Protein AF-A0A817F7B9-F1 (afdb_monomer)

Sequence (452 aa):
MPKGGDLHHHYSGSIYAETYLNWVGTHNYCVYREDNAALNIQKYRIESKVSELSSAAKALCITADAIRSDNGFYHELLKRWSDIDYFNHYHEQPPPDQQFFDTFGYFDPVADSNYNEGFLWLKNTAISENVQYIETILKNGPNLVVADELNVMLDALTSKSADYEIDRALTAYFNAVVNDTHANLTINNYVKMIETSADGINDANFTLRFQTYVFRGDSPSRVFSSLFSSFSATMRSDLIVGVNIVGAENGIVSMRDYTLHMKMFRFLKQRFPLVKLAMHAGELVLGLVPPEGLQFHIREAIEIAGASRIGHGIDIFYEHNSYELLQKMKQLNIVVEAVVSSNEFILGIKNGAHPMLVYKAHGVPLIIATDDAGVSRSTLSNEYLMFSDRYKPSYAELKELVYNSIRFAFLSDSEKQQQLNKLDARFLDFEEMIANVVSTLSEPGVTYWGSS

Radius of gyration: 23.11 Å; Cα contacts (8 Å, |Δi|>4): 759; chains: 1; bounding box: 81×49×62 Å

pLDDT: mean 95.63, std 7.97, range [40.59, 98.88]

Foldseek 3Di:
DAQAEFEQAALQLQAAPVNLLVVQQVQVKFFFCPDDVVQRHDHLAIDNPLVPDDPVRNVRTHHSVVCVVPPVNVVVSNVQLAVPPVPDDDDVDDALQCSLVRNCRRRVVPSPPQLLVSLLVVLVQCVVVNYAEYAYAYEFADFDDDDVVLLVLQLPDWLPDDLVSLLVSLVVVCVRQVPDPRNVVSLVVVLVSVVVSCPPSDDPRHDAAYEYEHEQQDGRSRRLRRVSSRLVSCVVDLRHQAYEYDDDCLDPSNLTHVSVSLQSLLSVCVVRVRHAYEYAFQLDDPPSDPLVSLAPGLPSCCPRNNHQEYEQNLSLVSHHVSLVVLLVLQVSLYEYEHAALCSCRNPVAHAPSGCPVVSVVSNRHYAYHHNSCNRSVHGSVRSLVRCCVRVVDDPVVSVSNSLCSLVSDSHDPVVSVSSVVVSVVVVVVVVVVVVVVVVVVPPPPDDDPDDD

Solvent-accessible surface area (backbone atoms only — not comparable to full-atom values): 23921 Å² total; per-residue (Å²): 113,65,43,37,19,34,69,42,31,33,53,68,35,44,47,36,48,68,58,55,44,46,48,27,47,78,70,66,21,26,29,24,77,50,68,34,78,94,76,74,40,52,50,62,22,50,40,71,60,58,91,76,50,51,77,72,57,48,74,41,41,42,42,39,68,60,37,72,72,33,65,68,60,37,54,55,44,45,45,50,41,23,55,61,90,54,90,77,71,52,94,92,50,71,54,54,46,56,49,61,65,54,18,50,74,27,47,50,67,50,55,80,72,49,52,38,64,52,49,51,50,51,51,53,52,34,52,77,59,39,29,37,35,40,34,27,40,65,49,66,25,59,71,62,92,70,65,65,68,54,39,54,54,35,56,69,58,51,50,80,54,53,68,70,57,51,52,49,46,54,47,54,49,46,67,61,43,76,78,30,68,65,48,49,49,53,36,49,51,54,46,49,50,53,54,64,36,49,60,86,60,58,57,99,70,36,43,71,37,29,22,29,24,26,52,48,74,52,55,54,33,52,34,51,34,8,44,52,32,26,60,54,33,36,76,73,37,94,51,32,40,29,39,34,44,42,70,69,58,79,34,74,51,21,62,59,32,42,64,36,52,24,50,53,41,26,59,48,36,74,76,42,72,82,67,39,30,40,31,66,22,24,71,48,52,89,83,78,46,62,75,82,75,36,34,45,49,52,55,39,38,42,76,50,29,54,39,51,30,31,32,54,42,51,21,52,87,53,23,66,64,32,71,59,49,43,50,47,32,32,74,71,63,30,34,34,37,36,29,59,63,53,39,31,56,51,70,66,37,52,65,93,72,40,47,64,67,56,39,51,75,58,59,24,51,51,29,63,22,44,40,31,21,16,27,67,70,52,42,62,69,50,40,54,48,52,47,45,69,67,67,61,62,54,71,69,56,53,50,49,28,26,51,35,31,45,74,70,43,67,61,53,72,70,56,34,52,53,53,49,56,53,47,53,54,45,43,52,56,44,51,52,53,49,50,56,54,52,55,66,73,66,50,95,78,77,81,75,93,82,84,133

Structure (mmCIF, N/CA/C/O backbone):
data_AF-A0A817F7B9-F1
#
_entry.id   AF-A0A817F7B9-F1
#
loop_
_atom_site.group_PDB
_atom_site.id
_atom_site.type_symbol
_atom_site.label_atom_id
_atom_site.label_alt_id
_atom_site.label_comp_id
_atom_site.label_asym_id
_atom_site.label_entity_id
_atom_site.label_seq_id
_atom_site.pdbx_PDB_ins_code
_atom_site.Cartn_x
_atom_site.Cartn_y
_atom_site.Cartn_z
_atom_site.occupancy
_atom_site.B_iso_or_equiv
_atom_site.auth_seq_id
_atom_site.auth_comp_id
_atom_site.auth_asym_id
_atom_site.auth_atom_id
_atom_site.pdbx_PDB_model_num
ATOM 1 N N . MET A 1 1 ? -25.229 0.009 1.654 1.00 94.50 1 MET A N 1
ATOM 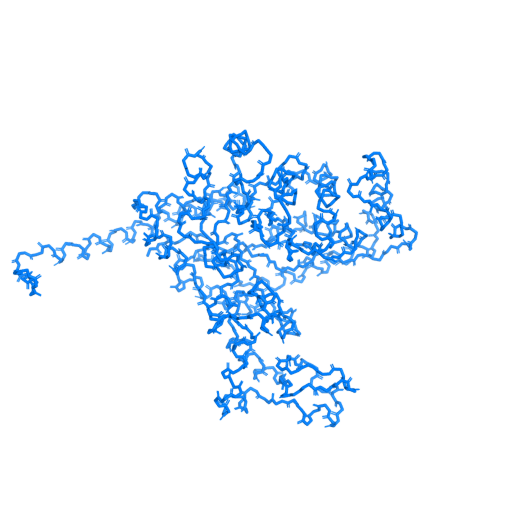2 C CA . MET A 1 1 ? -24.635 0.297 2.977 1.00 94.50 1 MET A CA 1
ATOM 3 C C . MET A 1 1 ? -23.447 1.232 2.796 1.00 94.50 1 MET A C 1
ATOM 5 O O . MET A 1 1 ? -22.682 0.996 1.863 1.00 94.50 1 MET A O 1
ATOM 9 N N . PRO A 1 2 ? -23.307 2.304 3.590 1.00 98.00 2 PRO A N 1
ATOM 10 C CA . PRO A 1 2 ? -22.080 3.102 3.654 1.00 98.00 2 PRO A CA 1
ATOM 11 C C . PRO A 1 2 ? -20.927 2.246 4.164 1.00 98.00 2 PRO A C 1
ATOM 13 O O . PRO A 1 2 ? -21.119 1.456 5.084 1.00 98.00 2 PRO A O 1
ATOM 16 N N . LYS A 1 3 ? -19.747 2.388 3.563 1.00 98.12 3 LYS A N 1
ATOM 17 C CA . LYS A 1 3 ? -18.554 1.619 3.954 1.00 98.12 3 LYS A CA 1
ATOM 18 C C . LYS A 1 3 ? -17.451 2.469 4.580 1.00 98.12 3 LYS A C 1
ATOM 20 O O . LYS A 1 3 ? -16.398 1.950 4.908 1.00 98.12 3 LYS A O 1
ATOM 25 N N . GLY A 1 4 ? -17.704 3.761 4.804 1.00 98.44 4 GLY A N 1
ATOM 26 C CA . GLY A 1 4 ? -16.737 4.641 5.453 1.00 98.44 4 GLY A CA 1
ATOM 27 C C . GLY A 1 4 ? -15.524 4.839 4.554 1.00 98.44 4 GLY A C 1
ATOM 28 O O . GLY A 1 4 ? -15.612 5.562 3.559 1.00 98.44 4 GLY A O 1
ATOM 29 N N . GLY A 1 5 ? -14.417 4.193 4.891 1.00 98.25 5 GLY A N 1
ATOM 30 C CA . GLY A 1 5 ? -13.169 4.328 4.162 1.00 98.25 5 GLY A CA 1
ATOM 31 C C . GLY A 1 5 ? -12.365 3.046 4.044 1.00 98.25 5 GLY A C 1
ATOM 32 O O . GLY A 1 5 ? -12.613 2.092 4.771 1.00 98.25 5 GLY A O 1
ATOM 33 N N . ASP A 1 6 ? -11.401 3.074 3.136 1.00 98.69 6 ASP A N 1
ATOM 34 C CA . ASP A 1 6 ? -10.474 1.985 2.853 1.00 98.69 6 ASP A CA 1
ATOM 35 C C . ASP A 1 6 ? -9.051 2.423 3.218 1.00 98.69 6 ASP A C 1
ATOM 37 O O . ASP A 1 6 ? -8.543 3.397 2.655 1.00 98.69 6 ASP A O 1
ATOM 41 N N . LEU A 1 7 ? -8.452 1.790 4.235 1.00 98.69 7 LEU A N 1
ATOM 42 C CA . LEU A 1 7 ? -7.183 2.245 4.833 1.00 98.69 7 LEU A CA 1
ATOM 43 C C . LEU A 1 7 ? -5.965 1.388 4.472 1.00 98.69 7 LEU A C 1
ATOM 45 O O . LEU A 1 7 ? -4.835 1.792 4.758 1.00 98.69 7 LEU A O 1
ATOM 49 N N . HIS A 1 8 ? -6.202 0.225 3.867 1.00 98.75 8 HIS A N 1
ATOM 50 C CA . HIS A 1 8 ? -5.172 -0.700 3.416 1.00 98.75 8 HIS A CA 1
ATOM 51 C C . HIS A 1 8 ? -5.458 -1.008 1.952 1.00 98.75 8 HIS A C 1
ATOM 53 O O . HIS A 1 8 ? -6.201 -1.926 1.620 1.00 98.75 8 HIS A O 1
ATOM 59 N N . HIS A 1 9 ? -4.956 -0.124 1.099 1.00 98.44 9 HIS A N 1
ATOM 60 C CA . HIS A 1 9 ? -5.307 -0.051 -0.309 1.00 98.44 9 HIS A CA 1
ATOM 61 C C . HIS A 1 9 ? -4.062 0.343 -1.099 1.00 98.44 9 HIS A C 1
ATOM 63 O O . HIS A 1 9 ? -3.574 1.470 -0.958 1.00 98.44 9 HIS A O 1
ATOM 69 N N . HIS A 1 10 ? -3.539 -0.535 -1.946 1.00 98.38 10 HIS A N 1
ATOM 70 C CA . HIS A 1 10 ? -2.381 -0.227 -2.790 1.00 98.38 10 HIS A CA 1
ATOM 71 C C . HIS A 1 10 ? -2.842 0.311 -4.133 1.00 98.38 10 HIS A C 1
ATOM 73 O O . HIS A 1 10 ? -3.720 -0.255 -4.783 1.00 98.38 10 HIS A O 1
ATOM 79 N N . TYR A 1 11 ? -2.267 1.436 -4.558 1.00 98.12 11 TYR A N 1
ATOM 80 C CA . TYR A 1 11 ? -2.720 2.114 -5.771 1.00 98.12 11 TYR A CA 1
ATOM 81 C C . TYR A 1 11 ? -2.619 1.210 -7.008 1.00 98.12 11 TYR A C 1
ATOM 83 O O . TYR A 1 11 ? -3.589 1.077 -7.752 1.00 98.12 11 TYR A O 1
ATOM 91 N N . SER A 1 12 ? -1.455 0.593 -7.226 1.00 96.19 12 SER A N 1
ATOM 92 C CA . SER A 1 12 ? -1.162 -0.124 -8.467 1.00 96.19 12 SER A CA 1
ATOM 93 C C . SER A 1 12 ? -1.975 -1.410 -8.604 1.00 96.19 12 SER A C 1
ATOM 95 O O . SER A 1 12 ? -2.490 -1.662 -9.693 1.00 96.19 12 SER A O 1
ATOM 97 N N . GLY A 1 13 ? -2.156 -2.189 -7.537 1.00 97.19 13 GLY A N 1
ATOM 98 C CA . GLY A 1 13 ? -2.940 -3.421 -7.617 1.00 97.19 13 GLY A CA 1
ATOM 99 C C . GLY A 1 13 ? -4.427 -3.241 -7.329 1.00 97.19 13 GLY A C 1
ATOM 100 O O . GLY A 1 13 ? -5.196 -4.173 -7.533 1.00 97.19 13 GLY A O 1
ATOM 101 N N . SER A 1 14 ? -4.894 -2.041 -6.970 1.00 97.44 14 SER A N 1
ATOM 102 C CA . SER A 1 14 ? -6.337 -1.746 -6.912 1.00 97.44 14 SER A CA 1
ATOM 103 C C . SER A 1 14 ? -6.959 -1.428 -8.276 1.00 97.44 14 SER A C 1
ATOM 105 O O . SER A 1 14 ? -8.181 -1.418 -8.408 1.00 97.44 14 SER A O 1
ATOM 107 N N . ILE A 1 15 ? -6.148 -1.201 -9.312 1.00 97.12 15 ILE A N 1
ATOM 108 C CA . ILE A 1 15 ? -6.612 -0.961 -10.683 1.00 97.12 15 ILE A CA 1
ATOM 109 C C . ILE A 1 15 ? -6.742 -2.297 -11.420 1.00 97.12 15 ILE A C 1
ATOM 111 O O . ILE A 1 15 ? -5.784 -3.057 -11.517 1.00 97.12 15 ILE A O 1
ATOM 115 N N . TYR A 1 16 ? -7.922 -2.588 -11.976 1.00 96.88 16 TYR A N 1
ATOM 116 C CA . TYR A 1 16 ? -8.128 -3.839 -12.714 1.00 96.88 16 TYR A CA 1
ATOM 117 C C . TYR A 1 16 ? -7.290 -3.908 -13.998 1.00 96.88 16 TYR A C 1
ATOM 119 O O . TYR A 1 16 ? -7.098 -2.908 -14.698 1.00 96.88 16 TYR A O 1
ATOM 127 N N . ALA A 1 17 ? -6.895 -5.128 -14.367 1.00 97.00 17 ALA A N 1
ATOM 128 C CA . ALA A 1 17 ? -6.173 -5.438 -15.600 1.00 97.00 17 ALA A CA 1
ATOM 129 C C . ALA A 1 17 ? -6.824 -4.828 -16.859 1.00 97.00 17 ALA A C 1
ATOM 131 O O . ALA A 1 17 ? -6.141 -4.321 -17.749 1.00 97.00 17 ALA A O 1
ATOM 132 N N . GLU A 1 18 ? -8.155 -4.819 -16.926 1.00 96.88 18 GLU A N 1
ATOM 133 C CA . GLU A 1 18 ? -8.914 -4.237 -18.032 1.00 96.88 18 GLU A CA 1
ATOM 134 C C . GLU A 1 18 ? -8.747 -2.716 -18.121 1.00 96.88 18 GLU A C 1
ATOM 136 O O . GLU A 1 18 ? -8.685 -2.167 -19.223 1.00 96.88 18 GLU A O 1
ATOM 141 N N . THR A 1 19 ? -8.628 -2.029 -16.982 1.00 96.81 19 THR A N 1
ATOM 142 C CA . THR A 1 19 ? -8.350 -0.588 -16.938 1.00 96.81 19 THR A CA 1
ATOM 143 C C . THR A 1 19 ? -6.944 -0.303 -17.459 1.00 96.81 19 THR A C 1
ATOM 145 O O . THR A 1 19 ? -6.787 0.566 -18.317 1.00 96.81 19 THR A O 1
ATOM 148 N N . TYR A 1 20 ? -5.944 -1.097 -17.064 1.00 97.44 20 TYR A N 1
ATOM 149 C CA . TYR A 1 20 ? -4.605 -1.005 -17.653 1.00 97.44 20 TYR A CA 1
ATOM 150 C C . TYR A 1 20 ? -4.620 -1.246 -19.168 1.00 97.44 20 TYR A C 1
ATOM 152 O O . TYR A 1 20 ? -4.017 -0.484 -19.923 1.00 97.44 20 TYR A O 1
ATOM 160 N N . LEU A 1 21 ? -5.365 -2.245 -19.650 1.00 97.19 21 LEU A N 1
ATOM 161 C CA . LEU A 1 21 ? -5.496 -2.506 -21.087 1.00 97.19 21 LEU A CA 1
ATOM 162 C C . LEU A 1 21 ? -6.209 -1.360 -21.832 1.00 97.19 21 LEU A C 1
ATOM 164 O O . LEU A 1 21 ? -5.901 -1.079 -22.995 1.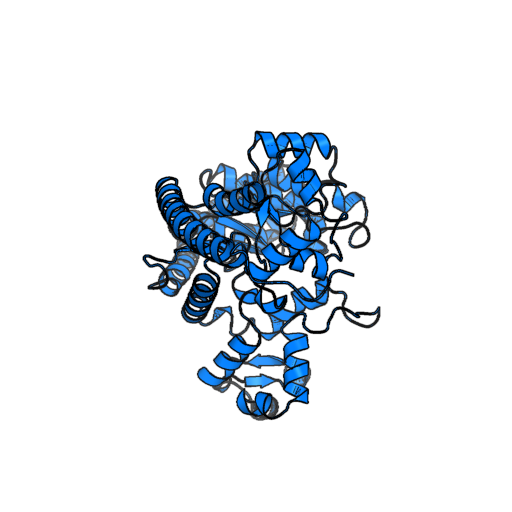00 97.19 21 LEU A O 1
ATOM 168 N N . ASN A 1 22 ? -7.147 -0.666 -21.183 1.00 96.31 22 ASN A N 1
ATOM 169 C CA . ASN A 1 22 ? -7.741 0.556 -21.728 1.00 96.31 22 ASN A CA 1
ATOM 170 C C . ASN A 1 22 ? -6.686 1.656 -21.878 1.00 96.31 22 ASN A C 1
ATOM 172 O O . ASN A 1 22 ? -6.580 2.236 -22.959 1.00 96.31 22 ASN A O 1
ATOM 176 N N . TRP A 1 23 ? -5.855 1.881 -20.859 1.00 96.31 23 TRP A N 1
ATOM 177 C CA . TRP A 1 23 ? -4.767 2.860 -20.919 1.00 96.31 23 TRP A CA 1
ATOM 178 C C . TRP A 1 23 ? -3.739 2.538 -21.992 1.00 96.31 23 TRP A C 1
ATOM 180 O O . TRP A 1 23 ? -3.276 3.459 -22.666 1.00 96.31 23 TRP A O 1
ATOM 190 N N . VAL A 1 24 ? -3.436 1.253 -22.203 1.00 96.56 24 VAL A N 1
ATOM 191 C CA . VAL A 1 24 ? -2.575 0.813 -23.306 1.00 96.56 24 VAL A CA 1
ATOM 192 C C . VAL A 1 24 ? -3.115 1.311 -24.647 1.00 96.56 24 VAL A C 1
ATOM 194 O O . VAL A 1 24 ? -2.361 1.854 -25.451 1.00 96.56 24 VAL A O 1
ATOM 197 N N . GLY A 1 25 ? -4.426 1.183 -24.872 1.00 96.25 25 GLY A N 1
ATOM 198 C CA . GLY A 1 25 ? -5.084 1.701 -26.072 1.00 96.25 25 GLY A CA 1
ATOM 199 C C . GLY A 1 25 ? -5.050 3.229 -26.158 1.00 96.25 25 GLY A C 1
ATOM 200 O O . GLY A 1 25 ? -4.604 3.774 -27.164 1.00 96.25 25 GLY A O 1
ATOM 201 N N . THR A 1 26 ? -5.474 3.919 -25.096 1.00 95.38 26 THR A N 1
ATOM 202 C CA . THR A 1 26 ? -5.579 5.389 -25.058 1.00 95.38 26 THR A CA 1
ATOM 203 C C . THR A 1 26 ? -4.239 6.087 -25.297 1.00 95.38 26 THR A C 1
ATOM 205 O O . THR A 1 26 ? -4.181 7.085 -26.015 1.00 95.38 26 THR A O 1
ATOM 208 N N . HIS A 1 27 ? -3.151 5.556 -24.735 1.00 94.56 27 HIS A N 1
ATOM 209 C CA . HIS A 1 27 ? -1.824 6.175 -24.798 1.00 94.56 27 HIS A CA 1
ATOM 210 C C . HIS A 1 27 ? -0.944 5.639 -25.935 1.00 94.56 27 HIS A C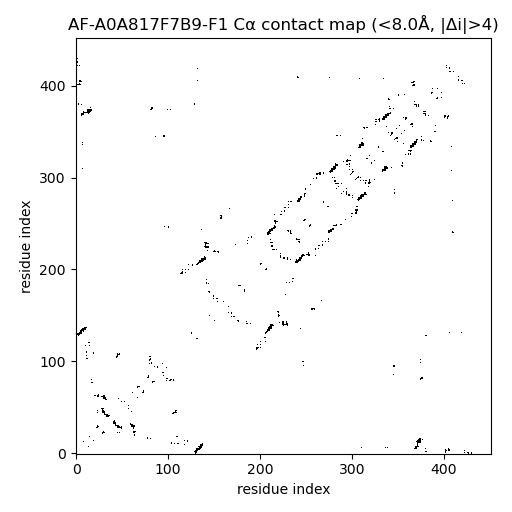 1
ATOM 212 O O . HIS A 1 27 ? 0.223 6.016 -26.038 1.00 94.56 27 HIS A O 1
ATOM 218 N N . ASN A 1 28 ? -1.492 4.797 -26.821 1.00 94.88 28 ASN A N 1
ATOM 219 C CA . ASN A 1 28 ? -0.751 4.126 -27.897 1.00 94.88 28 ASN A CA 1
ATOM 220 C C . ASN A 1 28 ? 0.458 3.318 -27.391 1.00 94.88 28 ASN A C 1
ATOM 222 O O . ASN A 1 28 ? 1.495 3.248 -28.057 1.00 94.88 28 ASN A O 1
ATOM 226 N N . TYR A 1 29 ? 0.319 2.709 -26.216 1.00 96.88 29 TYR A N 1
ATOM 227 C CA . TYR A 1 29 ? 1.259 1.715 -25.718 1.00 96.88 29 TYR A CA 1
ATOM 228 C C . TYR A 1 29 ? 0.985 0.360 -26.376 1.00 96.88 29 TYR A C 1
ATOM 230 O O . TYR A 1 29 ? 0.039 0.188 -27.154 1.00 96.88 29 TYR A O 1
ATOM 238 N N . CYS A 1 30 ? 1.814 -0.630 -26.071 1.00 97.81 30 CYS A N 1
ATOM 239 C CA . CYS A 1 30 ? 1.603 -1.990 -26.548 1.00 97.81 30 CYS A CA 1
ATOM 240 C C . CYS A 1 30 ? 2.011 -3.019 -25.492 1.00 97.81 30 CYS A C 1
ATOM 242 O O . CYS A 1 30 ? 2.625 -2.681 -24.483 1.00 97.81 30 CYS A O 1
ATOM 244 N N . VAL A 1 31 ? 1.624 -4.273 -25.711 1.00 98.56 31 VAL A N 1
ATOM 245 C CA . VAL A 1 31 ? 1.975 -5.404 -24.845 1.00 98.56 31 VAL A CA 1
ATOM 246 C C . VAL A 1 31 ? 2.794 -6.397 -25.648 1.00 98.56 31 VAL A C 1
ATOM 248 O O . VAL A 1 31 ? 2.464 -6.699 -26.797 1.00 98.56 31 VAL A O 1
ATOM 251 N N . TYR A 1 32 ? 3.854 -6.930 -25.053 1.00 98.56 32 TYR A N 1
ATOM 252 C CA . TYR A 1 32 ? 4.668 -7.942 -25.712 1.00 98.56 32 TYR A CA 1
ATOM 253 C C . TYR A 1 32 ? 3.946 -9.292 -25.792 1.00 98.56 32 TYR A C 1
ATOM 255 O O . TYR A 1 32 ? 3.475 -9.835 -24.791 1.00 98.56 32 TYR A O 1
ATOM 263 N N . ARG A 1 33 ? 3.866 -9.858 -26.999 1.00 97.81 33 ARG A N 1
ATOM 264 C CA . ARG A 1 33 ? 3.128 -11.104 -27.270 1.00 97.81 33 ARG A CA 1
ATOM 265 C C . ARG A 1 33 ? 3.909 -12.388 -26.990 1.00 97.81 33 ARG A C 1
ATOM 267 O O . ARG A 1 33 ? 3.309 -13.459 -26.979 1.00 97.81 33 ARG A O 1
ATOM 274 N N . GLU A 1 34 ? 5.219 -12.302 -26.800 1.00 97.12 34 GLU A N 1
ATOM 275 C CA . GLU A 1 34 ? 6.112 -13.434 -26.533 1.00 97.12 34 GLU A CA 1
ATOM 276 C C . GLU A 1 34 ? 7.392 -12.967 -25.837 1.00 97.12 34 GLU A C 1
ATOM 278 O O . GLU A 1 34 ? 7.746 -11.792 -25.927 1.00 97.12 34 GLU A O 1
ATOM 283 N N . ASP A 1 35 ? 8.073 -13.885 -25.152 1.00 97.75 35 ASP A N 1
ATOM 284 C CA . ASP A 1 35 ? 9.372 -13.625 -24.536 1.00 97.75 35 ASP A CA 1
ATOM 285 C C . ASP A 1 35 ? 10.470 -13.545 -25.598 1.00 97.75 35 ASP A C 1
ATOM 287 O O . ASP A 1 35 ? 10.493 -14.315 -26.561 1.00 97.75 35 ASP A O 1
ATOM 291 N N . ASN A 1 36 ? 11.435 -12.650 -25.399 1.00 97.69 36 ASN A N 1
ATOM 292 C CA . ASN A 1 36 ? 12.633 -12.600 -26.225 1.00 97.69 36 ASN A CA 1
ATOM 293 C C . ASN A 1 36 ? 13.838 -12.145 -25.399 1.00 97.69 36 ASN A C 1
ATOM 295 O O . ASN A 1 36 ? 14.037 -10.954 -25.156 1.00 97.69 36 ASN A O 1
ATOM 299 N N . ALA A 1 37 ? 14.680 -13.103 -25.011 1.00 96.56 37 ALA A N 1
ATOM 300 C CA . ALA A 1 37 ? 15.853 -12.844 -24.179 1.00 96.56 37 ALA A CA 1
ATOM 301 C C . ALA A 1 37 ? 16.877 -11.907 -24.846 1.00 96.56 37 ALA A C 1
ATOM 303 O O . ALA A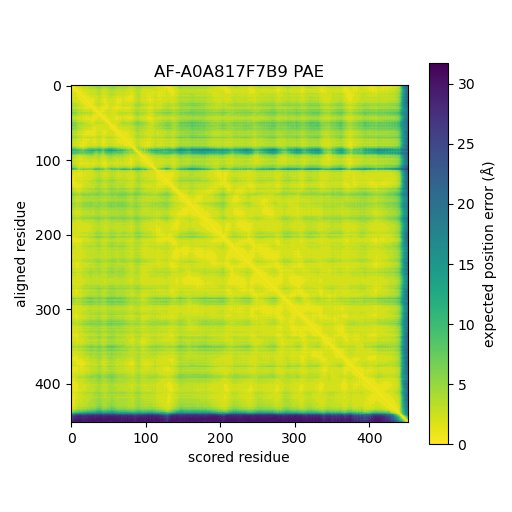 1 37 ? 17.491 -11.090 -24.166 1.00 96.56 37 ALA A O 1
ATOM 304 N N . ALA A 1 38 ? 17.042 -11.975 -26.174 1.00 96.38 38 ALA A N 1
ATOM 305 C CA . ALA A 1 38 ? 18.000 -11.130 -26.894 1.00 96.38 38 ALA A CA 1
ATOM 306 C C . ALA A 1 38 ? 17.589 -9.648 -26.908 1.00 96.38 38 ALA A C 1
ATOM 308 O O . ALA A 1 38 ? 18.442 -8.771 -27.026 1.00 96.38 38 ALA A O 1
ATOM 309 N N . LEU A 1 39 ? 16.288 -9.378 -26.787 1.00 94.94 39 LEU A N 1
ATOM 310 C CA . LEU A 1 39 ? 15.717 -8.033 -26.739 1.00 94.94 39 LEU A CA 1
ATOM 311 C C . LEU A 1 39 ? 15.315 -7.606 -25.321 1.00 94.94 39 LEU A C 1
ATOM 313 O O . LEU A 1 39 ? 14.784 -6.512 -25.160 1.00 94.94 39 LEU A O 1
ATOM 317 N N . ASN A 1 40 ? 15.566 -8.446 -24.309 1.00 95.19 40 ASN A N 1
ATOM 318 C CA . ASN A 1 40 ? 15.107 -8.247 -22.932 1.00 95.19 40 ASN A CA 1
ATOM 319 C C . ASN A 1 40 ? 13.583 -8.017 -22.830 1.00 95.19 40 ASN A C 1
ATOM 321 O O . ASN A 1 40 ? 13.110 -7.153 -22.093 1.00 95.19 40 ASN A O 1
ATOM 325 N N . ILE A 1 41 ? 12.819 -8.777 -23.616 1.00 96.88 41 ILE A N 1
ATOM 326 C CA . ILE A 1 41 ? 11.360 -8.709 -23.666 1.00 96.88 41 ILE A CA 1
ATOM 327 C C . ILE A 1 41 ? 10.769 -9.847 -22.839 1.00 96.88 41 ILE A C 1
ATOM 329 O O . ILE A 1 41 ? 11.142 -11.008 -23.018 1.00 96.88 41 ILE A O 1
ATOM 333 N N . GLN A 1 42 ? 9.800 -9.493 -22.001 1.00 97.31 42 GLN A N 1
ATOM 334 C CA . GLN A 1 42 ? 8.963 -10.417 -21.248 1.00 97.31 42 GLN A CA 1
ATOM 335 C C . GLN A 1 42 ? 7.538 -10.363 -21.800 1.00 97.31 42 GLN A C 1
ATOM 337 O O . GLN A 1 42 ? 6.965 -9.279 -21.951 1.00 97.31 42 GLN A O 1
ATOM 342 N N . LYS A 1 43 ? 6.955 -11.526 -22.084 1.00 97.81 43 LYS A N 1
ATOM 343 C CA . LYS A 1 43 ? 5.570 -11.662 -22.536 1.00 97.81 43 LYS A CA 1
ATOM 344 C C . LYS A 1 43 ? 4.608 -11.034 -21.523 1.00 97.81 43 LYS A C 1
ATOM 346 O O . LYS A 1 43 ? 4.830 -11.108 -20.322 1.00 97.81 43 LYS A O 1
ATOM 351 N N . TYR A 1 44 ? 3.526 -10.438 -22.020 1.00 98.19 44 TYR A N 1
ATOM 352 C CA . TYR A 1 44 ? 2.486 -9.739 -21.252 1.00 98.19 44 TYR A CA 1
ATOM 353 C C . TYR A 1 44 ? 2.920 -8.441 -20.571 1.00 98.19 44 TYR A C 1
ATOM 355 O O . TYR A 1 44 ? 2.069 -7.752 -20.018 1.00 98.19 44 TYR A O 1
ATOM 363 N N . ARG A 1 45 ? 4.196 -8.057 -20.634 1.00 97.94 45 ARG A N 1
ATOM 364 C CA . ARG A 1 45 ? 4.644 -6.776 -20.089 1.00 97.94 45 ARG A CA 1
ATOM 365 C C . ARG A 1 45 ? 4.236 -5.623 -21.004 1.00 97.94 45 ARG A C 1
ATOM 367 O O . ARG A 1 45 ? 4.337 -5.733 -22.230 1.00 97.94 45 ARG A O 1
ATOM 374 N N . ILE A 1 46 ? 3.786 -4.525 -20.403 1.00 97.81 46 ILE A N 1
ATOM 375 C CA . ILE A 1 46 ? 3.467 -3.285 -21.115 1.00 97.81 46 ILE A CA 1
ATOM 376 C C . ILE A 1 46 ? 4.755 -2.563 -21.527 1.00 97.81 46 ILE A C 1
ATOM 378 O O . ILE A 1 46 ? 5.708 -2.462 -20.757 1.00 97.81 46 ILE A O 1
ATOM 382 N N . GLU A 1 47 ? 4.755 -2.006 -22.734 1.00 96.56 47 GLU A N 1
ATOM 383 C CA . GLU A 1 47 ? 5.773 -1.094 -23.241 1.00 96.56 47 GLU A CA 1
ATOM 384 C C . GLU A 1 47 ? 5.182 0.303 -23.435 1.00 96.56 47 GLU A C 1
ATOM 386 O O . GLU A 1 47 ? 4.332 0.515 -24.306 1.00 96.56 47 GLU A O 1
ATOM 391 N N . SER A 1 48 ? 5.648 1.266 -22.637 1.00 95.31 48 SER A N 1
ATOM 392 C CA . SER A 1 48 ? 5.178 2.653 -22.685 1.00 95.31 48 SER A CA 1
ATOM 393 C C . SER A 1 48 ? 5.996 3.553 -23.620 1.00 95.31 48 SER A C 1
ATOM 395 O O . SER A 1 48 ? 5.549 4.643 -23.978 1.00 95.31 48 SER A O 1
ATOM 397 N N . LYS A 1 49 ? 7.165 3.100 -24.093 1.00 94.75 49 LYS A N 1
ATOM 398 C CA . LYS A 1 49 ? 8.073 3.848 -24.979 1.00 94.75 49 LYS A CA 1
ATOM 399 C C . LYS A 1 49 ? 8.108 3.268 -26.391 1.00 94.75 49 LYS A C 1
ATOM 401 O O . LYS A 1 49 ? 9.162 3.063 -26.989 1.00 94.75 49 LYS A O 1
ATOM 406 N N . VAL A 1 50 ? 6.930 3.052 -26.972 1.00 94.38 50 V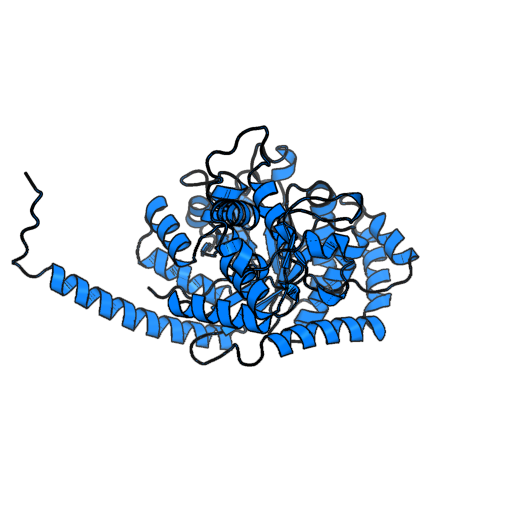AL A N 1
ATOM 407 C CA . VAL A 1 50 ? 6.757 2.409 -28.291 1.00 94.38 50 VAL A CA 1
ATOM 408 C C . VAL A 1 50 ? 7.543 3.101 -29.416 1.00 94.38 50 VAL A C 1
ATOM 410 O O . VAL A 1 50 ? 7.993 2.448 -30.360 1.00 94.38 50 VAL A O 1
ATOM 413 N N . SER A 1 51 ? 7.743 4.421 -29.331 1.00 94.06 51 SER A N 1
ATOM 414 C CA . SER A 1 51 ? 8.523 5.195 -30.307 1.00 94.06 51 SER A CA 1
ATOM 415 C C . SER A 1 51 ? 10.023 4.893 -30.298 1.00 94.06 51 SER A C 1
ATOM 417 O O . SER A 1 51 ? 10.695 5.179 -31.286 1.00 94.06 51 SER A O 1
ATOM 419 N N . GLU A 1 52 ? 10.548 4.332 -29.208 1.00 95.19 52 GLU A N 1
ATOM 420 C CA . GLU A 1 52 ? 11.971 4.016 -29.026 1.00 95.19 52 GLU A CA 1
ATOM 421 C C . GLU A 1 52 ? 12.306 2.568 -29.439 1.00 95.19 52 GLU A C 1
ATOM 423 O O . GLU A 1 52 ? 13.472 2.169 -29.437 1.00 95.19 52 GLU A O 1
ATOM 428 N N . LEU A 1 53 ? 11.303 1.772 -29.830 1.00 95.69 53 LEU A N 1
ATOM 429 C CA . LEU A 1 53 ? 11.485 0.363 -30.169 1.00 95.69 53 LEU A CA 1
ATOM 430 C C . LEU A 1 53 ? 12.202 0.149 -31.504 1.00 95.69 53 LEU A C 1
ATOM 432 O O . LEU A 1 53 ? 11.895 0.768 -32.524 1.00 95.69 53 LEU A O 1
ATOM 436 N N . SER A 1 54 ? 13.087 -0.850 -31.522 1.00 96.25 54 SER A N 1
ATOM 437 C CA . SER A 1 54 ? 13.615 -1.411 -32.767 1.00 96.25 54 SER A CA 1
ATOM 438 C C . SER A 1 54 ? 12.502 -2.060 -33.596 1.00 96.25 54 SER A C 1
ATOM 440 O O . SER A 1 54 ? 11.486 -2.504 -33.059 1.00 96.25 54 SER A O 1
ATOM 442 N N . SER A 1 55 ? 12.709 -2.204 -34.909 1.00 96.06 55 SER A N 1
ATOM 443 C CA . SER A 1 55 ? 11.746 -2.892 -35.783 1.00 96.06 55 SER A CA 1
ATOM 444 C C . SER A 1 55 ? 11.431 -4.319 -35.316 1.00 96.06 55 SER A C 1
ATOM 446 O O . SER A 1 55 ? 10.294 -4.762 -35.448 1.00 96.06 55 SER A O 1
ATOM 448 N N . ALA A 1 56 ? 12.419 -5.021 -34.746 1.00 95.75 56 ALA A N 1
ATOM 449 C CA . ALA A 1 56 ? 12.243 -6.368 -34.210 1.00 95.75 56 ALA A CA 1
ATOM 450 C C . ALA A 1 56 ? 11.365 -6.373 -32.948 1.00 95.75 56 ALA A C 1
ATOM 452 O O . ALA A 1 56 ? 10.412 -7.140 -32.880 1.00 95.75 56 ALA A O 1
ATOM 453 N N . ALA A 1 57 ? 11.625 -5.479 -31.988 1.00 96.50 57 ALA A N 1
ATOM 454 C CA . ALA A 1 57 ? 10.811 -5.362 -30.775 1.00 96.50 57 ALA A CA 1
ATOM 455 C C . ALA A 1 57 ? 9.380 -4.902 -31.093 1.00 96.50 57 ALA A C 1
ATOM 457 O O . ALA A 1 57 ? 8.410 -5.447 -30.571 1.00 96.50 57 ALA A O 1
ATOM 458 N N . LYS A 1 58 ? 9.236 -3.954 -32.026 1.00 96.44 58 LYS A N 1
ATOM 459 C CA . LYS A 1 58 ? 7.936 -3.448 -32.474 1.00 96.44 58 LYS A CA 1
ATOM 460 C C . LYS A 1 58 ? 7.071 -4.532 -33.121 1.00 96.44 58 LYS A C 1
ATOM 462 O O . LYS A 1 58 ? 5.857 -4.495 -32.969 1.00 96.44 58 LYS A O 1
ATOM 467 N N . ALA A 1 59 ? 7.671 -5.517 -33.795 1.00 96.31 59 ALA A N 1
ATOM 468 C CA . ALA A 1 59 ? 6.941 -6.656 -34.357 1.00 96.31 59 ALA A CA 1
ATOM 469 C C . ALA A 1 59 ? 6.339 -7.587 -33.283 1.00 96.31 59 ALA A C 1
ATOM 471 O O . ALA A 1 59 ? 5.364 -8.287 -33.556 1.00 96.31 59 ALA A O 1
ATOM 472 N N . LEU A 1 60 ? 6.896 -7.579 -32.067 1.00 97.38 60 LEU A N 1
ATOM 473 C CA . LEU A 1 60 ? 6.419 -8.368 -30.927 1.00 97.38 60 LEU A CA 1
ATOM 474 C C . LEU A 1 60 ? 5.428 -7.604 -30.041 1.00 97.38 60 LEU A C 1
ATOM 476 O O . LEU A 1 60 ? 4.829 -8.199 -29.148 1.00 97.38 60 LEU A O 1
ATOM 480 N N . CYS A 1 61 ? 5.249 -6.305 -30.272 1.00 97.56 61 CYS A N 1
ATOM 481 C CA . CYS A 1 61 ? 4.449 -5.438 -29.421 1.00 97.56 61 CYS A CA 1
ATOM 482 C C . CYS A 1 61 ? 3.076 -5.185 -30.056 1.00 97.56 61 CYS A C 1
ATOM 484 O O . CYS A 1 61 ? 2.961 -4.505 -31.076 1.00 97.56 61 CYS A O 1
ATOM 486 N N . ILE A 1 62 ? 2.030 -5.773 -29.475 1.00 98.19 62 ILE A N 1
ATOM 487 C CA . ILE A 1 62 ? 0.667 -5.759 -30.022 1.00 98.19 62 ILE A CA 1
ATOM 488 C C . ILE A 1 62 ? -0.216 -4.725 -29.321 1.00 98.19 62 ILE A C 1
ATOM 490 O O . ILE A 1 62 ? -0.034 -4.416 -28.143 1.00 98.19 62 ILE A O 1
ATOM 494 N N . THR A 1 63 ? -1.168 -4.163 -30.065 1.00 98.25 63 THR A N 1
ATOM 495 C CA . THR A 1 63 ? -2.078 -3.122 -29.569 1.00 98.25 63 THR A CA 1
ATOM 496 C C . THR A 1 63 ? -3.171 -3.705 -28.673 1.00 98.25 63 THR A C 1
ATOM 498 O O . THR A 1 63 ? -3.492 -4.892 -28.756 1.00 98.25 63 THR A O 1
ATOM 501 N N . ALA A 1 64 ? -3.812 -2.851 -27.870 1.00 97.88 64 ALA A N 1
ATOM 502 C CA . ALA A 1 64 ? -4.951 -3.255 -27.046 1.00 97.88 64 ALA A CA 1
ATOM 503 C C . ALA A 1 64 ? -6.104 -3.865 -27.871 1.00 97.88 64 ALA A C 1
ATOM 505 O O . ALA A 1 64 ? -6.713 -4.844 -27.447 1.00 97.88 64 ALA A O 1
ATOM 506 N N . ASP A 1 65 ? -6.376 -3.352 -29.073 1.00 98.12 65 ASP A N 1
ATOM 507 C CA . ASP A 1 65 ? -7.439 -3.885 -29.938 1.00 98.12 65 ASP A CA 1
ATOM 508 C C . ASP A 1 65 ? -7.094 -5.258 -30.526 1.00 98.12 65 ASP A C 1
ATOM 510 O O . ASP A 1 65 ? -7.970 -6.120 -30.637 1.00 98.12 65 ASP A O 1
ATOM 514 N N . ALA A 1 66 ? -5.818 -5.493 -30.855 1.00 98.19 66 ALA A N 1
ATOM 515 C CA . ALA A 1 66 ? -5.354 -6.809 -31.284 1.00 98.19 66 ALA A CA 1
ATOM 516 C C . ALA A 1 66 ? -5.517 -7.843 -30.160 1.00 98.19 66 ALA A C 1
ATOM 518 O O . ALA A 1 66 ? -5.979 -8.951 -30.415 1.00 98.19 66 ALA A O 1
ATOM 519 N N . ILE A 1 67 ? -5.216 -7.451 -28.917 1.00 98.38 67 ILE A N 1
ATOM 520 C CA . ILE A 1 67 ? -5.414 -8.281 -27.722 1.00 98.38 67 ILE A CA 1
ATOM 521 C C . ILE A 1 67 ? -6.896 -8.605 -27.530 1.00 98.38 67 ILE A C 1
ATOM 523 O O . ILE A 1 67 ? -7.246 -9.773 -27.424 1.00 98.38 67 ILE A O 1
ATOM 527 N N . ARG A 1 68 ? -7.787 -7.603 -27.551 1.00 97.56 68 ARG A N 1
ATOM 528 C CA . ARG A 1 68 ? -9.240 -7.820 -27.382 1.00 97.56 68 ARG A CA 1
ATOM 529 C C . ARG A 1 68 ? -9.859 -8.680 -28.488 1.00 97.56 68 ARG A C 1
ATOM 531 O O . ARG A 1 68 ? -10.891 -9.306 -28.265 1.00 97.56 68 ARG A O 1
ATOM 538 N N . SER A 1 69 ? -9.247 -8.702 -29.672 1.00 97.88 69 SER A N 1
ATOM 539 C CA . SER A 1 69 ? -9.697 -9.522 -30.804 1.00 97.88 69 SER A CA 1
ATOM 540 C C . SER A 1 69 ? -9.222 -10.979 -30.723 1.00 97.88 69 SER A C 1
ATOM 542 O O . SER A 1 69 ? -9.795 -11.843 -31.387 1.00 97.88 69 SER A O 1
ATOM 544 N N . ASP A 1 70 ? -8.200 -11.268 -29.913 1.00 97.94 70 ASP A N 1
ATOM 545 C CA . ASP A 1 70 ? -7.698 -12.614 -29.632 1.00 97.94 70 ASP A CA 1
ATOM 546 C C . ASP A 1 70 ? -8.151 -13.050 -28.233 1.00 97.94 70 ASP A C 1
ATOM 548 O O . ASP A 1 70 ? -7.482 -12.813 -27.227 1.00 97.94 70 ASP A O 1
ATOM 552 N N . ASN A 1 71 ? -9.307 -13.713 -28.169 1.00 96.69 71 ASN A N 1
ATOM 553 C CA . ASN A 1 71 ? -9.899 -14.143 -26.900 1.00 96.69 71 ASN A CA 1
ATOM 554 C C . ASN A 1 71 ? -8.966 -15.057 -26.078 1.00 96.69 71 ASN A C 1
ATOM 556 O O . ASN A 1 71 ? -8.996 -15.021 -24.850 1.00 96.69 71 ASN A O 1
ATOM 560 N N . GLY A 1 72 ? -8.126 -15.861 -26.741 1.00 98.00 72 GLY A N 1
ATOM 561 C CA . GLY A 1 72 ? -7.173 -16.738 -26.061 1.00 98.00 72 GLY A CA 1
ATOM 562 C C . GLY A 1 72 ? -6.058 -15.939 -25.392 1.00 98.00 72 GLY A C 1
ATOM 563 O O . GLY A 1 72 ? -5.791 -16.124 -24.206 1.00 98.00 72 GLY A O 1
ATOM 564 N N . PHE A 1 73 ? -5.445 -15.010 -26.129 1.00 98.12 73 PHE A N 1
ATOM 565 C CA . PHE A 1 73 ? -4.406 -14.141 -25.576 1.00 98.12 73 PHE A CA 1
ATOM 566 C C . PHE A 1 73 ? -4.952 -13.212 -24.486 1.00 98.12 73 PHE A C 1
ATOM 568 O O . PHE A 1 73 ? -4.303 -13.039 -23.458 1.00 98.12 73 PHE A O 1
ATOM 575 N N . TYR A 1 74 ? -6.143 -12.639 -24.686 1.00 98.25 74 TYR A N 1
ATOM 576 C CA . TYR A 1 74 ? -6.786 -11.769 -23.702 1.00 98.25 74 TYR A CA 1
ATOM 577 C C . TYR A 1 74 ? -7.023 -12.487 -22.371 1.00 98.25 74 TYR A C 1
ATOM 579 O O . TYR A 1 74 ? -6.654 -11.971 -21.320 1.00 98.25 74 TYR A O 1
ATOM 587 N N . HIS A 1 75 ? -7.578 -13.699 -22.410 1.00 97.00 75 HIS A N 1
ATOM 588 C CA . HIS A 1 75 ? -7.819 -14.483 -21.203 1.00 97.00 75 HIS A CA 1
ATOM 589 C C . HIS A 1 75 ? -6.518 -14.837 -20.467 1.00 97.00 75 HIS A C 1
ATOM 591 O O . HIS A 1 75 ? -6.441 -14.697 -19.248 1.00 97.00 75 HIS A O 1
ATOM 597 N N . GLU A 1 76 ? -5.471 -15.228 -21.197 1.00 96.56 76 GLU A N 1
ATOM 598 C CA . GLU A 1 76 ? -4.165 -15.497 -20.589 1.00 96.56 76 GLU A CA 1
ATOM 599 C C . GLU A 1 76 ? -3.504 -14.234 -20.027 1.00 96.56 76 GLU A C 1
ATOM 601 O O . GLU A 1 76 ? -2.853 -14.309 -18.991 1.00 96.56 76 GLU A O 1
ATOM 606 N N . LEU A 1 77 ? -3.700 -13.068 -20.649 1.00 97.69 77 LEU A N 1
ATOM 607 C CA . LEU A 1 77 ? -3.241 -11.793 -20.100 1.00 97.69 77 LEU A CA 1
ATOM 608 C C . LEU A 1 77 ? -3.921 -11.492 -18.761 1.00 97.69 77 LEU A C 1
ATOM 610 O O . LEU A 1 77 ? -3.232 -11.150 -17.802 1.00 97.69 77 LEU A O 1
ATOM 614 N N . LEU A 1 78 ? -5.242 -11.678 -18.658 1.00 97.25 78 LEU A N 1
ATOM 615 C CA . LEU A 1 78 ? -5.957 -11.459 -17.398 1.00 97.25 78 LEU A CA 1
ATOM 616 C C . LEU A 1 78 ? -5.434 -12.368 -16.275 1.00 97.25 78 LEU A C 1
ATOM 618 O O . LEU A 1 78 ? -5.250 -11.885 -15.164 1.00 97.25 78 LEU A O 1
ATOM 622 N N . LYS A 1 79 ? -5.105 -13.636 -16.562 1.00 94.50 79 LYS A N 1
ATOM 623 C CA . LYS A 1 79 ? -4.474 -14.560 -15.592 1.00 94.50 79 LYS A CA 1
ATOM 624 C C . LYS A 1 79 ? -3.072 -14.153 -15.146 1.00 94.50 79 LYS A C 1
ATOM 626 O O . LYS A 1 79 ? -2.568 -14.677 -14.162 1.00 94.50 79 LYS A O 1
ATOM 631 N N . ARG A 1 80 ? -2.383 -13.301 -15.906 1.00 94.81 80 ARG A N 1
ATOM 632 C CA . ARG A 1 80 ? -1.038 -12.814 -15.554 1.00 94.81 80 ARG A CA 1
ATOM 633 C C . ARG A 1 80 ? -1.077 -11.471 -14.849 1.00 94.81 80 ARG A C 1
ATOM 635 O O . ARG A 1 80 ? -0.197 -11.193 -14.052 1.00 94.81 80 ARG A O 1
ATOM 642 N N . TRP A 1 81 ? -2.077 -10.650 -15.147 1.00 97.06 81 TRP A N 1
ATOM 643 C CA . TRP A 1 81 ? -2.259 -9.331 -14.539 1.00 97.06 81 TRP A CA 1
ATOM 644 C C . TRP A 1 81 ? -3.217 -9.353 -13.336 1.00 97.06 81 TRP A C 1
ATOM 646 O O . TRP A 1 81 ? -3.531 -8.298 -12.797 1.00 97.06 81 TRP A O 1
ATOM 656 N N . SER A 1 82 ? -3.740 -10.522 -12.957 1.00 96.38 82 SER A N 1
ATOM 657 C CA . SER A 1 82 ? -4.647 -10.707 -11.821 1.00 96.38 82 SER A CA 1
ATOM 658 C C . SER A 1 82 ? -4.634 -12.160 -11.338 1.00 96.38 82 SER A C 1
ATOM 660 O O . SER A 1 82 ? -4.023 -13.025 -11.970 1.00 96.38 82 SER A O 1
ATOM 662 N N . ASP A 1 83 ? -5.387 -12.435 -10.278 1.00 92.69 83 ASP A N 1
ATOM 663 C CA . ASP A 1 83 ? -5.519 -13.758 -9.657 1.00 92.69 83 ASP A CA 1
ATOM 664 C C . ASP A 1 83 ? -6.675 -14.591 -10.243 1.00 92.69 83 ASP A C 1
ATOM 666 O O . ASP A 1 83 ? -7.101 -15.605 -9.676 1.00 92.69 83 ASP A O 1
ATOM 670 N N . ILE A 1 84 ? -7.231 -14.163 -11.385 1.00 92.31 84 ILE A N 1
ATOM 671 C CA . ILE A 1 84 ? -8.355 -14.854 -12.021 1.00 92.31 84 ILE A CA 1
ATOM 672 C C . ILE A 1 84 ? -7.995 -16.313 -12.341 1.00 92.31 84 ILE A C 1
ATOM 674 O O . ILE A 1 84 ? -6.935 -16.614 -12.886 1.00 92.31 84 ILE A O 1
ATOM 678 N N . ASP A 1 85 ? -8.911 -17.224 -12.002 1.00 87.00 85 ASP A N 1
ATOM 679 C CA . ASP A 1 85 ? -8.796 -18.671 -12.220 1.00 87.00 85 ASP A CA 1
ATOM 680 C C . ASP A 1 85 ? -7.587 -19.356 -11.547 1.00 87.00 85 ASP A C 1
ATOM 682 O O . ASP A 1 85 ? -7.206 -20.453 -11.949 1.00 87.00 85 ASP A O 1
ATOM 686 N N . TYR A 1 86 ? -7.007 -18.761 -10.495 1.00 86.00 86 TYR A N 1
ATOM 687 C CA . TYR A 1 86 ? -5.808 -19.291 -9.821 1.00 86.00 86 TYR A CA 1
ATOM 688 C C . TYR A 1 86 ? -6.091 -20.218 -8.611 1.00 86.00 86 TYR A C 1
ATOM 690 O O . TYR A 1 86 ? -5.190 -20.696 -7.921 1.00 86.00 86 TYR A O 1
ATOM 698 N N . PHE A 1 87 ? -7.358 -20.533 -8.331 1.00 78.38 87 PHE A N 1
ATOM 699 C CA . PHE A 1 87 ? -7.773 -21.307 -7.145 1.00 78.38 87 PHE A CA 1
ATOM 700 C C . PHE A 1 87 ? -7.356 -22.794 -7.157 1.00 78.38 87 PHE A C 1
ATOM 702 O O . PHE A 1 87 ? -7.506 -23.481 -6.147 1.00 78.38 87 PHE A O 1
ATOM 709 N N . ASN A 1 88 ? -6.875 -23.314 -8.288 1.00 78.56 88 ASN A N 1
ATOM 710 C CA . ASN A 1 88 ? -6.527 -24.722 -8.503 1.00 78.56 88 ASN A CA 1
ATOM 711 C C . ASN A 1 88 ? -5.020 -24.946 -8.728 1.00 78.56 88 ASN A C 1
ATOM 713 O O . ASN A 1 88 ? -4.645 -25.869 -9.457 1.00 78.56 88 ASN A O 1
ATOM 717 N N . HIS A 1 89 ? -4.173 -24.106 -8.123 1.00 83.44 89 HIS A N 1
ATOM 718 C CA . HIS A 1 89 ? -2.729 -24.188 -8.316 1.00 83.44 89 HIS A CA 1
ATOM 719 C C . HIS A 1 89 ? -2.133 -25.546 -7.901 1.00 83.44 89 HIS A C 1
ATOM 721 O O . HIS A 1 89 ? -2.662 -26.256 -7.041 1.00 83.44 89 HIS A O 1
ATOM 727 N N . TYR A 1 90 ? -1.005 -25.908 -8.510 1.00 85.19 90 TYR A N 1
ATOM 728 C CA . TYR A 1 90 ? -0.260 -27.135 -8.214 1.00 85.19 90 TYR A CA 1
ATOM 729 C C . TYR A 1 90 ? 1.254 -26.889 -8.245 1.00 85.19 90 TYR A C 1
ATOM 731 O O . TYR A 1 90 ? 1.707 -25.843 -8.688 1.00 85.19 90 TYR A O 1
ATOM 739 N N . HIS A 1 91 ? 2.052 -27.860 -7.791 1.00 86.12 91 HIS A N 1
ATOM 740 C CA . HIS A 1 91 ? 3.485 -27.681 -7.503 1.00 86.12 91 HIS A CA 1
ATOM 741 C C . HIS A 1 91 ? 4.381 -27.162 -8.644 1.00 86.12 91 HIS A C 1
ATOM 743 O O . HIS A 1 91 ? 5.468 -26.673 -8.351 1.00 86.12 91 HIS A O 1
ATOM 749 N N . GLU A 1 92 ? 3.990 -27.291 -9.916 1.00 88.94 92 GLU A N 1
ATOM 750 C CA . GLU A 1 92 ? 4.794 -26.780 -11.043 1.00 88.94 92 GLU A CA 1
ATOM 751 C C . GLU A 1 92 ? 4.402 -25.351 -11.456 1.00 88.94 92 GLU A C 1
ATOM 753 O O . GLU A 1 92 ? 5.078 -24.740 -12.283 1.00 88.94 92 GLU A O 1
ATOM 758 N N . GLN A 1 93 ? 3.309 -24.820 -10.904 1.00 88.00 93 GLN A N 1
ATOM 759 C CA . GLN A 1 93 ? 2.918 -23.422 -11.050 1.00 88.00 93 GLN A CA 1
ATOM 760 C C . GLN A 1 93 ? 3.553 -22.582 -9.937 1.00 88.00 93 GLN A C 1
ATOM 762 O O . GLN A 1 93 ? 3.920 -23.129 -8.892 1.00 88.00 93 GLN A O 1
ATOM 767 N N . PRO A 1 94 ? 3.677 -21.256 -10.129 1.00 89.38 94 PRO A N 1
ATOM 768 C CA . PRO A 1 94 ? 4.044 -20.369 -9.034 1.00 89.38 94 PRO A CA 1
ATOM 769 C C . PRO A 1 94 ? 3.140 -20.607 -7.806 1.00 89.38 94 PRO A C 1
ATOM 771 O O . PRO A 1 94 ? 1.957 -20.928 -7.948 1.00 89.38 94 PRO A O 1
ATOM 774 N N . PRO A 1 95 ? 3.646 -20.492 -6.576 1.00 90.88 95 PRO A N 1
ATOM 775 C CA . PRO A 1 95 ? 2.754 -20.440 -5.424 1.00 90.88 95 PRO A CA 1
ATOM 776 C C . PRO A 1 95 ? 1.884 -19.161 -5.477 1.00 90.88 95 PRO A C 1
ATOM 778 O O . PRO A 1 95 ? 2.238 -18.219 -6.194 1.00 90.88 95 PRO A O 1
ATOM 781 N N . PRO A 1 96 ? 0.734 -19.117 -4.775 1.00 91.69 96 PRO A N 1
ATOM 782 C CA . PRO A 1 96 ? -0.182 -17.973 -4.824 1.00 91.69 96 PRO A CA 1
ATOM 783 C C . PRO A 1 96 ? 0.456 -16.622 -4.480 1.00 91.69 96 PRO A C 1
ATOM 785 O O . PRO A 1 96 ? 0.207 -15.645 -5.179 1.00 91.69 96 PRO A O 1
ATOM 788 N N . ASP A 1 97 ? 1.325 -16.571 -3.467 1.00 92.12 97 ASP A N 1
ATOM 789 C CA . ASP A 1 97 ? 2.068 -15.363 -3.095 1.00 92.12 97 ASP A CA 1
ATOM 790 C C . ASP A 1 97 ? 2.971 -14.877 -4.237 1.00 92.12 97 ASP A C 1
ATOM 792 O O . ASP A 1 97 ? 2.950 -13.701 -4.596 1.00 92.12 97 ASP A O 1
ATOM 796 N N . GLN A 1 98 ? 3.714 -15.784 -4.877 1.00 92.06 98 GLN A N 1
ATOM 797 C CA . GLN A 1 98 ? 4.548 -15.433 -6.026 1.00 92.06 98 GLN A CA 1
ATOM 798 C C . GLN A 1 98 ? 3.706 -14.954 -7.215 1.00 92.06 98 GLN A C 1
ATOM 800 O O . GLN A 1 98 ? 4.066 -13.960 -7.837 1.00 92.06 98 GLN A O 1
ATOM 805 N N . GLN A 1 99 ? 2.588 -15.623 -7.522 1.00 93.69 99 GLN A N 1
ATOM 806 C CA . GLN A 1 99 ? 1.674 -15.180 -8.580 1.00 93.69 99 GLN A CA 1
ATOM 807 C C . GLN A 1 99 ? 1.175 -13.756 -8.316 1.00 93.69 99 GLN A C 1
ATOM 809 O O . GLN A 1 99 ? 1.223 -12.938 -9.231 1.00 93.69 99 GLN A O 1
ATOM 814 N N . PHE A 1 100 ? 0.742 -13.467 -7.085 1.00 95.19 100 PHE A N 1
ATOM 815 C CA . PHE A 1 100 ? 0.275 -12.144 -6.676 1.00 95.19 100 PHE A CA 1
ATOM 816 C C . PHE A 1 100 ? 1.341 -11.070 -6.936 1.00 95.19 100 PHE A C 1
ATOM 818 O O . PHE A 1 100 ? 1.100 -10.106 -7.667 1.00 95.19 100 PHE A O 1
ATOM 825 N N . PHE A 1 101 ? 2.552 -11.263 -6.398 1.00 94.94 101 PHE A N 1
ATOM 826 C CA . PHE A 1 101 ? 3.635 -10.282 -6.517 1.00 94.94 101 PHE A CA 1
ATOM 827 C C . PHE A 1 101 ? 4.216 -10.173 -7.936 1.00 94.94 101 PHE A C 1
ATOM 829 O O . PHE A 1 101 ? 4.681 -9.099 -8.322 1.00 94.94 101 PHE A O 1
ATOM 836 N N . ASP A 1 102 ? 4.165 -11.236 -8.742 1.00 94.44 102 ASP A N 1
ATOM 837 C CA . ASP A 1 102 ? 4.622 -11.202 -10.136 1.00 94.44 102 ASP A CA 1
ATOM 838 C C . ASP A 1 102 ? 3.716 -10.348 -11.034 1.00 94.44 102 ASP A C 1
ATOM 840 O O . ASP A 1 102 ? 4.180 -9.855 -12.068 1.00 94.44 102 ASP A O 1
ATOM 844 N N . THR A 1 103 ? 2.443 -10.147 -10.661 1.00 95.81 103 THR A N 1
ATOM 845 C CA . THR A 1 103 ? 1.486 -9.395 -11.491 1.00 95.81 103 THR A CA 1
ATOM 846 C C . THR A 1 103 ? 1.952 -7.961 -11.767 1.00 95.81 103 THR A C 1
ATOM 848 O O . THR A 1 103 ? 1.882 -7.493 -12.909 1.00 95.81 103 THR A O 1
ATOM 851 N N . PHE A 1 104 ? 2.508 -7.293 -10.751 1.00 95.94 104 PHE A N 1
ATOM 852 C CA . PHE A 1 104 ? 2.915 -5.887 -10.800 1.00 95.94 104 PHE A CA 1
ATOM 853 C C . PHE A 1 104 ? 3.936 -5.605 -11.903 1.00 95.94 104 PHE A C 1
ATOM 855 O O . PHE A 1 104 ? 3.779 -4.660 -12.679 1.00 95.94 104 PHE A O 1
ATOM 862 N N . GLY A 1 105 ? 4.913 -6.500 -12.087 1.00 95.44 105 GLY A N 1
ATOM 863 C CA . GLY A 1 105 ? 5.965 -6.331 -13.092 1.00 95.44 105 GLY A CA 1
ATOM 864 C C . GLY A 1 105 ? 5.445 -6.210 -14.531 1.00 95.44 105 GLY A C 1
ATOM 865 O O . GLY A 1 105 ? 6.121 -5.623 -15.388 1.00 95.44 105 GLY A O 1
ATOM 866 N N . TYR A 1 106 ? 4.237 -6.712 -14.812 1.00 97.25 106 TYR A N 1
ATOM 867 C CA . TYR A 1 106 ? 3.631 -6.596 -16.133 1.00 97.25 106 TYR A CA 1
ATOM 868 C C . TYR A 1 106 ? 3.058 -5.202 -16.424 1.00 97.25 106 TYR A C 1
ATOM 870 O O . TYR A 1 106 ? 3.143 -4.760 -17.575 1.00 97.25 106 TYR A O 1
ATOM 878 N N . PHE A 1 107 ? 2.511 -4.502 -15.422 1.00 95.88 107 PHE A N 1
ATOM 879 C CA . PHE A 1 107 ? 1.824 -3.213 -15.596 1.00 95.88 107 PHE A CA 1
ATOM 880 C C . PHE A 1 107 ? 2.516 -2.005 -14.938 1.00 95.88 107 PHE A C 1
ATOM 882 O O . PHE A 1 107 ? 2.185 -0.862 -15.266 1.00 95.88 107 PHE A O 1
ATOM 889 N N . ASP A 1 108 ? 3.549 -2.219 -14.120 1.00 93.50 108 ASP A N 1
ATOM 890 C CA . ASP A 1 108 ? 4.415 -1.173 -13.553 1.00 93.50 108 ASP A CA 1
ATOM 891 C C . ASP A 1 108 ? 4.877 -0.098 -14.559 1.00 93.50 108 ASP A C 1
ATOM 893 O O . ASP A 1 108 ? 4.878 1.084 -14.199 1.00 93.50 108 ASP A O 1
ATOM 897 N N . PRO A 1 109 ? 5.222 -0.425 -15.831 1.00 92.88 109 PRO A N 1
ATOM 898 C CA . PRO A 1 109 ? 5.649 0.580 -16.809 1.00 92.88 109 PRO A CA 1
ATOM 899 C C . PRO A 1 109 ? 4.636 1.699 -17.083 1.00 92.88 109 PRO A C 1
ATOM 901 O O . PRO A 1 109 ? 5.015 2.720 -17.665 1.00 92.88 109 PRO A O 1
ATOM 904 N N . VAL A 1 110 ? 3.367 1.506 -16.704 1.00 92.81 110 VAL A N 1
ATOM 905 C CA . VAL A 1 110 ? 2.302 2.507 -16.853 1.00 92.81 110 VAL A CA 1
ATOM 906 C C . VAL A 1 110 ? 1.618 2.877 -15.546 1.00 92.81 110 VAL A C 1
ATOM 908 O O . VAL A 1 110 ? 1.138 4.007 -15.460 1.00 92.81 110 VAL A O 1
ATOM 911 N N . ALA A 1 111 ? 1.602 2.001 -14.534 1.00 91.69 111 ALA A N 1
ATOM 912 C CA . ALA A 1 111 ? 0.978 2.288 -13.239 1.00 91.69 111 ALA A CA 1
ATOM 913 C C . ALA A 1 111 ? 1.455 3.628 -12.659 1.00 91.69 111 ALA A C 1
ATOM 915 O O . ALA A 1 111 ? 0.652 4.465 -12.253 1.00 91.69 111 ALA A O 1
ATOM 916 N N . ASP A 1 112 ? 2.754 3.888 -12.766 1.00 85.62 112 ASP A N 1
ATOM 917 C CA . ASP A 1 112 ? 3.406 5.080 -12.229 1.00 85.62 112 ASP A CA 1
ATOM 918 C C . ASP A 1 112 ? 3.431 6.292 -13.178 1.00 85.62 112 ASP A C 1
ATOM 920 O O . ASP A 1 112 ? 4.021 7.323 -12.846 1.00 85.62 112 ASP A O 1
ATOM 924 N N . SER A 1 113 ? 2.851 6.175 -14.378 1.00 81.25 113 SER A N 1
ATOM 925 C CA . SER A 1 113 ? 2.991 7.189 -15.436 1.00 81.25 113 SER A CA 1
ATOM 926 C C . SER A 1 113 ? 1.905 8.269 -15.418 1.00 81.25 113 SER A C 1
ATOM 928 O O . SER A 1 113 ? 2.177 9.402 -15.818 1.00 81.25 113 SER A O 1
ATOM 930 N N . ASN A 1 114 ? 0.700 7.949 -14.929 1.00 83.31 114 ASN A N 1
ATOM 931 C CA . ASN A 1 114 ? -0.428 8.879 -14.862 1.00 83.31 114 ASN A CA 1
ATOM 932 C C . ASN A 1 114 ? -1.324 8.609 -13.641 1.00 83.31 114 ASN A C 1
ATOM 934 O O . ASN A 1 114 ? -2.416 8.051 -13.747 1.00 83.31 114 ASN A O 1
ATOM 938 N N . TYR A 1 115 ? -0.865 9.036 -12.465 1.00 95.75 115 TYR A N 1
ATOM 939 C CA . TYR A 1 115 ? -1.607 8.844 -11.218 1.00 95.75 115 TYR A CA 1
ATOM 940 C C . TYR A 1 115 ? -2.985 9.515 -11.203 1.00 95.75 115 TYR A C 1
ATOM 942 O O . TYR A 1 115 ? -3.909 8.965 -10.612 1.00 95.75 115 TYR A O 1
ATOM 950 N N . ASN A 1 116 ? -3.159 10.674 -11.850 1.00 96.31 116 ASN A N 1
ATOM 951 C CA . ASN A 1 116 ? -4.437 11.393 -11.807 1.00 96.31 116 ASN A CA 1
ATOM 952 C C . ASN A 1 116 ? -5.575 10.578 -12.439 1.00 96.31 116 ASN A C 1
ATOM 954 O O . ASN A 1 116 ? -6.655 10.477 -11.859 1.00 96.31 116 ASN A O 1
ATOM 958 N N . GLU A 1 117 ? -5.322 9.939 -13.584 1.00 95.06 117 GLU A N 1
ATOM 959 C CA . GLU A 1 117 ? -6.308 9.073 -14.236 1.00 95.06 117 GLU A CA 1
ATOM 960 C C . GLU A 1 117 ? -6.669 7.864 -13.362 1.00 95.06 117 GLU A C 1
ATOM 962 O O . GLU A 1 117 ? -7.850 7.542 -13.208 1.00 95.06 117 GLU A O 1
ATOM 967 N N . GLY A 1 118 ? -5.675 7.246 -12.715 1.00 96.81 118 GLY A N 1
ATOM 968 C CA . GLY A 1 118 ? -5.905 6.174 -11.747 1.00 96.81 118 GLY A CA 1
ATOM 969 C C . GLY A 1 118 ? -6.701 6.635 -10.526 1.00 96.81 118 GLY A C 1
ATOM 970 O O . GLY A 1 118 ? -7.649 5.968 -10.123 1.00 96.81 118 GLY A O 1
ATOM 971 N N . PHE A 1 119 ? -6.398 7.806 -9.964 1.00 98.38 119 PHE A N 1
ATOM 972 C CA . PHE A 1 119 ? -7.138 8.364 -8.828 1.00 98.38 119 PHE A CA 1
ATOM 973 C C . PHE A 1 119 ? -8.583 8.720 -9.182 1.00 98.38 119 PHE A C 1
ATOM 975 O O . PHE A 1 119 ? -9.480 8.509 -8.364 1.00 98.38 119 PHE A O 1
ATOM 982 N N . LEU A 1 120 ? -8.837 9.225 -10.394 1.00 97.56 120 LEU A N 1
ATOM 983 C CA . LEU A 1 120 ? -10.195 9.451 -10.892 1.00 97.56 120 LEU A CA 1
ATOM 984 C C . LEU A 1 120 ? -10.963 8.134 -11.011 1.00 97.56 120 LEU A C 1
ATOM 986 O O . LEU A 1 120 ? -12.127 8.061 -10.611 1.00 97.56 120 LEU A O 1
ATOM 990 N N . TRP A 1 121 ? -10.312 7.091 -11.527 1.00 96.38 121 TRP A N 1
ATOM 991 C CA . TRP A 1 121 ? -10.899 5.760 -11.592 1.00 96.38 121 TRP A CA 1
ATOM 992 C C . TRP A 1 121 ? -11.224 5.221 -10.187 1.00 96.38 121 TRP A C 1
ATOM 994 O O . TRP A 1 121 ? -12.374 4.864 -9.931 1.00 96.38 121 TRP A O 1
ATOM 1004 N N . LEU A 1 122 ? -10.271 5.279 -9.249 1.00 97.69 122 LEU A N 1
ATOM 1005 C CA . LEU A 1 122 ? -10.454 4.856 -7.854 1.00 97.69 122 LEU A CA 1
ATOM 1006 C C . LEU A 1 122 ? -11.592 5.603 -7.158 1.00 97.69 122 LEU A C 1
ATOM 1008 O O . LEU A 1 122 ? -12.446 4.983 -6.529 1.00 97.69 122 LEU A O 1
ATOM 1012 N N . LYS A 1 123 ? -11.653 6.930 -7.314 1.00 98.38 123 LYS A N 1
ATOM 1013 C CA . LYS A 1 123 ? -12.744 7.763 -6.795 1.00 98.38 123 LYS A CA 1
ATOM 1014 C C . LYS A 1 123 ? -14.103 7.301 -7.313 1.00 98.38 123 LYS A C 1
ATOM 1016 O O . LYS A 1 123 ? -15.043 7.164 -6.532 1.00 98.38 123 LYS A O 1
ATOM 1021 N N . ASN A 1 124 ? -14.225 7.084 -8.621 1.00 97.88 124 ASN A N 1
ATOM 1022 C CA . ASN A 1 124 ? -15.493 6.689 -9.228 1.00 97.88 124 ASN A CA 1
ATOM 1023 C C . ASN A 1 124 ? -15.934 5.300 -8.746 1.00 97.88 124 ASN A C 1
ATOM 1025 O O . ASN A 1 124 ? -17.104 5.124 -8.395 1.00 97.88 124 ASN A O 1
ATOM 1029 N N . THR A 1 125 ? -14.999 4.351 -8.646 1.00 96.75 125 THR A N 1
ATOM 1030 C CA . THR A 1 125 ? -15.245 3.024 -8.066 1.00 96.75 125 THR A CA 1
ATOM 1031 C C . THR A 1 125 ? -15.695 3.146 -6.609 1.00 96.75 125 THR A C 1
ATOM 1033 O O . THR A 1 125 ? -16.776 2.671 -6.262 1.00 96.75 125 THR A O 1
ATOM 1036 N N . ALA A 1 126 ? -14.962 3.894 -5.782 1.00 98.12 126 ALA A N 1
ATOM 1037 C CA . ALA A 1 126 ? -15.282 4.131 -4.376 1.00 98.12 126 ALA A CA 1
ATOM 1038 C C . ALA A 1 126 ? -16.683 4.734 -4.176 1.00 98.12 126 ALA A C 1
ATOM 1040 O O . ALA A 1 126 ? -17.463 4.243 -3.358 1.00 98.12 126 ALA A O 1
ATOM 1041 N N . ILE A 1 127 ? -17.041 5.762 -4.955 1.00 97.88 127 ILE A N 1
ATOM 1042 C CA . ILE A 1 127 ? -18.371 6.387 -4.903 1.00 97.88 127 ILE A CA 1
ATOM 1043 C C . ILE A 1 127 ? -19.456 5.380 -5.296 1.00 97.88 127 ILE A C 1
ATOM 1045 O O . ILE A 1 127 ? -20.469 5.288 -4.599 1.00 97.88 127 ILE A O 1
ATOM 1049 N N . SER A 1 128 ? -19.242 4.596 -6.360 1.00 96.75 128 SER A N 1
ATOM 1050 C CA . SER A 1 128 ? -20.190 3.554 -6.789 1.00 96.75 128 SER A CA 1
ATOM 1051 C C . SER A 1 128 ? -20.389 2.474 -5.720 1.00 96.75 128 SER A C 1
ATOM 1053 O O . SER A 1 128 ? -21.484 1.939 -5.551 1.00 96.75 128 SER A O 1
ATOM 1055 N N . GLU A 1 129 ? -19.352 2.231 -4.920 1.00 96.38 129 GLU A N 1
ATOM 1056 C CA . GLU A 1 129 ? -19.380 1.339 -3.775 1.00 96.38 129 GLU A CA 1
ATOM 1057 C C . GLU A 1 129 ? -19.812 2.027 -2.476 1.00 96.38 129 GLU A C 1
ATOM 1059 O O . GLU A 1 129 ? -19.824 1.397 -1.426 1.00 96.38 129 GLU A O 1
ATOM 1064 N N . ASN A 1 130 ? -20.228 3.289 -2.480 1.00 97.81 130 ASN A N 1
ATOM 1065 C CA . ASN A 1 130 ? -20.638 3.996 -1.266 1.00 97.81 130 ASN A CA 1
ATOM 1066 C C . ASN A 1 130 ? -19.517 4.070 -0.191 1.00 97.81 130 ASN A C 1
ATOM 1068 O O . ASN A 1 130 ? -19.769 3.971 1.017 1.00 97.81 130 ASN A O 1
ATOM 1072 N N . VAL A 1 131 ? -18.283 4.292 -0.645 1.00 98.62 131 VAL A N 1
ATOM 1073 C CA . VAL A 1 131 ? -17.076 4.623 0.133 1.00 98.62 131 VAL A CA 1
ATOM 1074 C C . VAL A 1 131 ? -16.818 6.131 0.005 1.00 98.62 131 VAL A C 1
ATOM 1076 O O . VAL A 1 131 ? -17.039 6.698 -1.059 1.00 98.62 131 VAL A O 1
ATOM 1079 N N . GLN A 1 132 ? -16.439 6.820 1.087 1.00 98.44 132 GLN A N 1
ATOM 1080 C CA . GLN A 1 132 ? -16.133 8.273 1.063 1.00 98.44 132 GLN A CA 1
ATOM 1081 C C . GLN A 1 132 ? -14.652 8.599 1.231 1.00 98.44 132 GLN A C 1
ATOM 1083 O O . GLN A 1 132 ? -14.251 9.724 0.940 1.00 98.44 132 GLN A O 1
ATOM 1088 N N . TYR A 1 133 ? -13.852 7.667 1.742 1.00 98.88 133 TYR A N 1
ATOM 1089 C CA . TYR A 1 133 ? -12.460 7.930 2.074 1.00 98.88 133 TYR A CA 1
ATOM 1090 C C . TYR A 1 133 ? -11.560 6.790 1.605 1.00 98.88 133 TYR A C 1
ATOM 1092 O O . TYR A 1 133 ? -11.871 5.633 1.854 1.00 98.88 133 TYR A O 1
ATOM 1100 N N . ILE A 1 134 ? -10.451 7.112 0.949 1.00 98.88 134 ILE A N 1
ATOM 1101 C CA . ILE A 1 134 ? -9.373 6.157 0.679 1.00 98.88 134 ILE A CA 1
ATOM 1102 C C . ILE A 1 134 ? -8.074 6.732 1.235 1.00 98.88 134 ILE A C 1
ATOM 1104 O O . ILE A 1 134 ? -7.748 7.902 1.017 1.00 98.88 134 ILE A O 1
ATOM 1108 N N . GLU A 1 135 ? -7.319 5.888 1.927 1.00 98.56 135 GLU A N 1
ATOM 1109 C CA . GLU A 1 135 ? -5.940 6.141 2.319 1.00 98.56 135 GLU A CA 1
ATOM 1110 C C . GLU A 1 135 ? -5.030 5.165 1.566 1.00 98.56 135 GLU A C 1
ATOM 1112 O O . GLU A 1 135 ? -4.780 4.054 2.026 1.00 98.56 135 GLU A O 1
ATOM 1117 N N . THR A 1 136 ? -4.560 5.563 0.380 1.00 98.25 136 THR A N 1
ATOM 1118 C CA . THR A 1 136 ? -3.859 4.645 -0.524 1.00 98.25 136 THR A CA 1
ATOM 1119 C C . THR A 1 136 ? -2.355 4.624 -0.270 1.00 98.25 136 THR A C 1
ATOM 1121 O O . THR A 1 136 ? -1.701 5.664 -0.167 1.00 98.25 136 THR A O 1
ATOM 1124 N N . ILE A 1 137 ? -1.786 3.428 -0.227 1.00 98.75 137 ILE A N 1
ATOM 1125 C CA . ILE A 1 137 ? -0.351 3.171 -0.271 1.00 98.75 137 ILE A CA 1
ATOM 1126 C C . ILE A 1 137 ? 0.089 3.382 -1.722 1.00 98.75 137 ILE A C 1
ATOM 1128 O O . ILE A 1 137 ? -0.357 2.671 -2.622 1.00 98.75 137 ILE A O 1
ATOM 1132 N N . LEU A 1 138 ? 0.856 4.449 -1.966 1.00 97.38 138 LEU A N 1
ATOM 1133 C CA . LEU A 1 138 ? 1.019 4.985 -3.322 1.00 97.38 138 LEU A CA 1
ATOM 1134 C C . LEU A 1 138 ? 2.343 4.606 -3.980 1.00 97.38 138 LEU A C 1
ATOM 1136 O O . LEU A 1 138 ? 2.354 3.973 -5.028 1.00 97.38 138 LEU A O 1
ATOM 1140 N N . LYS A 1 139 ? 3.461 5.078 -3.422 1.00 95.38 139 LYS A N 1
ATOM 1141 C CA . LYS A 1 139 ? 4.773 4.955 -4.064 1.00 95.38 139 LYS A CA 1
ATOM 1142 C C . LYS A 1 139 ? 5.883 4.885 -3.030 1.00 95.38 139 LYS A C 1
ATOM 1144 O O . LYS A 1 139 ? 5.829 5.581 -2.013 1.00 95.38 139 LYS A O 1
ATOM 1149 N N . ASN A 1 140 ? 6.921 4.119 -3.354 1.00 95.62 140 ASN A N 1
ATOM 1150 C CA . ASN A 1 140 ? 8.163 4.076 -2.594 1.00 95.62 140 ASN A CA 1
ATOM 1151 C C . ASN A 1 140 ? 8.753 5.489 -2.424 1.00 95.62 140 ASN A C 1
ATOM 1153 O O . ASN A 1 140 ? 8.751 6.276 -3.381 1.00 95.62 140 ASN A O 1
ATOM 1157 N N . GLY A 1 141 ? 9.294 5.798 -1.246 1.00 97.62 141 GLY A N 1
ATOM 1158 C CA . GLY A 1 141 ? 10.117 6.989 -1.054 1.00 97.62 141 GLY A CA 1
ATOM 1159 C C . GLY A 1 141 ? 11.304 7.005 -2.032 1.00 97.62 141 GLY A C 1
ATOM 1160 O O . GLY A 1 141 ? 11.890 5.958 -2.336 1.00 97.62 141 GLY A O 1
ATOM 1161 N N . PRO A 1 142 ? 11.682 8.170 -2.589 1.00 98.00 142 PRO A N 1
ATOM 1162 C CA . PRO A 1 142 ? 12.815 8.229 -3.498 1.00 98.00 142 PRO A CA 1
ATOM 1163 C C . PRO A 1 142 ? 14.112 7.905 -2.750 1.00 98.00 142 PRO A C 1
ATOM 1165 O O . PRO A 1 142 ? 14.362 8.423 -1.659 1.00 98.00 142 PRO A O 1
ATOM 1168 N N . ASN A 1 143 ? 14.960 7.087 -3.369 1.00 97.56 143 ASN A N 1
ATOM 1169 C CA . ASN A 1 143 ? 16.332 6.904 -2.910 1.00 97.56 143 ASN A CA 1
ATOM 1170 C C . ASN A 1 143 ? 17.142 8.177 -3.187 1.00 97.56 143 ASN A C 1
ATOM 1172 O O . ASN A 1 143 ? 17.032 8.785 -4.253 1.00 97.56 143 ASN A O 1
ATOM 1176 N N . LEU A 1 144 ? 17.958 8.569 -2.219 1.00 98.00 144 LEU A N 1
ATOM 1177 C CA . LEU A 1 144 ? 18.781 9.769 -2.242 1.00 98.00 144 LEU A CA 1
ATOM 1178 C C . LEU A 1 144 ? 20.219 9.433 -2.627 1.00 98.00 144 LEU A C 1
ATOM 1180 O O . LEU A 1 144 ? 20.758 8.393 -2.249 1.00 98.00 144 LEU A O 1
ATOM 1184 N N . VAL A 1 145 ? 20.854 10.353 -3.347 1.00 96.25 145 VAL A N 1
ATOM 1185 C CA . VAL A 1 145 ? 22.273 10.252 -3.688 1.00 96.25 145 VAL A CA 1
ATOM 1186 C C . VAL A 1 145 ? 23.099 10.710 -2.489 1.00 96.25 145 VAL A C 1
ATOM 1188 O O . VAL A 1 145 ? 22.938 11.833 -2.015 1.00 96.25 145 VAL A O 1
ATOM 1191 N N . VAL A 1 146 ? 23.986 9.840 -2.012 1.00 95.94 146 VAL A N 1
ATOM 1192 C CA . VAL A 1 146 ? 24.924 10.101 -0.912 1.00 95.94 146 VAL A CA 1
ATOM 1193 C C . VAL A 1 146 ? 26.311 9.568 -1.269 1.00 95.94 146 VAL A C 1
ATOM 1195 O O . VAL A 1 146 ? 26.465 8.869 -2.266 1.00 95.94 146 VAL A O 1
ATOM 1198 N N . ALA A 1 147 ? 27.314 9.886 -0.450 1.00 96.06 147 ALA A N 1
ATOM 1199 C CA . ALA A 1 147 ? 28.645 9.301 -0.576 1.00 96.06 147 ALA A CA 1
ATOM 1200 C C . ALA A 1 147 ? 28.602 7.771 -0.385 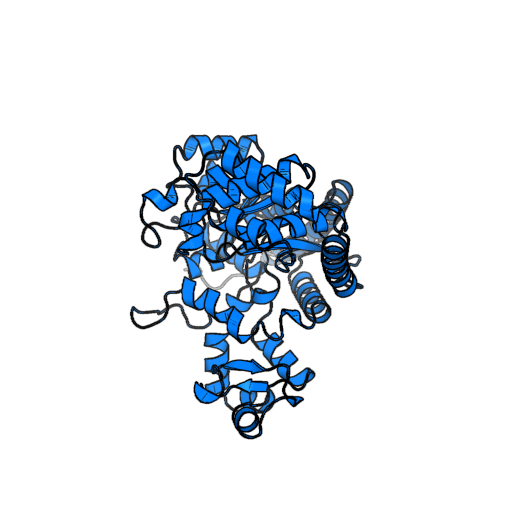1.00 96.06 147 ALA A C 1
ATOM 1202 O O . ALA A 1 147 ? 27.924 7.278 0.523 1.00 96.06 147 ALA A O 1
ATOM 1203 N N . ASP A 1 148 ? 29.334 7.030 -1.220 1.00 97.19 148 ASP A N 1
ATOM 1204 C CA . ASP A 1 148 ? 29.300 5.562 -1.258 1.00 97.19 148 ASP A CA 1
ATOM 1205 C C . ASP A 1 148 ? 29.662 4.927 0.091 1.00 97.19 148 ASP A C 1
ATOM 1207 O O . ASP A 1 148 ? 29.102 3.896 0.465 1.00 97.19 148 ASP A O 1
ATOM 1211 N N . GLU A 1 149 ? 30.536 5.564 0.874 1.00 97.88 149 GLU A N 1
ATOM 1212 C CA . GLU A 1 149 ? 30.945 5.068 2.188 1.00 97.88 149 GLU A CA 1
ATOM 1213 C C . GLU A 1 149 ? 29.774 4.989 3.175 1.00 97.88 149 GLU A C 1
ATOM 1215 O O . GLU A 1 149 ? 29.765 4.121 4.050 1.00 97.88 149 GLU A O 1
ATOM 1220 N N . LEU A 1 150 ? 28.771 5.865 3.037 1.00 98.06 150 LEU A N 1
ATOM 1221 C CA . LEU A 1 150 ? 27.563 5.823 3.862 1.00 98.06 150 LEU A CA 1
ATOM 1222 C C . LEU A 1 150 ? 26.670 4.643 3.473 1.00 98.06 150 LEU A C 1
ATOM 1224 O O . LEU A 1 150 ? 26.132 3.981 4.360 1.00 98.06 150 LEU A O 1
ATOM 1228 N N . ASN A 1 151 ? 26.554 4.344 2.176 1.00 98.12 151 ASN A N 1
ATOM 1229 C CA . ASN A 1 151 ? 25.810 3.174 1.709 1.00 98.12 151 ASN A CA 1
ATOM 1230 C C . ASN A 1 151 ? 26.476 1.887 2.203 1.00 98.12 151 ASN A C 1
ATOM 1232 O O . ASN A 1 151 ? 25.823 1.071 2.844 1.00 98.12 151 ASN A O 1
ATOM 1236 N N . VAL A 1 152 ? 27.797 1.767 2.024 1.00 98.38 152 VAL A N 1
ATOM 1237 C CA . VAL A 1 152 ? 28.582 0.623 2.516 1.00 98.38 152 VAL A CA 1
ATOM 1238 C C . VAL A 1 152 ? 28.449 0.459 4.033 1.00 98.38 152 VAL A C 1
ATOM 1240 O O . VAL A 1 152 ? 28.325 -0.662 4.523 1.00 98.38 152 VAL A O 1
ATOM 1243 N N . MET A 1 153 ? 28.448 1.561 4.789 1.00 98.19 153 MET A N 1
ATOM 1244 C CA . MET A 1 153 ? 28.280 1.520 6.243 1.00 98.19 153 MET A CA 1
ATOM 1245 C C . MET A 1 153 ? 26.911 0.969 6.655 1.00 98.19 153 MET A C 1
ATOM 1247 O O . MET A 1 153 ? 26.845 0.183 7.600 1.00 98.19 153 MET A O 1
ATOM 1251 N N . LEU A 1 154 ? 25.834 1.372 5.974 1.00 98.50 154 LEU A N 1
ATOM 1252 C CA . LEU A 1 154 ? 24.489 0.868 6.255 1.00 98.50 154 LEU A CA 1
ATOM 1253 C C . LEU A 1 154 ? 24.303 -0.575 5.788 1.00 98.50 154 LEU A C 1
ATOM 1255 O O . LEU A 1 154 ? 23.741 -1.372 6.532 1.00 98.50 154 LEU A O 1
ATOM 1259 N N . ASP A 1 155 ? 24.820 -0.932 4.613 1.00 98.44 155 ASP A N 1
ATOM 1260 C CA . ASP A 1 155 ? 24.704 -2.283 4.050 1.00 98.44 155 ASP A CA 1
ATOM 1261 C C . ASP A 1 155 ? 25.515 -3.335 4.828 1.00 98.44 155 ASP A C 1
ATOM 1263 O O . ASP A 1 155 ? 25.277 -4.533 4.685 1.00 98.44 155 ASP A O 1
ATOM 1267 N N . ALA A 1 156 ? 26.442 -2.904 5.688 1.00 98.19 156 ALA A N 1
ATOM 1268 C CA . ALA A 1 156 ? 27.144 -3.771 6.632 1.00 98.19 156 ALA A CA 1
ATOM 1269 C C . ALA A 1 156 ? 26.344 -4.071 7.918 1.00 98.19 156 ALA A C 1
ATOM 1271 O O . ALA A 1 156 ? 26.749 -4.939 8.698 1.00 98.19 156 ALA A O 1
ATOM 1272 N N . LEU A 1 157 ? 25.244 -3.354 8.179 1.00 98.50 157 LEU A N 1
ATOM 1273 C CA . LEU A 1 157 ? 24.397 -3.591 9.349 1.00 98.50 157 LEU A CA 1
ATOM 1274 C C . LEU A 1 157 ? 23.553 -4.855 9.173 1.00 98.50 157 LEU A C 1
ATOM 1276 O O . LEU A 1 157 ? 23.161 -5.230 8.073 1.00 98.50 157 LEU A O 1
ATOM 1280 N N . THR A 1 158 ? 23.225 -5.490 10.295 1.00 98.06 158 THR A N 1
ATOM 1281 C CA . THR A 1 158 ? 22.324 -6.648 10.346 1.00 98.06 158 THR A CA 1
ATOM 1282 C C . THR A 1 158 ? 21.342 -6.496 11.504 1.00 98.06 158 THR A C 1
ATOM 1284 O O . THR A 1 158 ? 21.543 -5.671 12.398 1.00 98.06 158 THR A O 1
ATOM 1287 N N . SER A 1 159 ? 20.325 -7.356 11.562 1.00 95.88 159 SER A N 1
ATOM 1288 C CA . SER A 1 159 ? 19.421 -7.469 12.721 1.00 95.88 159 SER A CA 1
ATOM 1289 C C . SER A 1 159 ? 20.148 -7.730 14.053 1.00 95.88 159 SER A C 1
ATOM 1291 O O . SER A 1 159 ? 19.627 -7.392 15.115 1.00 95.88 159 SER A O 1
ATOM 1293 N N . LYS A 1 160 ? 21.380 -8.261 14.011 1.00 97.25 160 LYS A N 1
ATOM 1294 C CA . LYS A 1 160 ? 22.224 -8.553 15.184 1.00 97.25 160 LYS A CA 1
ATOM 1295 C C . LYS A 1 160 ? 23.193 -7.430 15.564 1.00 97.25 160 LYS A C 1
ATOM 1297 O O . LYS A 1 160 ? 23.863 -7.549 16.588 1.00 97.25 160 LYS A O 1
ATOM 1302 N N . SER A 1 161 ? 23.307 -6.375 14.756 1.00 98.19 161 SER A N 1
ATOM 1303 C CA . SER A 1 161 ? 24.178 -5.238 15.066 1.00 98.19 161 SER A CA 1
ATOM 1304 C C . SER A 1 161 ? 23.746 -4.562 16.369 1.00 98.19 161 SER A C 1
ATOM 1306 O O . SER A 1 161 ? 22.549 -4.467 16.669 1.00 98.19 161 SER A O 1
ATOM 1308 N N . ALA A 1 162 ? 24.719 -4.092 17.153 1.00 98.12 162 ALA A N 1
ATOM 1309 C CA . ALA A 1 162 ? 24.425 -3.428 18.416 1.00 98.12 162 ALA A CA 1
ATOM 1310 C C . ALA A 1 162 ? 23.743 -2.074 18.165 1.00 98.12 162 ALA A C 1
ATOM 1312 O O . ALA A 1 162 ? 24.055 -1.381 17.196 1.00 98.12 162 ALA A O 1
ATOM 1313 N N . ASP A 1 163 ? 22.846 -1.659 19.063 1.00 97.81 163 ASP A N 1
ATOM 1314 C CA . ASP A 1 163 ? 22.054 -0.436 18.866 1.00 97.81 163 ASP A CA 1
ATOM 1315 C C . ASP A 1 163 ? 22.924 0.813 18.682 1.00 97.81 163 ASP A C 1
ATOM 1317 O O . ASP A 1 163 ? 22.612 1.648 17.840 1.00 97.81 163 ASP A O 1
ATOM 1321 N N . TYR A 1 164 ? 24.066 0.913 19.374 1.00 97.88 164 TYR A N 1
ATOM 1322 C CA . TYR A 1 164 ? 24.985 2.042 19.196 1.00 97.88 164 TYR A CA 1
ATOM 1323 C C . TYR A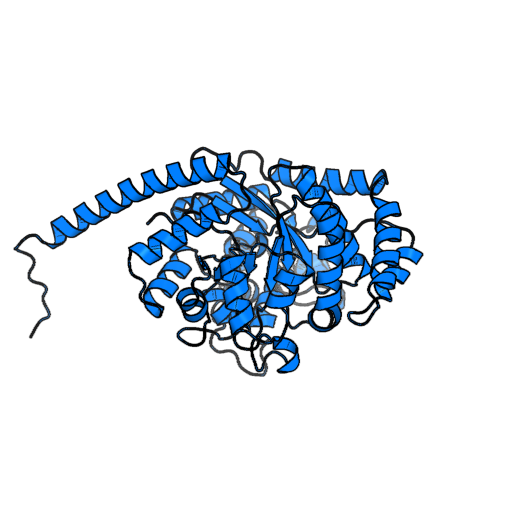 1 164 ? 25.636 2.072 17.799 1.00 97.88 164 TYR A C 1
ATOM 1325 O O . TYR A 1 164 ? 25.976 3.148 17.309 1.00 97.88 164 TYR A O 1
ATOM 1333 N N . GLU A 1 165 ? 25.837 0.917 17.153 1.00 98.38 165 GLU A N 1
ATOM 1334 C CA . GLU A 1 165 ? 26.420 0.827 15.806 1.00 98.38 165 GLU A CA 1
ATOM 1335 C C . GLU A 1 165 ? 25.409 1.267 14.759 1.00 98.38 165 GLU A C 1
ATOM 1337 O O . GLU A 1 165 ? 25.745 2.069 13.884 1.00 98.38 165 GLU A O 1
ATOM 1342 N N . ILE A 1 166 ? 24.171 0.785 14.909 1.00 98.62 166 ILE A N 1
ATOM 1343 C CA . ILE A 1 166 ? 23.027 1.186 14.095 1.00 98.62 166 ILE A CA 1
ATOM 1344 C C . ILE A 1 166 ? 22.823 2.696 14.246 1.00 98.62 166 ILE A C 1
ATOM 1346 O O . ILE A 1 166 ? 22.923 3.426 13.264 1.00 98.62 166 ILE A O 1
ATOM 1350 N N . ASP A 1 167 ? 22.646 3.198 15.470 1.00 98.44 167 ASP A N 1
ATOM 1351 C CA . ASP A 1 167 ? 22.382 4.617 15.727 1.00 98.44 167 ASP A CA 1
ATOM 1352 C C . ASP A 1 167 ? 23.505 5.522 15.195 1.00 98.44 167 ASP A C 1
ATOM 1354 O O . ASP A 1 167 ? 23.224 6.590 14.641 1.00 98.44 167 ASP A O 1
ATOM 1358 N N . ARG A 1 168 ? 24.775 5.101 15.302 1.00 98.62 168 ARG A N 1
ATOM 1359 C CA . ARG A 1 168 ? 25.918 5.831 14.728 1.00 98.62 168 ARG A CA 1
ATOM 1360 C C . ARG A 1 168 ? 25.816 5.926 13.207 1.00 98.62 168 ARG A C 1
ATOM 1362 O O . ARG A 1 168 ? 25.985 7.018 12.663 1.00 98.62 168 ARG A O 1
ATOM 1369 N N . ALA A 1 169 ? 25.560 4.810 12.530 1.00 98.69 169 ALA A N 1
ATOM 1370 C CA . ALA A 1 169 ? 25.502 4.762 11.073 1.00 98.69 169 ALA A CA 1
ATOM 1371 C C . ALA A 1 169 ? 24.287 5.528 10.520 1.00 98.69 169 ALA A C 1
ATOM 1373 O O . ALA A 1 169 ? 24.435 6.364 9.627 1.00 98.69 169 ALA A O 1
ATOM 1374 N N . LEU A 1 170 ? 23.109 5.339 11.125 1.00 98.81 170 LEU A N 1
ATOM 1375 C CA . LEU A 1 170 ? 21.895 6.077 10.769 1.00 98.81 170 LEU A CA 1
ATOM 1376 C C . LEU A 1 170 ? 22.050 7.583 11.029 1.00 98.81 170 LEU A C 1
ATOM 1378 O O . LEU A 1 170 ? 21.594 8.394 10.226 1.00 98.81 170 LEU A O 1
ATOM 1382 N N . THR A 1 171 ? 22.743 7.986 12.102 1.00 98.81 171 THR A N 1
ATOM 1383 C CA . THR A 1 171 ? 23.045 9.404 12.380 1.00 98.81 171 THR A CA 1
ATOM 1384 C C . THR A 1 171 ? 23.992 10.005 11.349 1.00 98.81 171 THR A C 1
ATOM 1386 O O . THR A 1 171 ? 23.766 11.135 10.915 1.00 98.81 171 THR A O 1
ATOM 1389 N N . ALA A 1 172 ? 25.027 9.271 10.932 1.00 98.62 172 ALA A N 1
ATOM 1390 C CA . ALA A 1 172 ? 25.940 9.731 9.890 1.00 98.62 172 ALA A CA 1
ATOM 1391 C C . ALA A 1 172 ? 25.195 9.978 8.570 1.00 98.62 172 ALA A C 1
ATOM 1393 O O . ALA A 1 172 ? 25.323 11.058 7.993 1.00 98.62 172 ALA A O 1
ATOM 1394 N N . TYR A 1 173 ? 24.355 9.025 8.151 1.00 98.69 173 TYR A N 1
ATOM 1395 C CA . TYR A 1 173 ? 23.519 9.176 6.961 1.00 98.69 173 TYR A CA 1
ATOM 1396 C C . TYR A 1 173 ? 22.530 10.342 7.112 1.00 98.69 173 TYR A C 1
ATOM 1398 O O . TYR A 1 173 ? 22.484 11.221 6.257 1.00 98.69 173 TYR A O 1
ATOM 1406 N N . PHE A 1 174 ? 21.784 10.405 8.222 1.00 98.69 174 PHE A N 1
ATOM 1407 C CA . PHE A 1 174 ? 20.802 11.463 8.489 1.00 98.69 174 PHE A CA 1
ATOM 1408 C C . PHE A 1 174 ? 21.418 12.864 8.398 1.00 98.69 174 PHE A C 1
ATOM 1410 O O . PHE A 1 174 ? 20.868 13.739 7.733 1.00 98.69 174 PHE A O 1
ATOM 1417 N N . ASN A 1 175 ? 22.577 13.076 9.026 1.00 98.44 175 ASN A N 1
ATOM 1418 C CA . ASN A 1 175 ? 23.262 14.369 9.006 1.00 98.44 175 ASN A CA 1
ATOM 1419 C C . ASN A 1 175 ? 23.728 14.764 7.599 1.00 98.44 175 ASN A C 1
ATOM 1421 O O . ASN A 1 175 ? 23.768 15.955 7.295 1.00 98.44 175 ASN A O 1
ATOM 1425 N N . ALA A 1 176 ? 24.059 13.785 6.753 1.00 98.25 176 ALA A N 1
ATOM 1426 C CA . ALA A 1 176 ? 24.451 14.034 5.373 1.00 98.25 176 ALA A CA 1
ATOM 1427 C C . ALA A 1 176 ? 23.275 14.498 4.502 1.00 98.25 176 ALA A C 1
ATOM 1429 O O . ALA A 1 176 ? 23.491 15.290 3.594 1.00 98.25 176 ALA A O 1
ATOM 1430 N N . VAL A 1 177 ? 22.044 14.046 4.780 1.00 98.19 177 VAL A N 1
ATOM 1431 C CA . VAL A 1 177 ? 20.883 14.315 3.909 1.00 98.19 177 VAL A CA 1
ATOM 1432 C C . VAL A 1 177 ? 19.912 15.371 4.436 1.00 98.19 177 VAL A C 1
ATOM 1434 O O . VAL A 1 177 ? 19.237 16.016 3.637 1.00 98.19 177 VAL A O 1
ATOM 1437 N N . VAL A 1 178 ? 19.831 15.597 5.755 1.00 97.69 178 VAL A N 1
ATOM 1438 C CA . VAL A 1 178 ? 18.778 16.441 6.359 1.00 97.69 178 VAL A CA 1
ATOM 1439 C C . VAL A 1 178 ? 18.766 17.880 5.836 1.00 97.69 178 VAL A C 1
ATOM 1441 O O . VAL A 1 178 ? 17.702 18.442 5.585 1.00 97.69 178 VAL A O 1
ATOM 1444 N N . ASN A 1 179 ? 19.948 18.449 5.604 1.00 96.00 179 ASN A N 1
ATOM 1445 C CA . ASN A 1 179 ? 20.117 19.804 5.080 1.00 96.00 179 ASN A CA 1
ATOM 1446 C C . ASN A 1 179 ? 20.721 19.819 3.667 1.00 96.00 179 ASN A C 1
ATOM 1448 O O . ASN A 1 179 ? 21.076 20.888 3.170 1.00 96.00 179 ASN A O 1
ATOM 1452 N N . ASP A 1 180 ? 20.849 18.660 3.014 1.00 98.19 180 ASP A N 1
ATOM 1453 C CA . ASP A 1 180 ? 21.390 18.605 1.661 1.00 98.19 180 ASP A CA 1
ATOM 1454 C C . ASP A 1 180 ? 20.391 19.185 0.652 1.00 98.19 180 ASP A C 1
ATOM 1456 O O . ASP A 1 180 ? 19.189 18.909 0.682 1.00 98.19 180 ASP A O 1
ATOM 1460 N N . THR A 1 181 ? 20.886 20.032 -0.249 1.00 98.00 181 THR A N 1
ATOM 1461 C CA . THR A 1 181 ? 20.027 20.749 -1.201 1.00 98.00 181 THR A CA 1
ATOM 1462 C C . THR A 1 181 ? 19.463 19.804 -2.260 1.00 98.00 181 THR A C 1
ATOM 1464 O O . THR A 1 181 ? 18.304 19.949 -2.652 1.00 98.00 181 THR A O 1
ATOM 1467 N N . HIS A 1 182 ? 20.249 18.821 -2.707 1.00 98.06 182 HIS A N 1
ATOM 1468 C CA . HIS A 1 182 ? 19.817 17.882 -3.736 1.00 98.06 182 HIS A CA 1
ATOM 1469 C C . HIS A 1 182 ? 18.788 16.888 -3.185 1.00 98.06 182 HIS A C 1
ATOM 1471 O O . HIS A 1 182 ? 17.732 16.706 -3.790 1.00 98.06 182 HIS A O 1
ATOM 1477 N N . ALA A 1 183 ? 19.027 16.332 -1.997 1.00 98.31 183 ALA A N 1
ATOM 1478 C CA . ALA A 1 183 ? 18.076 15.497 -1.276 1.00 98.31 183 ALA A CA 1
ATOM 1479 C C . ALA A 1 183 ? 16.745 16.227 -1.053 1.00 98.31 183 ALA A C 1
ATOM 1481 O O . ALA A 1 183 ? 15.677 15.694 -1.363 1.00 98.31 183 ALA A O 1
ATOM 1482 N N . ASN A 1 184 ? 16.800 17.479 -0.587 1.00 98.38 184 ASN A N 1
ATOM 1483 C CA . ASN A 1 184 ? 15.604 18.291 -0.386 1.00 98.38 184 ASN A CA 1
ATOM 1484 C C . ASN A 1 184 ? 14.840 18.556 -1.688 1.00 98.38 184 ASN A C 1
ATOM 1486 O O . ASN A 1 184 ? 13.610 18.490 -1.676 1.00 98.38 184 ASN A O 1
ATOM 1490 N N . LEU A 1 185 ? 15.540 18.814 -2.797 1.00 98.56 185 LEU A N 1
ATOM 1491 C CA . LEU A 1 185 ? 14.924 18.974 -4.115 1.00 98.56 185 LEU A CA 1
ATOM 1492 C C . LEU A 1 185 ? 14.243 17.681 -4.582 1.00 98.56 185 LEU A C 1
ATOM 1494 O O . LEU A 1 185 ? 13.104 17.731 -5.039 1.00 98.56 185 LEU A O 1
ATOM 1498 N N . THR A 1 186 ? 14.900 16.531 -4.426 1.00 98.69 186 THR A N 1
ATOM 1499 C CA . THR A 1 186 ? 14.340 15.217 -4.776 1.00 98.69 186 THR A CA 1
ATOM 1500 C C . THR A 1 186 ? 13.056 14.929 -3.999 1.00 98.69 186 THR A C 1
ATOM 1502 O O . THR A 1 186 ? 12.046 14.563 -4.599 1.00 98.69 186 THR A O 1
ATOM 1505 N N . ILE A 1 187 ? 13.051 15.173 -2.685 1.00 98.75 187 ILE A N 1
ATOM 1506 C CA . ILE A 1 187 ? 11.861 14.983 -1.840 1.00 98.75 187 ILE A CA 1
ATOM 1507 C C . ILE A 1 187 ? 10.755 15.977 -2.219 1.00 98.75 187 ILE A C 1
ATOM 1509 O O . ILE A 1 187 ? 9.596 15.589 -2.326 1.00 98.75 187 ILE A O 1
ATOM 1513 N N . ASN A 1 188 ? 11.089 17.244 -2.482 1.00 98.69 188 ASN A N 1
ATOM 1514 C CA . ASN A 1 188 ? 10.100 18.239 -2.910 1.00 98.69 188 ASN A CA 1
ATOM 1515 C C . ASN A 1 188 ? 9.474 17.893 -4.265 1.00 98.69 188 ASN A C 1
ATOM 1517 O O . ASN A 1 188 ? 8.276 18.080 -4.443 1.00 98.69 188 ASN A O 1
ATOM 1521 N N . ASN A 1 189 ? 10.255 17.366 -5.210 1.00 98.62 189 ASN A N 1
ATOM 1522 C CA . ASN A 1 189 ? 9.729 16.908 -6.494 1.00 98.62 189 ASN A CA 1
ATOM 1523 C C . ASN A 1 189 ? 8.789 15.710 -6.320 1.00 98.62 189 ASN A C 1
ATOM 1525 O O . ASN A 1 189 ? 7.752 15.654 -6.977 1.00 98.62 189 ASN A O 1
ATOM 1529 N N . TYR A 1 190 ? 9.126 14.788 -5.417 1.00 98.44 190 TYR A N 1
ATOM 1530 C CA . TYR A 1 190 ? 8.265 13.663 -5.064 1.00 98.44 190 TYR A CA 1
ATOM 1531 C C . TYR A 1 190 ? 6.937 14.128 -4.443 1.00 98.44 190 TYR A C 1
ATOM 1533 O O . TYR A 1 190 ? 5.875 13.730 -4.914 1.00 98.44 190 TYR A O 1
ATOM 1541 N N . VAL A 1 191 ? 6.981 15.038 -3.464 1.00 98.75 191 VAL A N 1
ATOM 1542 C CA . VAL A 1 191 ? 5.778 15.637 -2.856 1.00 98.75 191 VAL A CA 1
ATOM 1543 C C . VAL A 1 191 ? 4.934 16.360 -3.906 1.00 98.75 191 VAL A C 1
ATOM 1545 O O . VAL A 1 191 ? 3.743 16.090 -4.038 1.00 98.75 191 VAL A O 1
ATOM 1548 N N . LYS A 1 192 ? 5.563 17.213 -4.721 1.00 98.50 192 LYS A N 1
ATOM 1549 C CA . LYS A 1 192 ? 4.880 17.963 -5.779 1.00 98.50 192 LYS A CA 1
ATOM 1550 C C . LYS A 1 192 ? 4.221 17.045 -6.805 1.00 98.50 192 LYS A C 1
ATOM 1552 O O . LYS A 1 192 ? 3.146 17.371 -7.303 1.00 98.50 192 LYS A O 1
ATOM 1557 N N . MET A 1 193 ? 4.854 15.921 -7.139 1.00 97.62 193 MET A N 1
ATOM 1558 C CA . MET A 1 193 ? 4.279 14.918 -8.033 1.00 97.62 193 MET A CA 1
ATOM 1559 C C . MET A 1 193 ? 2.976 14.356 -7.452 1.00 97.62 193 MET A C 1
ATOM 1561 O O . MET A 1 193 ? 1.978 14.313 -8.172 1.00 97.62 193 MET A O 1
ATOM 1565 N N . ILE A 1 194 ? 2.954 14.007 -6.161 1.00 97.88 194 ILE A N 1
ATOM 1566 C CA . ILE A 1 194 ? 1.749 13.507 -5.480 1.00 97.88 194 ILE A CA 1
ATOM 1567 C C . ILE A 1 194 ? 0.657 14.582 -5.463 1.00 97.88 194 ILE A C 1
ATOM 1569 O O . ILE A 1 194 ? -0.470 14.316 -5.874 1.00 97.88 194 ILE A O 1
ATOM 1573 N N . GLU A 1 195 ? 0.992 15.807 -5.054 1.00 98.12 195 GLU A N 1
ATOM 1574 C CA . GLU A 1 195 ? 0.037 16.922 -4.972 1.00 98.12 195 GLU A CA 1
ATOM 1575 C C . GLU A 1 195 ? -0.568 17.271 -6.331 1.00 98.12 195 GLU A C 1
ATOM 1577 O O . GLU A 1 195 ? -1.782 17.409 -6.451 1.00 98.12 195 GLU A O 1
ATOM 1582 N N . THR A 1 196 ? 0.268 17.351 -7.369 1.00 97.62 196 THR A N 1
ATOM 1583 C CA . THR A 1 196 ? -0.190 17.625 -8.740 1.00 97.62 196 THR A CA 1
ATOM 1584 C C . THR A 1 196 ? -1.083 16.497 -9.248 1.00 97.62 196 THR A C 1
ATOM 1586 O O . THR A 1 196 ? -2.096 16.751 -9.891 1.00 97.62 196 THR A O 1
ATOM 1589 N N . SER A 1 197 ? -0.736 15.246 -8.941 1.00 97.38 197 SER A N 1
ATOM 1590 C CA . SER A 1 197 ? -1.528 14.085 -9.354 1.00 97.38 197 SER A CA 1
ATOM 1591 C C . SER A 1 197 ? -2.881 14.016 -8.647 1.00 97.38 197 SER A C 1
ATOM 1593 O O . SER A 1 197 ? -3.848 13.536 -9.231 1.00 97.38 197 SER A O 1
ATOM 1595 N N . ALA A 1 198 ? -2.966 14.498 -7.407 1.00 97.75 198 ALA A N 1
ATOM 1596 C CA . ALA A 1 198 ? -4.182 14.499 -6.597 1.00 97.75 198 ALA A CA 1
ATOM 1597 C C . ALA A 1 198 ? -5.103 15.709 -6.846 1.00 97.75 198 ALA A C 1
ATOM 1599 O O . ALA A 1 198 ? -6.189 15.779 -6.258 1.00 97.75 198 ALA A O 1
ATOM 1600 N N . ASP A 1 199 ? -4.692 16.659 -7.690 1.00 96.88 199 ASP A N 1
ATOM 1601 C CA . ASP A 1 199 ? -5.486 17.848 -7.987 1.00 96.88 199 ASP A CA 1
ATOM 1602 C C . ASP A 1 199 ? -6.850 17.475 -8.593 1.00 96.88 199 ASP A C 1
ATOM 1604 O O . ASP A 1 199 ? -6.971 16.583 -9.436 1.00 96.88 199 ASP A O 1
ATOM 1608 N N . GLY A 1 200 ? -7.909 18.123 -8.104 1.00 97.31 200 GLY A N 1
ATOM 1609 C CA . GLY A 1 200 ? -9.293 17.852 -8.511 1.00 97.31 200 GLY A CA 1
ATOM 1610 C C . GLY A 1 200 ? -9.885 16.501 -8.073 1.00 97.31 200 GLY A C 1
ATOM 1611 O O . GLY A 1 200 ? -11.054 16.233 -8.365 1.00 97.31 200 GLY A O 1
ATOM 1612 N N . ILE A 1 201 ? -9.138 15.649 -7.358 1.00 98.50 201 ILE A N 1
ATOM 1613 C CA . ILE A 1 201 ? -9.657 14.349 -6.903 1.00 98.50 201 ILE A CA 1
ATOM 1614 C C . ILE A 1 201 ? -10.617 14.516 -5.721 1.00 98.50 201 ILE A C 1
ATOM 1616 O O . ILE A 1 201 ? -11.724 13.977 -5.739 1.00 98.50 201 ILE A O 1
ATOM 1620 N N . ASN A 1 202 ? -10.233 15.286 -4.704 1.00 98.38 202 ASN A N 1
ATOM 1621 C CA . ASN A 1 202 ? -11.064 15.501 -3.516 1.00 98.38 202 ASN A CA 1
ATOM 1622 C C . ASN A 1 202 ? -12.274 16.389 -3.825 1.00 98.38 202 ASN A C 1
ATOM 1624 O O . ASN A 1 202 ? -12.142 17.421 -4.479 1.00 98.38 202 ASN A O 1
ATOM 1628 N N . ASP A 1 203 ? -13.444 16.025 -3.301 1.00 97.50 203 ASP A N 1
ATOM 1629 C CA . ASP A 1 203 ? -14.657 16.841 -3.386 1.00 97.50 203 ASP A CA 1
ATOM 1630 C C . ASP A 1 203 ? -15.584 16.635 -2.171 1.00 97.50 203 ASP A C 1
ATOM 1632 O O . ASP A 1 203 ? -15.183 16.130 -1.119 1.00 97.50 203 ASP A O 1
ATOM 1636 N N . ALA A 1 204 ? -16.842 17.070 -2.282 1.00 95.81 204 ALA A N 1
ATOM 1637 C CA . ALA A 1 204 ? -17.821 16.934 -1.209 1.00 95.81 204 ALA A CA 1
ATOM 1638 C C . ALA A 1 204 ? -18.108 15.467 -0.825 1.00 95.81 204 ALA A C 1
ATOM 1640 O O . ALA A 1 204 ? -18.378 15.194 0.349 1.00 95.81 204 ALA A O 1
ATOM 1641 N N . ASN A 1 205 ? -18.008 14.535 -1.775 1.00 95.75 205 ASN A N 1
ATOM 1642 C CA . ASN A 1 205 ? -18.410 13.136 -1.630 1.00 95.75 205 ASN A CA 1
ATOM 1643 C C . ASN A 1 205 ? -17.228 12.187 -1.404 1.00 95.75 205 ASN A C 1
ATOM 1645 O O . ASN A 1 205 ? -17.435 11.088 -0.891 1.00 95.75 205 ASN A O 1
ATOM 1649 N N . PHE A 1 206 ? -16.011 12.599 -1.767 1.00 98.56 206 PHE A N 1
ATOM 1650 C CA . PHE A 1 206 ? -14.833 11.743 -1.711 1.00 98.56 206 PHE A CA 1
ATOM 1651 C C . PHE A 1 206 ? -13.579 12.462 -1.205 1.00 98.56 206 PHE A C 1
ATOM 1653 O O . PHE A 1 206 ? -13.337 13.638 -1.485 1.00 98.56 206 PHE A O 1
ATOM 1660 N N . THR A 1 207 ? -12.756 11.740 -0.448 1.00 98.69 207 THR A N 1
ATOM 1661 C CA . THR A 1 207 ? -11.474 12.212 0.076 1.00 98.69 207 THR A CA 1
ATOM 1662 C C . THR A 1 207 ? -10.402 11.138 -0.102 1.00 98.69 207 THR A C 1
ATOM 1664 O O . THR A 1 207 ? -10.600 9.990 0.278 1.00 98.69 207 THR A O 1
ATOM 1667 N N . LEU A 1 208 ? -9.253 11.534 -0.639 1.00 98.81 208 LEU A N 1
ATOM 1668 C CA . LEU A 1 208 ? -8.074 10.712 -0.872 1.00 98.81 208 LEU A CA 1
ATOM 1669 C C . LEU A 1 208 ? -6.894 11.257 -0.066 1.00 98.81 208 LEU A C 1
ATOM 1671 O O . LEU A 1 208 ? -6.610 12.462 -0.086 1.00 98.81 208 LEU A O 1
ATOM 1675 N N . ARG A 1 209 ? -6.204 10.364 0.634 1.00 98.81 209 ARG A N 1
ATOM 1676 C CA . ARG A 1 209 ? -4.908 10.610 1.275 1.00 98.81 209 ARG A CA 1
ATOM 1677 C C . ARG A 1 209 ? -3.943 9.489 0.920 1.00 98.81 209 ARG A C 1
ATOM 1679 O O . ARG A 1 209 ? -4.354 8.444 0.418 1.00 98.81 209 ARG A O 1
ATOM 1686 N N . PHE A 1 210 ? -2.665 9.721 1.187 1.00 98.81 210 PHE A N 1
ATOM 1687 C CA . PHE A 1 210 ? -1.589 8.839 0.767 1.00 98.81 210 PHE A CA 1
ATOM 1688 C C . PHE A 1 210 ? -0.755 8.355 1.943 1.00 98.81 210 PHE A C 1
ATOM 1690 O O . PHE A 1 210 ? -0.386 9.126 2.830 1.00 98.81 210 PHE A O 1
ATOM 1697 N N . GLN A 1 211 ? -0.384 7.085 1.891 1.00 98.75 211 GLN A N 1
ATOM 1698 C CA . GLN A 1 211 ? 0.759 6.556 2.609 1.00 98.75 211 GLN A CA 1
ATOM 1699 C C . GLN A 1 211 ? 1.913 6.421 1.615 1.00 98.75 211 GLN A C 1
ATOM 1701 O O . GLN A 1 211 ? 1.766 5.854 0.529 1.00 98.75 211 GLN A O 1
ATOM 1706 N N . THR A 1 212 ? 3.072 6.954 1.987 1.00 98.25 212 THR A N 1
ATOM 1707 C CA . THR A 1 212 ? 4.328 6.568 1.328 1.00 98.25 212 THR A CA 1
ATOM 1708 C C . THR A 1 212 ? 4.736 5.197 1.842 1.00 98.25 212 THR A C 1
ATOM 1710 O O . THR A 1 212 ? 4.301 4.793 2.922 1.00 98.25 212 THR A O 1
ATOM 1713 N N . TYR A 1 213 ? 5.564 4.470 1.104 1.00 97.88 213 TYR A N 1
ATOM 1714 C CA . TYR A 1 213 ? 6.075 3.198 1.597 1.00 97.88 213 TYR A CA 1
ATOM 1715 C C . TYR A 1 213 ? 7.566 3.036 1.367 1.00 97.88 213 TYR A C 1
ATOM 1717 O O . TYR A 1 213 ? 8.181 3.787 0.613 1.00 97.88 213 TYR A O 1
ATOM 1725 N N . VAL A 1 214 ? 8.127 2.010 1.999 1.00 98.31 214 VAL A N 1
ATOM 1726 C CA . VAL A 1 214 ? 9.441 1.467 1.659 1.00 98.31 214 VAL A CA 1
ATOM 1727 C C . VAL A 1 214 ? 9.337 0.001 1.272 1.00 98.31 214 VAL A C 1
ATOM 1729 O O . VAL A 1 214 ? 8.486 -0.721 1.789 1.00 98.31 214 VAL A O 1
ATOM 1732 N N . PHE A 1 215 ? 10.182 -0.439 0.345 1.00 98.12 215 PHE A N 1
ATOM 1733 C CA . PHE A 1 215 ? 10.202 -1.829 -0.099 1.00 98.12 215 PHE A CA 1
ATOM 1734 C C . PHE A 1 215 ? 11.172 -2.652 0.752 1.00 98.12 215 PHE A C 1
ATOM 1736 O O . PHE A 1 215 ? 12.371 -2.383 0.764 1.00 98.12 215 PHE A O 1
ATOM 1743 N N . ARG A 1 216 ? 10.669 -3.673 1.452 1.00 97.75 216 ARG A N 1
ATOM 1744 C CA . ARG A 1 216 ? 11.461 -4.486 2.398 1.00 97.75 216 ARG A CA 1
ATOM 1745 C C . ARG A 1 216 ? 12.422 -5.493 1.757 1.00 97.75 216 ARG A C 1
ATOM 1747 O O . ARG A 1 216 ? 13.096 -6.224 2.480 1.00 97.75 216 ARG A O 1
ATOM 1754 N N . GLY A 1 217 ? 12.427 -5.595 0.429 1.00 97.25 217 GLY A N 1
ATOM 1755 C CA . GLY A 1 217 ? 13.360 -6.437 -0.325 1.00 97.25 217 GLY A CA 1
ATOM 1756 C C . GLY A 1 217 ? 14.648 -5.720 -0.748 1.00 97.25 217 GLY A C 1
ATOM 1757 O O . GLY A 1 217 ? 15.546 -6.366 -1.285 1.00 97.25 217 GLY A O 1
ATOM 1758 N N . ASP A 1 218 ? 14.741 -4.405 -0.522 1.00 98.12 218 ASP A N 1
ATOM 1759 C CA . ASP A 1 218 ? 15.91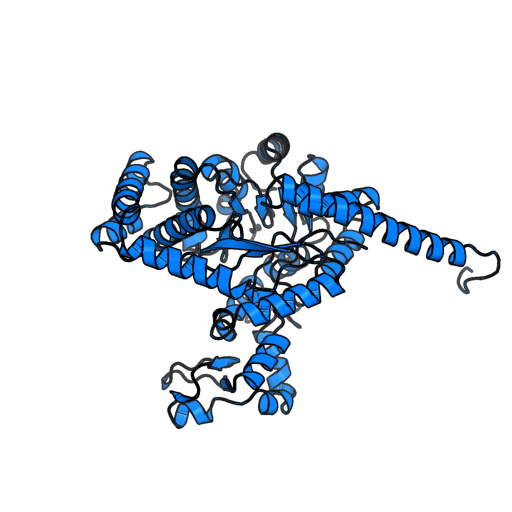1 -3.587 -0.860 1.00 98.12 218 ASP A CA 1
ATOM 1760 C C . ASP A 1 218 ? 17.054 -3.748 0.165 1.00 98.12 218 ASP A C 1
ATOM 1762 O O . ASP A 1 218 ? 16.865 -4.244 1.274 1.00 98.12 218 ASP A O 1
ATOM 1766 N N . SER A 1 219 ? 18.267 -3.307 -0.193 1.00 98.31 219 SER A N 1
ATOM 1767 C CA . SER A 1 219 ? 19.404 -3.290 0.738 1.00 98.31 219 SER A CA 1
ATOM 1768 C C . SER A 1 219 ? 19.179 -2.317 1.912 1.00 98.31 219 SER A C 1
ATOM 1770 O O . SER A 1 219 ? 18.456 -1.328 1.748 1.00 98.31 219 SER A O 1
ATOM 1772 N N . PRO A 1 220 ? 19.831 -2.519 3.076 1.00 98.69 220 PRO A N 1
ATOM 1773 C CA . PRO A 1 220 ? 19.695 -1.630 4.233 1.00 98.69 220 PRO A CA 1
ATOM 1774 C C . PRO A 1 220 ? 19.883 -0.136 3.919 1.00 98.69 220 PRO A C 1
ATOM 1776 O O . PRO A 1 220 ? 19.125 0.701 4.417 1.00 98.69 220 PRO A O 1
ATOM 1779 N N . SER A 1 221 ? 20.859 0.215 3.074 1.00 98.56 221 SER A N 1
ATOM 1780 C CA . SER A 1 221 ? 21.105 1.600 2.653 1.00 98.56 221 SER A CA 1
ATOM 1781 C C . SER A 1 221 ? 19.929 2.191 1.876 1.00 98.56 221 SER A C 1
ATOM 1783 O O . SER A 1 221 ? 19.503 3.314 2.157 1.00 98.56 221 SER A O 1
ATOM 1785 N N . ARG A 1 222 ? 19.354 1.422 0.947 1.00 98.50 222 ARG A N 1
ATOM 1786 C CA . ARG A 1 222 ? 18.197 1.829 0.145 1.00 98.50 222 ARG A CA 1
ATOM 1787 C C . ARG A 1 222 ? 16.922 1.928 0.973 1.00 98.50 222 ARG A C 1
ATOM 1789 O O . ARG A 1 222 ? 16.191 2.911 0.852 1.00 98.50 222 ARG A O 1
ATOM 1796 N N . VAL A 1 223 ? 16.686 0.964 1.866 1.00 98.69 223 VAL A N 1
ATOM 1797 C CA . VAL A 1 223 ? 15.554 1.004 2.802 1.00 98.69 223 VAL A CA 1
ATOM 1798 C C . VAL A 1 223 ? 15.637 2.260 3.664 1.00 98.69 223 VAL A C 1
ATOM 1800 O O . VAL A 1 223 ? 14.673 3.020 3.721 1.00 98.69 223 VAL A O 1
ATOM 1803 N N . PHE A 1 224 ? 16.790 2.549 4.277 1.00 98.81 224 PHE A N 1
ATOM 1804 C CA . PHE A 1 224 ? 16.924 3.746 5.109 1.00 98.81 224 PHE A CA 1
ATOM 1805 C C . PHE A 1 224 ? 16.825 5.051 4.311 1.00 98.81 224 PHE A C 1
ATOM 1807 O O . PHE A 1 224 ? 16.223 6.017 4.784 1.00 98.81 224 PHE A O 1
ATOM 1814 N N . SER A 1 225 ? 17.375 5.081 3.095 1.00 98.75 225 SER A N 1
ATOM 1815 C CA . SER A 1 225 ? 17.275 6.231 2.195 1.00 98.75 225 SER A CA 1
ATOM 1816 C C . SER A 1 225 ? 15.821 6.565 1.854 1.00 98.75 225 SER A C 1
ATOM 1818 O O . SER A 1 225 ? 15.380 7.703 2.039 1.00 98.75 225 SER A O 1
ATOM 1820 N N . SER A 1 226 ? 15.061 5.550 1.432 1.00 98.69 226 SER A N 1
ATOM 1821 C CA . SER A 1 226 ? 13.634 5.673 1.142 1.00 98.69 226 SER A CA 1
ATOM 1822 C C . SER A 1 226 ? 12.815 6.003 2.395 1.00 98.69 226 SER A C 1
ATOM 1824 O O . SER A 1 226 ? 11.887 6.811 2.346 1.00 98.69 226 SER A O 1
ATOM 1826 N N . LEU A 1 227 ? 13.180 5.449 3.555 1.00 98.81 227 LEU A N 1
ATOM 1827 C CA . LEU A 1 227 ? 12.517 5.780 4.815 1.00 98.81 227 LEU A CA 1
ATOM 1828 C C . LEU A 1 227 ? 12.710 7.255 5.162 1.00 98.81 227 LEU A C 1
ATOM 1830 O O . LEU A 1 227 ? 11.744 7.941 5.492 1.00 98.81 227 LEU A O 1
ATOM 1834 N N . PHE A 1 228 ? 13.936 7.770 5.064 1.00 98.88 228 PHE A N 1
ATOM 1835 C CA . PHE A 1 228 ? 14.201 9.179 5.335 1.00 98.88 228 PHE A CA 1
ATOM 1836 C C . PHE A 1 228 ? 13.370 10.087 4.417 1.00 98.88 228 PHE A C 1
ATOM 1838 O O . PHE A 1 228 ? 12.733 11.029 4.898 1.00 98.88 228 PHE A O 1
ATOM 1845 N N . SER A 1 229 ? 13.341 9.801 3.112 1.00 98.81 229 SER A N 1
ATOM 1846 C CA . SER A 1 229 ? 12.570 10.602 2.159 1.00 98.81 229 SER A CA 1
ATOM 1847 C C . SER A 1 229 ? 11.060 10.491 2.388 1.00 98.81 229 SER A C 1
ATOM 1849 O O . SER A 1 229 ? 10.383 11.517 2.345 1.00 98.81 229 SER A O 1
ATOM 1851 N N . SER A 1 230 ? 10.551 9.306 2.734 1.00 98.69 230 SER A N 1
ATOM 1852 C CA . SER A 1 230 ? 9.147 9.049 3.093 1.00 98.69 230 SER A CA 1
ATOM 1853 C C . SER A 1 230 ? 8.706 9.855 4.318 1.00 98.69 230 SER A C 1
ATOM 1855 O O . SER A 1 230 ? 7.769 10.648 4.240 1.00 98.69 230 SER A O 1
ATOM 1857 N N . PHE A 1 231 ? 9.442 9.749 5.431 1.00 98.81 231 PHE A N 1
ATOM 1858 C CA . PHE A 1 231 ? 9.170 10.526 6.646 1.00 98.81 231 PHE A CA 1
ATOM 1859 C C . PHE A 1 231 ? 9.246 12.035 6.392 1.00 98.81 231 PHE A C 1
ATOM 1861 O O . PHE A 1 231 ? 8.426 12.802 6.901 1.00 98.81 231 PHE A O 1
ATOM 1868 N N . SER A 1 232 ? 10.226 12.477 5.601 1.00 98.50 232 SER A N 1
ATOM 1869 C CA . SER A 1 232 ? 10.364 13.890 5.267 1.00 98.50 232 SER A CA 1
ATOM 1870 C C . SER A 1 232 ? 9.233 14.387 4.362 1.00 98.50 232 SER A C 1
ATOM 1872 O O . SER A 1 232 ? 8.788 15.517 4.540 1.00 98.50 232 SER A O 1
ATOM 1874 N N . ALA A 1 233 ? 8.742 13.561 3.433 1.00 98.62 233 ALA A N 1
ATOM 1875 C CA . ALA A 1 233 ? 7.612 13.882 2.565 1.00 98.62 233 ALA A CA 1
ATOM 1876 C C . ALA A 1 233 ? 6.302 14.031 3.357 1.00 98.62 233 ALA A C 1
ATOM 1878 O O . ALA A 1 233 ? 5.587 15.008 3.145 1.00 98.62 233 ALA A O 1
ATOM 1879 N N . THR A 1 234 ? 6.032 13.143 4.325 1.00 98.25 234 THR A N 1
ATOM 1880 C CA . THR A 1 234 ? 4.864 13.242 5.228 1.00 98.25 234 THR A CA 1
ATOM 1881 C C . THR A 1 234 ? 4.819 14.573 5.982 1.00 98.25 234 THR A C 1
ATOM 1883 O O . THR A 1 234 ? 3.753 15.122 6.218 1.00 98.25 234 THR A O 1
ATOM 1886 N N . MET A 1 235 ? 5.973 15.145 6.331 1.00 97.62 235 MET A N 1
ATOM 1887 C CA . MET A 1 235 ? 6.034 16.439 7.024 1.00 97.62 235 MET A CA 1
ATOM 1888 C C . MET A 1 235 ? 5.844 17.657 6.103 1.00 97.62 235 MET A C 1
ATOM 1890 O O . MET A 1 235 ? 5.816 18.784 6.597 1.00 97.62 235 MET A O 1
ATOM 1894 N N . ARG A 1 236 ? 5.778 17.461 4.780 1.00 98.00 236 ARG A N 1
ATOM 1895 C CA . ARG A 1 236 ? 5.740 18.536 3.772 1.00 98.00 236 ARG A CA 1
ATOM 1896 C C . ARG A 1 236 ? 4.394 18.669 3.061 1.00 98.00 236 ARG A C 1
ATOM 1898 O O . ARG A 1 236 ? 4.236 19.632 2.320 1.00 98.00 236 ARG A O 1
ATOM 1905 N N . SER A 1 237 ? 3.463 17.736 3.254 1.00 97.88 237 SER A N 1
ATOM 1906 C CA . SER A 1 237 ? 2.162 17.753 2.584 1.00 97.88 237 SER A CA 1
ATOM 1907 C C . SER A 1 237 ? 1.069 17.146 3.449 1.00 97.88 237 SER A C 1
ATOM 1909 O O . SER A 1 237 ? 1.205 16.017 3.912 1.00 97.88 237 SER A O 1
ATOM 1911 N N . ASP A 1 238 ? -0.057 17.848 3.571 1.00 96.62 238 ASP A N 1
ATOM 1912 C CA . ASP A 1 238 ? -1.245 17.364 4.289 1.00 96.62 238 ASP A CA 1
ATOM 1913 C C . ASP A 1 238 ? -1.945 16.197 3.563 1.00 96.62 238 ASP A C 1
ATOM 1915 O O . ASP A 1 238 ? -2.818 15.531 4.124 1.00 96.62 238 ASP A O 1
ATOM 1919 N N . LEU A 1 239 ? -1.579 15.930 2.301 1.00 98.44 239 LEU A N 1
ATOM 1920 C CA . LEU A 1 239 ? -2.085 14.778 1.554 1.00 98.44 239 LEU A CA 1
ATOM 1921 C C . LEU A 1 239 ? -1.383 13.473 1.937 1.00 98.44 239 LEU A C 1
ATOM 1923 O O . LEU A 1 239 ? -1.970 12.403 1.768 1.00 98.44 239 LEU A O 1
ATOM 1927 N N . ILE A 1 240 ? -0.150 13.547 2.441 1.00 98.69 240 ILE A N 1
ATOM 1928 C CA . ILE A 1 240 ? 0.649 12.387 2.829 1.00 98.69 240 ILE A CA 1
ATOM 1929 C C . ILE A 1 240 ? 0.514 12.206 4.337 1.00 98.69 240 ILE A C 1
ATOM 1931 O O . ILE A 1 240 ? 1.062 12.979 5.114 1.00 98.69 240 ILE A O 1
ATOM 1935 N N . VAL A 1 241 ? -0.195 11.166 4.761 1.00 98.69 241 VAL A N 1
ATOM 1936 C CA . VAL A 1 241 ? -0.636 11.008 6.156 1.00 98.69 241 VAL A CA 1
ATOM 1937 C C . VAL A 1 241 ? 0.100 9.906 6.914 1.00 98.69 241 VAL A C 1
ATOM 1939 O O . VAL A 1 241 ? 0.013 9.836 8.139 1.00 98.69 241 VAL A O 1
ATOM 1942 N N . GLY A 1 242 ? 0.866 9.064 6.218 1.00 98.38 242 GLY A N 1
ATOM 1943 C CA . GLY A 1 242 ? 1.615 7.990 6.860 1.00 98.38 242 GLY A CA 1
ATOM 1944 C C . GLY A 1 242 ? 2.760 7.418 6.035 1.00 98.38 242 GLY A C 1
ATOM 1945 O O . GLY A 1 242 ? 2.950 7.749 4.859 1.00 98.38 242 GLY A O 1
ATOM 1946 N N . VAL A 1 243 ? 3.518 6.546 6.694 1.00 98.88 243 VAL A N 1
ATOM 1947 C CA . VAL A 1 243 ? 4.580 5.729 6.101 1.00 98.88 243 VAL A CA 1
ATOM 1948 C C . VAL A 1 243 ? 4.271 4.258 6.369 1.00 98.88 243 VAL A C 1
ATOM 1950 O O . VAL A 1 243 ? 3.865 3.912 7.482 1.00 98.88 243 VAL A O 1
ATOM 1953 N N . ASN A 1 244 ? 4.484 3.418 5.359 1.00 98.75 244 ASN A N 1
ATOM 1954 C CA . ASN A 1 244 ? 4.281 1.974 5.394 1.00 98.75 244 ASN A CA 1
ATOM 1955 C C . ASN A 1 244 ? 5.537 1.209 4.935 1.00 98.75 244 ASN A C 1
ATOM 1957 O O . ASN A 1 244 ? 6.512 1.795 4.459 1.00 98.75 244 ASN A O 1
ATOM 1961 N N . ILE A 1 245 ? 5.525 -0.111 5.083 1.00 98.62 245 ILE A N 1
ATOM 1962 C CA . ILE A 1 245 ? 6.549 -1.029 4.582 1.00 98.62 245 ILE A CA 1
ATOM 1963 C C . ILE A 1 245 ? 5.854 -2.171 3.846 1.00 98.62 245 ILE A C 1
ATOM 1965 O O . ILE A 1 245 ? 5.021 -2.862 4.423 1.00 98.62 245 ILE A O 1
ATOM 1969 N N . VAL A 1 246 ? 6.213 -2.380 2.583 1.00 97.69 246 VAL A N 1
ATOM 1970 C CA . VAL A 1 246 ? 5.519 -3.305 1.670 1.00 97.69 246 VAL A CA 1
ATOM 1971 C C . VAL A 1 246 ? 6.496 -4.269 1.012 1.00 97.69 246 VAL A C 1
ATOM 1973 O O . VAL A 1 246 ? 7.714 -4.083 1.106 1.00 97.69 246 VAL A O 1
ATOM 1976 N N . GLY A 1 247 ? 5.949 -5.253 0.302 1.00 95.75 247 GLY A N 1
ATOM 1977 C CA . GLY A 1 247 ? 6.671 -6.349 -0.338 1.00 95.75 247 GLY A CA 1
ATOM 1978 C C . GLY A 1 247 ? 6.567 -7.635 0.476 1.00 95.75 247 GLY A C 1
ATOM 1979 O O . GLY A 1 247 ? 6.315 -7.578 1.678 1.00 95.75 247 GLY A O 1
ATOM 1980 N N . ALA A 1 248 ? 6.795 -8.768 -0.188 1.00 96.06 248 ALA A N 1
ATOM 1981 C CA . ALA A 1 248 ? 6.654 -10.107 0.376 1.00 96.06 248 ALA A CA 1
ATOM 1982 C C . ALA A 1 248 ? 7.368 -10.255 1.733 1.00 96.06 248 ALA A C 1
ATOM 1984 O O . ALA A 1 248 ? 8.595 -10.155 1.820 1.00 96.06 248 ALA A O 1
ATOM 1985 N N . GLU A 1 249 ? 6.607 -10.485 2.806 1.00 97.19 249 GLU A N 1
ATOM 1986 C CA . GLU A 1 249 ? 7.160 -10.550 4.163 1.00 97.19 249 GLU A CA 1
ATOM 1987 C C . GLU A 1 249 ? 8.042 -11.791 4.377 1.00 97.19 249 GLU A C 1
ATOM 1989 O O . GLU A 1 249 ? 9.043 -11.713 5.085 1.00 97.19 249 GLU A O 1
ATOM 1994 N N . ASN A 1 250 ? 7.762 -12.884 3.661 1.00 96.38 250 ASN A N 1
ATOM 1995 C CA . ASN A 1 250 ? 8.549 -14.122 3.634 1.00 96.38 250 ASN A CA 1
ATOM 1996 C C . ASN A 1 250 ? 9.853 -14.034 2.811 1.00 96.38 250 ASN A C 1
ATOM 1998 O O . ASN A 1 250 ? 10.612 -15.007 2.760 1.00 96.38 250 ASN A O 1
ATOM 2002 N N . GLY A 1 251 ? 10.139 -12.899 2.163 1.00 96.12 251 GLY A N 1
ATOM 2003 C CA . GLY A 1 251 ? 11.344 -12.712 1.355 1.00 96.12 251 GLY A CA 1
ATOM 2004 C C . GLY A 1 251 ? 12.643 -12.868 2.160 1.00 96.12 251 GLY A C 1
ATOM 2005 O O . GLY A 1 251 ? 12.714 -12.532 3.340 1.00 96.12 251 GLY A O 1
ATOM 2006 N N . ILE A 1 252 ? 13.724 -13.330 1.515 1.00 95.75 252 ILE A N 1
ATOM 2007 C CA . ILE A 1 252 ? 15.014 -13.594 2.191 1.00 95.75 252 ILE A CA 1
ATOM 2008 C C . ILE A 1 252 ? 15.542 -12.349 2.921 1.00 95.75 252 ILE A C 1
ATOM 2010 O O . ILE A 1 252 ? 15.964 -12.442 4.072 1.00 95.75 252 ILE A O 1
ATOM 2014 N N . VAL A 1 253 ? 15.535 -11.188 2.258 1.00 97.88 253 VAL A N 1
ATOM 2015 C CA . VAL A 1 253 ? 15.976 -9.916 2.858 1.00 97.88 253 VAL A CA 1
ATOM 2016 C C . VAL A 1 253 ? 15.004 -9.482 3.950 1.00 97.88 253 VAL A C 1
ATOM 2018 O O . VAL A 1 253 ? 15.425 -9.130 5.047 1.00 97.88 253 VAL A O 1
ATOM 2021 N N . SER A 1 254 ? 13.711 -9.591 3.667 1.00 97.56 254 SER A N 1
ATOM 2022 C CA . SER A 1 254 ? 12.611 -9.208 4.546 1.00 97.56 254 SER A CA 1
ATOM 2023 C C . SER A 1 254 ? 12.699 -9.902 5.900 1.00 97.56 254 SER A C 1
ATOM 2025 O O . SER A 1 254 ? 12.755 -9.222 6.919 1.00 97.56 254 SER A O 1
ATOM 2027 N N . MET A 1 255 ? 12.848 -11.228 5.900 1.00 98.00 255 MET A N 1
ATOM 2028 C CA . MET A 1 255 ? 13.000 -12.040 7.108 1.00 98.00 255 MET A CA 1
ATOM 2029 C C . MET A 1 255 ? 14.343 -11.806 7.812 1.00 98.00 255 MET A C 1
ATOM 2031 O O . MET A 1 255 ? 14.411 -11.790 9.040 1.00 98.00 255 MET A O 1
ATOM 2035 N N . ARG A 1 256 ? 15.437 -11.635 7.055 1.00 97.75 256 ARG A N 1
ATOM 2036 C CA . ARG A 1 256 ? 16.784 -11.425 7.619 1.00 97.75 256 ARG A CA 1
ATOM 2037 C C . ARG A 1 256 ? 16.894 -10.093 8.366 1.00 97.75 256 ARG A C 1
ATOM 2039 O O . ARG A 1 256 ? 17.514 -10.037 9.436 1.00 97.75 256 ARG A O 1
ATOM 2046 N N . ASP A 1 257 ? 16.318 -9.042 7.787 1.00 98.56 257 ASP A N 1
ATOM 2047 C CA . ASP A 1 257 ? 16.547 -7.653 8.184 1.00 98.56 257 ASP A CA 1
ATOM 2048 C C . ASP A 1 257 ? 15.357 -7.020 8.914 1.00 98.56 257 ASP A C 1
ATOM 2050 O O . ASP A 1 257 ? 15.478 -5.876 9.339 1.00 98.56 257 ASP A O 1
ATOM 2054 N N . TYR A 1 258 ? 14.241 -7.727 9.131 1.00 98.62 258 TYR A N 1
ATOM 2055 C CA . TYR A 1 258 ? 13.028 -7.147 9.725 1.00 98.62 258 TYR A CA 1
ATOM 2056 C C . TYR A 1 258 ? 13.291 -6.323 10.996 1.00 98.62 258 TYR A C 1
ATOM 2058 O O . TYR A 1 258 ? 12.943 -5.144 11.058 1.00 98.62 258 TYR A O 1
ATOM 2066 N N . THR A 1 259 ? 14.016 -6.878 11.971 1.00 98.75 259 THR A N 1
ATOM 2067 C CA . THR A 1 259 ? 14.379 -6.148 13.196 1.00 98.75 259 THR A CA 1
ATOM 2068 C C . THR A 1 259 ? 15.236 -4.911 12.914 1.00 98.75 259 THR A C 1
ATOM 2070 O O . THR A 1 259 ? 15.087 -3.879 13.572 1.00 98.75 259 THR A O 1
ATOM 2073 N N . LEU A 1 260 ? 16.132 -4.971 11.922 1.00 98.88 260 LEU A N 1
ATOM 2074 C CA . LEU A 1 260 ? 16.905 -3.807 11.486 1.00 98.88 260 LEU A CA 1
ATOM 2075 C C . LEU A 1 260 ? 15.986 -2.749 10.855 1.00 98.88 260 LEU A C 1
ATOM 2077 O O . LEU A 1 260 ? 16.108 -1.575 11.209 1.00 98.88 260 LEU A O 1
ATOM 2081 N N . HIS A 1 261 ? 15.028 -3.147 10.010 1.00 98.88 261 HIS A N 1
ATOM 2082 C CA . HIS A 1 261 ? 14.011 -2.245 9.463 1.00 98.88 261 HIS A CA 1
ATOM 2083 C C . HIS A 1 261 ? 13.231 -1.555 10.588 1.00 98.88 261 HIS A C 1
ATOM 2085 O O . HIS A 1 261 ? 13.131 -0.328 10.606 1.00 98.88 261 HIS A O 1
ATOM 2091 N N . MET A 1 262 ? 12.750 -2.301 11.589 1.00 98.88 262 MET A N 1
ATOM 2092 C CA . MET A 1 262 ? 12.005 -1.722 12.713 1.00 98.88 262 MET A CA 1
ATOM 2093 C C . MET A 1 262 ? 12.854 -0.727 13.517 1.00 98.88 262 MET A C 1
ATOM 2095 O O . MET A 1 262 ? 12.370 0.338 13.912 1.00 98.88 262 MET A O 1
ATOM 2099 N N . LYS A 1 263 ? 14.152 -1.004 13.698 1.00 98.88 263 LYS A N 1
ATOM 2100 C CA . LYS A 1 263 ? 15.096 -0.059 14.319 1.00 98.88 263 LYS A CA 1
ATOM 2101 C C . LYS A 1 263 ? 15.331 1.195 13.465 1.00 98.88 263 LYS A C 1
ATOM 2103 O O . LYS A 1 263 ? 15.460 2.281 14.029 1.00 98.88 263 LYS A O 1
ATOM 2108 N N . MET A 1 264 ? 15.342 1.083 12.136 1.00 98.88 264 MET A N 1
ATOM 2109 C CA . MET A 1 264 ? 15.400 2.240 11.232 1.00 98.88 264 MET A CA 1
ATOM 2110 C C . MET A 1 264 ? 14.144 3.114 11.348 1.00 98.88 264 MET A C 1
ATOM 2112 O O . MET A 1 264 ? 14.255 4.338 11.466 1.00 98.88 264 MET A O 1
ATOM 2116 N N . PHE A 1 265 ? 12.959 2.499 11.402 1.00 98.88 265 PHE A N 1
ATOM 2117 C CA . PHE A 1 265 ? 11.708 3.208 11.679 1.00 98.88 265 PHE A CA 1
ATOM 2118 C C . PHE A 1 265 ? 11.747 3.913 13.035 1.00 98.88 265 PHE A C 1
ATOM 2120 O O . PHE A 1 265 ? 11.467 5.110 13.096 1.00 98.88 265 PHE A O 1
ATOM 2127 N N . ARG A 1 266 ? 12.169 3.222 14.104 1.00 98.81 266 ARG A N 1
ATOM 2128 C CA . ARG A 1 266 ? 12.347 3.803 15.449 1.00 98.81 266 ARG A CA 1
ATOM 2129 C C . ARG A 1 266 ? 13.209 5.062 15.407 1.00 98.81 266 ARG A C 1
ATOM 2131 O O . ARG A 1 266 ? 12.835 6.095 15.963 1.00 98.81 266 ARG A O 1
ATOM 2138 N N . PHE A 1 267 ? 14.357 4.980 14.735 1.00 98.88 267 PHE A N 1
ATOM 2139 C CA . PHE A 1 267 ? 15.314 6.077 14.626 1.00 98.88 267 PHE A CA 1
ATOM 2140 C C . PHE A 1 267 ? 14.696 7.335 13.997 1.00 98.88 267 PHE A C 1
ATOM 2142 O O . PHE A 1 267 ? 14.916 8.450 14.487 1.00 98.88 267 PHE A O 1
ATOM 2149 N N . LEU A 1 268 ? 13.915 7.169 12.925 1.00 98.81 268 LEU A N 1
ATOM 2150 C CA . LEU A 1 268 ? 13.241 8.277 12.244 1.00 98.81 268 LEU A CA 1
ATOM 2151 C C . LEU A 1 268 ? 12.012 8.756 13.014 1.00 98.81 268 LEU A C 1
ATOM 2153 O O . LEU A 1 268 ? 11.827 9.960 13.158 1.00 98.81 268 LEU A O 1
ATOM 2157 N N . LYS A 1 269 ? 11.227 7.852 13.603 1.00 98.56 269 LYS A N 1
ATOM 2158 C CA . LYS A 1 269 ? 10.067 8.179 14.440 1.00 98.56 269 LYS A CA 1
ATOM 2159 C C . LYS A 1 269 ? 10.443 9.050 15.640 1.00 98.56 269 LYS A C 1
ATOM 2161 O O . LYS A 1 269 ? 9.703 9.969 15.975 1.00 98.56 269 LYS A O 1
ATOM 2166 N N . GLN A 1 270 ? 11.616 8.839 16.240 1.00 98.38 270 GLN A N 1
ATOM 2167 C CA . GLN A 1 270 ? 12.146 9.710 17.299 1.00 98.38 270 GLN A CA 1
ATOM 2168 C C . GLN A 1 270 ? 12.444 11.145 16.823 1.00 98.38 270 GLN A C 1
ATOM 2170 O O . GLN A 1 270 ? 12.389 12.077 17.621 1.00 98.38 270 GLN A O 1
ATOM 2175 N N . ARG A 1 271 ? 12.756 11.334 15.535 1.00 98.19 271 ARG A N 1
ATOM 2176 C CA . ARG A 1 271 ? 13.074 12.639 14.920 1.00 98.19 271 ARG A CA 1
ATOM 2177 C C . ARG A 1 271 ? 11.858 13.299 14.268 1.00 98.19 271 ARG A C 1
ATOM 2179 O O . ARG A 1 271 ? 11.789 14.520 14.192 1.00 98.19 271 ARG A O 1
ATOM 2186 N N . PHE A 1 272 ? 10.887 12.493 13.856 1.00 98.25 272 PHE A N 1
ATOM 2187 C CA . PHE A 1 272 ? 9.632 12.891 13.230 1.00 98.25 272 PHE A CA 1
ATOM 2188 C C . PHE A 1 272 ? 8.444 12.312 14.027 1.00 98.25 272 PHE A C 1
ATOM 2190 O O . PHE A 1 272 ? 7.708 11.456 13.528 1.00 98.25 272 PHE A O 1
ATOM 2197 N N . PRO A 1 273 ? 8.231 12.749 15.285 1.00 97.69 273 PRO A N 1
ATOM 2198 C CA . PRO A 1 273 ? 7.293 12.100 16.209 1.00 97.69 273 PRO A CA 1
ATOM 2199 C C . PRO A 1 273 ? 5.833 12.130 15.742 1.00 97.69 273 PRO A C 1
ATOM 2201 O O . PRO A 1 273 ? 5.045 11.268 16.139 1.00 97.69 273 PRO A O 1
ATOM 2204 N N . LEU A 1 274 ? 5.472 13.077 14.872 1.00 96.88 274 LEU A N 1
ATOM 2205 C CA . LEU A 1 274 ? 4.113 13.234 14.352 1.00 96.88 274 LEU A CA 1
ATOM 2206 C C . LEU A 1 274 ? 3.769 12.259 13.216 1.00 96.88 274 LEU A C 1
ATOM 2208 O O . LEU A 1 274 ? 2.592 11.954 13.041 1.00 96.88 274 LEU A O 1
ATOM 2212 N N . VAL A 1 275 ? 4.765 11.722 12.499 1.00 98.50 275 VAL A N 1
ATOM 2213 C CA . VAL A 1 275 ? 4.546 10.823 11.352 1.00 98.50 275 VAL A CA 1
ATOM 2214 C C . VAL A 1 275 ? 3.864 9.541 11.809 1.00 98.50 275 VAL A C 1
ATOM 2216 O O . VAL A 1 275 ? 4.374 8.845 12.688 1.00 98.50 275 VAL A O 1
ATOM 2219 N N . LYS A 1 276 ? 2.700 9.222 11.247 1.00 98.56 276 LYS A N 1
ATOM 2220 C CA . LYS A 1 276 ? 1.955 8.002 11.575 1.00 98.56 276 LYS A CA 1
ATOM 2221 C C . LYS A 1 276 ? 2.482 6.814 10.776 1.00 98.56 276 LYS A C 1
ATOM 2223 O O . LYS A 1 276 ? 2.947 6.975 9.651 1.00 98.56 276 LYS A O 1
ATOM 2228 N N . LEU A 1 277 ? 2.419 5.634 11.385 1.00 98.81 277 LEU A N 1
ATOM 2229 C CA . LEU A 1 277 ? 2.948 4.397 10.822 1.00 98.81 277 LEU A CA 1
ATOM 2230 C C . LEU A 1 277 ? 1.835 3.355 10.762 1.00 98.81 277 LEU A C 1
ATOM 2232 O O . LEU A 1 277 ? 1.244 3.029 11.796 1.00 98.81 277 LEU A O 1
ATOM 2236 N N . ALA A 1 278 ? 1.572 2.843 9.569 1.00 98.50 278 ALA A N 1
ATOM 2237 C CA . ALA A 1 278 ? 0.894 1.570 9.364 1.00 98.50 278 ALA A CA 1
ATOM 2238 C C . ALA A 1 278 ? 1.945 0.591 8.837 1.00 98.50 278 ALA A C 1
ATOM 2240 O O . ALA A 1 278 ? 2.873 1.015 8.158 1.00 98.50 278 ALA A O 1
ATOM 2241 N N . MET A 1 279 ? 1.874 -0.683 9.199 1.00 98.31 279 MET A N 1
ATOM 2242 C CA . MET A 1 279 ? 2.896 -1.659 8.812 1.00 98.31 279 MET A CA 1
ATOM 2243 C C . MET A 1 279 ? 2.212 -2.918 8.319 1.00 98.31 279 MET A C 1
ATOM 2245 O O . MET A 1 279 ? 1.405 -3.471 9.063 1.00 98.31 279 MET A O 1
ATOM 2249 N N . HIS A 1 280 ? 2.577 -3.409 7.135 1.00 98.69 280 HIS A N 1
ATOM 2250 C CA . HIS A 1 280 ? 2.385 -4.831 6.855 1.00 98.69 280 HIS A CA 1
ATOM 2251 C C . HIS A 1 280 ? 3.233 -5.593 7.869 1.00 98.69 280 HIS A C 1
ATOM 2253 O O . HIS A 1 280 ? 4.455 -5.416 7.904 1.00 98.69 280 HIS A O 1
ATOM 2259 N N . ALA A 1 281 ? 2.587 -6.343 8.750 1.00 98.50 281 ALA A N 1
ATOM 2260 C CA . ALA A 1 281 ? 3.277 -7.096 9.779 1.00 98.50 281 ALA A CA 1
ATOM 2261 C C . ALA A 1 281 ? 2.446 -8.312 10.161 1.00 98.50 281 ALA A C 1
ATOM 2263 O O . ALA A 1 281 ? 1.262 -8.202 10.495 1.00 98.50 281 ALA A O 1
ATOM 2264 N N . GLY A 1 282 ? 3.098 -9.465 10.133 1.00 98.00 282 GLY A N 1
ATOM 2265 C CA . GLY A 1 282 ? 2.460 -10.733 10.423 1.00 98.00 282 GLY A CA 1
ATOM 2266 C C . GLY A 1 282 ? 1.605 -11.257 9.276 1.00 98.00 282 GLY A C 1
ATOM 2267 O O . GLY A 1 282 ? 0.703 -12.052 9.513 1.00 98.00 282 GLY A O 1
ATOM 2268 N N . GLU A 1 283 ? 1.862 -10.849 8.036 1.00 97.75 283 GLU A N 1
ATOM 2269 C CA . GLU A 1 283 ? 1.342 -11.484 6.822 1.00 97.75 283 GLU A CA 1
ATOM 2270 C C . GLU A 1 283 ? 2.119 -12.785 6.537 1.00 97.75 283 GLU A C 1
ATOM 2272 O O . GLU A 1 283 ? 2.753 -12.987 5.503 1.00 97.75 283 GLU A O 1
ATOM 2277 N N . LEU A 1 284 ? 2.121 -13.678 7.524 1.00 97.00 284 LEU A N 1
ATOM 2278 C CA . LEU A 1 284 ? 2.891 -14.912 7.527 1.00 97.00 284 LEU A CA 1
ATOM 2279 C C . LEU A 1 284 ? 2.071 -16.048 8.134 1.00 97.00 284 LEU A C 1
ATOM 2281 O O . LEU A 1 284 ? 1.187 -15.848 8.968 1.00 97.00 284 LEU A O 1
ATOM 2285 N N . VAL A 1 285 ? 2.395 -17.274 7.727 1.00 95.75 285 VAL A N 1
ATOM 2286 C CA . VAL A 1 285 ? 1.756 -18.496 8.225 1.00 95.75 285 VAL A CA 1
ATOM 2287 C C . VAL A 1 285 ? 2.759 -19.629 8.383 1.00 95.75 285 VAL A C 1
ATOM 2289 O O . VAL A 1 285 ? 3.797 -19.678 7.715 1.00 95.75 285 VAL A O 1
ATOM 2292 N N . LEU A 1 286 ? 2.421 -20.591 9.243 1.00 93.19 286 LEU A N 1
ATOM 2293 C CA . LEU A 1 286 ? 3.170 -21.838 9.350 1.00 93.19 286 LEU A CA 1
ATOM 2294 C C . LEU A 1 286 ? 3.172 -22.574 8.004 1.00 93.19 286 LEU A C 1
ATOM 2296 O O . LEU A 1 286 ? 2.119 -22.829 7.428 1.00 93.19 286 LEU A O 1
ATOM 2300 N N . GLY A 1 287 ? 4.363 -22.944 7.535 1.00 89.81 287 GLY A N 1
ATOM 2301 C CA . GLY A 1 287 ? 4.567 -23.600 6.241 1.00 89.81 287 GLY A CA 1
ATOM 2302 C C . GLY A 1 287 ? 5.071 -22.653 5.152 1.00 89.81 287 GLY A C 1
ATOM 2303 O O . GLY A 1 287 ? 5.793 -23.114 4.273 1.00 89.81 287 GLY A O 1
ATOM 2304 N N . LEU A 1 288 ? 4.784 -21.348 5.258 1.00 92.62 288 LEU A N 1
ATOM 2305 C CA . LEU A 1 288 ? 5.401 -20.323 4.409 1.00 92.62 288 LEU A CA 1
ATOM 2306 C C . LEU A 1 288 ? 6.804 -19.962 4.912 1.00 92.62 288 LEU A C 1
ATOM 2308 O O . LEU A 1 288 ? 7.736 -19.803 4.128 1.00 92.62 288 LEU A O 1
ATOM 2312 N N . VAL A 1 289 ? 6.964 -19.893 6.237 1.00 95.44 289 VAL A N 1
ATOM 2313 C CA . VAL A 1 289 ? 8.248 -19.686 6.921 1.00 95.44 289 VAL A CA 1
ATOM 2314 C C . VAL A 1 289 ? 8.427 -20.683 8.080 1.00 95.44 289 VAL A C 1
ATOM 2316 O O . VAL A 1 289 ? 7.439 -21.261 8.556 1.00 95.44 289 VAL A O 1
ATOM 2319 N N . PRO A 1 290 ? 9.670 -20.919 8.554 1.00 94.75 290 PRO A N 1
ATOM 2320 C CA . PRO A 1 290 ? 9.919 -21.706 9.762 1.00 94.75 290 PRO A CA 1
ATOM 2321 C C . PRO A 1 290 ? 9.255 -21.089 11.008 1.00 94.75 290 PRO A C 1
ATOM 2323 O O . PRO A 1 290 ? 9.095 -19.868 11.057 1.00 94.75 290 PRO A O 1
ATOM 2326 N N . PRO A 1 291 ? 8.915 -21.885 12.044 1.00 95.12 291 PRO A N 1
ATOM 2327 C CA . PRO A 1 291 ? 8.216 -21.398 13.238 1.00 95.12 291 PRO A CA 1
ATOM 2328 C C . PRO A 1 291 ? 8.892 -20.231 13.964 1.00 95.12 291 PRO A C 1
ATOM 2330 O O . PRO A 1 291 ? 8.209 -19.415 14.575 1.00 95.12 291 PRO A O 1
ATOM 2333 N N . GLU A 1 292 ? 10.221 -20.141 13.929 1.00 94.44 292 GLU A N 1
ATOM 2334 C CA . GLU A 1 292 ? 10.985 -19.047 14.538 1.00 94.44 292 GLU A CA 1
ATOM 2335 C C . GLU A 1 292 ? 10.722 -17.705 13.841 1.00 94.44 292 GLU A C 1
ATOM 2337 O O . GLU A 1 292 ? 10.795 -16.654 14.472 1.00 94.44 292 GLU A O 1
ATOM 2342 N N . GLY A 1 293 ? 10.376 -17.745 12.552 1.00 95.56 293 GLY A N 1
ATOM 2343 C CA . GLY A 1 293 ? 10.030 -16.579 11.747 1.00 95.56 293 GLY A CA 1
ATOM 2344 C C . GLY A 1 293 ? 8.644 -15.998 12.032 1.00 95.56 293 GLY A C 1
ATOM 2345 O O . GLY A 1 293 ? 8.316 -14.970 11.470 1.00 95.56 293 GLY A O 1
ATOM 2346 N N . LEU A 1 294 ? 7.824 -16.614 12.885 1.00 97.56 294 LEU A N 1
ATOM 2347 C CA . LEU A 1 294 ? 6.446 -16.167 13.154 1.00 97.56 294 LEU A CA 1
ATOM 2348 C C . LEU A 1 294 ? 6.285 -15.459 14.512 1.00 97.56 294 LEU A C 1
ATOM 2350 O O . LEU A 1 294 ? 5.173 -15.263 14.989 1.00 97.56 294 LEU A O 1
ATOM 2354 N N . GLN A 1 295 ? 7.388 -15.177 15.211 1.00 97.12 295 GLN A N 1
ATOM 2355 C CA . GLN A 1 295 ? 7.345 -14.904 16.655 1.00 97.12 295 GLN A CA 1
ATOM 2356 C C . GLN A 1 295 ? 7.464 -13.427 17.041 1.00 97.12 295 GLN A C 1
ATOM 2358 O O . GLN A 1 295 ? 7.509 -13.146 18.243 1.00 97.12 295 GLN A O 1
ATOM 2363 N N . PHE A 1 296 ? 7.600 -12.511 16.077 1.00 98.12 296 PHE A N 1
ATOM 2364 C CA . PHE A 1 296 ? 8.034 -11.146 16.386 1.00 98.12 296 PHE A CA 1
ATOM 2365 C C . PHE A 1 296 ? 7.560 -10.034 15.437 1.00 98.12 296 PHE A C 1
ATOM 2367 O O . PHE A 1 296 ? 7.811 -8.867 15.744 1.00 98.12 296 PHE A O 1
ATOM 2374 N N . HIS A 1 297 ? 6.925 -10.322 14.297 1.00 98.56 297 HIS A N 1
ATOM 2375 C CA . HIS A 1 297 ? 6.666 -9.305 13.272 1.00 98.56 297 HIS A CA 1
ATOM 2376 C C . HIS A 1 297 ? 5.708 -8.205 13.753 1.00 98.56 297 HIS A C 1
ATOM 2378 O O . HIS A 1 297 ? 6.054 -7.016 13.737 1.00 98.56 297 HIS A O 1
ATOM 2384 N N . ILE A 1 298 ? 4.533 -8.585 14.252 1.00 98.81 298 ILE A N 1
ATOM 2385 C CA . ILE A 1 298 ? 3.535 -7.673 14.825 1.00 98.81 298 ILE A CA 1
ATOM 2386 C C . ILE A 1 298 ? 4.105 -7.000 16.074 1.00 98.81 298 ILE A C 1
ATOM 2388 O O . ILE A 1 298 ? 3.942 -5.789 16.266 1.00 98.81 298 ILE A O 1
ATOM 2392 N N . ARG A 1 299 ? 4.804 -7.762 16.926 1.00 98.69 299 ARG A N 1
ATOM 2393 C CA . ARG A 1 299 ? 5.391 -7.224 18.159 1.00 98.69 299 ARG A CA 1
ATOM 2394 C C . ARG A 1 299 ? 6.408 -6.127 17.877 1.00 98.69 299 ARG A C 1
ATOM 2396 O O . ARG A 1 299 ? 6.295 -5.045 18.448 1.00 98.69 299 ARG A O 1
ATOM 2403 N N . GLU A 1 300 ? 7.390 -6.374 17.017 1.00 98.81 300 GLU A N 1
ATOM 2404 C CA . GLU A 1 300 ? 8.448 -5.403 16.731 1.00 98.81 300 GLU A CA 1
ATOM 2405 C C . GLU A 1 300 ? 7.921 -4.188 15.955 1.00 98.81 300 GLU A C 1
ATOM 2407 O O . GLU A 1 300 ? 8.372 -3.066 16.211 1.00 98.81 300 GLU A O 1
ATOM 2412 N N . ALA A 1 301 ? 6.912 -4.366 15.091 1.00 98.88 301 ALA A N 1
ATOM 2413 C CA . ALA A 1 301 ? 6.213 -3.245 14.459 1.00 98.88 301 ALA A CA 1
ATOM 2414 C C . ALA A 1 301 ? 5.628 -2.283 15.505 1.00 98.88 301 ALA A C 1
ATOM 2416 O O . ALA A 1 301 ? 5.772 -1.062 15.394 1.00 98.88 301 ALA A O 1
ATOM 2417 N N . ILE A 1 302 ? 5.014 -2.813 16.563 1.00 98.81 302 ILE A N 1
ATOM 2418 C CA . ILE A 1 302 ? 4.414 -1.999 17.627 1.00 98.81 302 ILE A CA 1
ATOM 2419 C C . ILE A 1 302 ? 5.482 -1.455 18.583 1.00 98.81 302 ILE A C 1
ATOM 2421 O O . ILE A 1 302 ? 5.524 -0.255 18.849 1.00 98.81 302 ILE A O 1
ATOM 2425 N N . GLU A 1 303 ? 6.339 -2.322 19.118 1.00 98.69 303 GLU A N 1
ATOM 2426 C CA . GLU A 1 303 ? 7.215 -2.000 20.250 1.00 98.69 303 GLU A CA 1
ATOM 2427 C C . GLU A 1 303 ? 8.499 -1.278 19.846 1.00 98.69 303 GLU A C 1
ATOM 2429 O O . GLU A 1 303 ? 8.996 -0.447 20.608 1.00 98.69 303 GLU A O 1
ATOM 2434 N N . ILE A 1 304 ? 9.041 -1.580 18.662 1.00 98.75 304 ILE A N 1
ATOM 2435 C CA . ILE A 1 304 ? 10.282 -0.973 18.175 1.00 98.75 304 ILE A CA 1
ATOM 2436 C C . ILE A 1 304 ? 9.949 0.189 17.243 1.00 98.75 304 ILE A C 1
ATOM 2438 O O . ILE A 1 304 ? 10.370 1.317 17.507 1.00 98.75 304 ILE A O 1
ATOM 2442 N N . ALA A 1 305 ? 9.196 -0.063 16.170 1.00 98.69 305 ALA A N 1
ATOM 2443 C CA . ALA A 1 305 ? 8.920 0.962 15.163 1.00 98.69 305 ALA A CA 1
ATOM 2444 C C . ALA A 1 305 ? 7.876 1.998 15.618 1.00 98.69 305 ALA A C 1
ATOM 2446 O O . ALA A 1 305 ? 7.959 3.162 15.219 1.00 98.69 305 ALA A O 1
ATOM 2447 N N . GLY A 1 306 ? 6.926 1.609 16.475 1.00 98.50 306 GLY A N 1
ATOM 2448 C CA . GLY A 1 306 ? 5.849 2.485 16.944 1.00 98.50 306 GLY A CA 1
ATOM 2449 C C . GLY A 1 306 ? 4.662 2.555 15.979 1.00 98.50 306 GLY A C 1
ATOM 2450 O O . GLY A 1 306 ? 4.095 3.636 15.779 1.00 98.50 306 GLY A O 1
ATOM 2451 N N . ALA A 1 307 ? 4.314 1.426 15.353 1.00 98.69 307 ALA A N 1
ATOM 2452 C CA . ALA A 1 307 ? 3.148 1.288 14.487 1.00 98.69 307 ALA A CA 1
ATOM 2453 C C . ALA A 1 307 ? 1.852 1.675 15.213 1.00 98.69 307 ALA A C 1
ATOM 2455 O O . ALA A 1 307 ? 1.654 1.361 16.383 1.00 98.69 307 ALA A O 1
ATOM 2456 N N . SER A 1 308 ? 0.965 2.372 14.502 1.00 98.00 308 SER A N 1
ATOM 2457 C CA . SER A 1 308 ? -0.389 2.719 14.954 1.00 98.00 308 SER A CA 1
ATOM 2458 C C . SER A 1 308 ? -1.459 1.814 14.332 1.00 98.00 308 SER A C 1
ATOM 2460 O O . SER A 1 308 ? -2.549 1.695 14.889 1.00 98.00 308 SER A O 1
ATOM 2462 N N . ARG A 1 309 ? -1.153 1.181 13.190 1.00 98.88 309 ARG A N 1
ATOM 2463 C CA . ARG A 1 309 ? -1.995 0.182 12.515 1.00 98.88 309 ARG A CA 1
ATOM 2464 C C . ARG A 1 309 ? -1.147 -0.992 12.038 1.00 98.88 309 ARG A C 1
ATOM 2466 O O . ARG A 1 309 ? 0.012 -0.793 11.668 1.00 98.88 309 ARG A O 1
ATOM 2473 N N . ILE A 1 310 ? -1.730 -2.184 12.058 1.00 98.88 310 ILE A N 1
ATOM 2474 C CA . ILE A 1 310 ? -1.108 -3.425 11.592 1.00 98.88 310 ILE A CA 1
ATOM 2475 C C . ILE A 1 310 ? -1.924 -3.960 10.420 1.00 98.88 310 ILE A C 1
ATOM 2477 O O . ILE A 1 310 ? -3.084 -4.326 10.597 1.00 98.88 310 ILE A O 1
ATOM 2481 N N . GLY A 1 311 ? -1.318 -3.989 9.239 1.00 98.56 311 GLY A N 1
ATOM 2482 C CA . GLY A 1 311 ? -1.859 -4.635 8.054 1.00 98.56 311 GLY A CA 1
ATOM 2483 C C . GLY A 1 311 ? -1.783 -6.150 8.179 1.00 98.56 311 GLY A C 1
ATOM 2484 O O . GLY A 1 311 ? -0.755 -6.674 8.610 1.00 98.56 311 GLY A O 1
ATOM 2485 N N . HIS A 1 312 ? -2.855 -6.841 7.787 1.00 98.31 312 HIS A N 1
ATOM 2486 C CA . HIS A 1 312 ? -3.036 -8.297 7.856 1.00 98.31 312 HIS A CA 1
ATOM 2487 C C . HIS A 1 312 ? -3.091 -8.854 9.294 1.00 98.31 312 HIS A C 1
ATOM 2489 O O . HIS A 1 312 ? -4.164 -9.255 9.753 1.00 98.31 312 HIS A O 1
ATOM 2495 N N . GLY A 1 313 ? -1.962 -8.892 10.016 1.00 98.12 313 GLY A N 1
ATOM 2496 C CA . GLY A 1 313 ? -1.880 -9.415 11.387 1.00 98.12 313 GLY A CA 1
ATOM 2497 C C . GLY A 1 313 ? -2.236 -10.905 11.519 1.00 98.12 313 GLY A C 1
ATOM 2498 O O . GLY A 1 313 ? -2.950 -11.309 12.436 1.00 98.12 313 GLY A O 1
ATOM 2499 N N . ILE A 1 314 ? -1.808 -11.743 10.578 1.00 98.25 314 ILE A N 1
ATOM 2500 C CA . ILE A 1 314 ? -2.195 -13.159 10.503 1.00 98.25 314 ILE A CA 1
ATOM 2501 C C . ILE A 1 314 ? -1.435 -14.044 11.498 1.00 98.25 314 ILE A C 1
ATOM 2503 O O . ILE A 1 314 ? -2.041 -14.917 12.128 1.00 98.25 314 ILE A O 1
ATOM 2507 N N . ASP A 1 315 ? -0.142 -13.805 11.704 1.00 97.12 315 ASP A N 1
ATOM 2508 C CA . ASP A 1 315 ? 0.722 -14.655 12.533 1.00 97.12 315 ASP A CA 1
ATOM 2509 C C . ASP A 1 315 ? 0.573 -14.451 14.054 1.00 97.12 315 ASP A C 1
ATOM 2511 O O . ASP A 1 315 ? 1.284 -15.089 14.830 1.00 97.12 315 ASP A O 1
ATOM 2515 N N . ILE A 1 316 ? -0.403 -13.656 14.513 1.00 98.06 316 ILE A N 1
ATOM 2516 C CA . ILE A 1 316 ? -0.620 -13.327 15.936 1.00 98.06 316 ILE A CA 1
ATOM 2517 C C . ILE A 1 316 ? -0.715 -14.546 16.860 1.00 98.06 316 ILE A C 1
ATOM 2519 O O . ILE A 1 316 ? -0.418 -14.455 18.048 1.00 98.06 316 ILE A O 1
ATOM 2523 N N . PHE A 1 317 ? -1.125 -15.703 16.341 1.00 94.38 317 PHE A N 1
ATOM 2524 C CA . PHE A 1 317 ? -1.162 -16.954 17.100 1.00 94.38 317 PHE A CA 1
ATOM 2525 C C . PHE A 1 317 ? 0.225 -17.462 17.511 1.00 94.38 317 PHE A C 1
ATOM 2527 O O . PHE A 1 317 ? 0.345 -18.150 18.527 1.00 94.38 317 PHE A O 1
ATOM 2534 N N . TYR A 1 318 ? 1.244 -17.140 16.720 1.00 96.81 318 TYR A N 1
ATOM 2535 C CA . TYR A 1 318 ? 2.617 -17.617 16.845 1.00 96.81 318 TYR A CA 1
ATOM 2536 C C . TYR A 1 318 ? 3.549 -16.590 17.496 1.00 96.81 318 TYR A C 1
ATOM 2538 O O . TYR A 1 318 ? 4.617 -16.967 17.981 1.00 96.81 318 TYR A O 1
ATOM 2546 N N . GLU A 1 319 ? 3.123 -15.326 17.559 1.00 98.06 319 GLU A N 1
ATOM 2547 C CA . GLU A 1 319 ? 3.813 -14.246 18.258 1.00 98.06 319 GLU A CA 1
ATOM 2548 C C . GLU A 1 319 ? 4.234 -14.648 19.675 1.00 98.06 319 GLU A C 1
ATOM 2550 O O . GLU A 1 319 ? 3.461 -15.224 20.458 1.00 98.06 319 GLU A O 1
ATOM 2555 N N . HIS A 1 320 ? 5.469 -14.302 20.042 1.00 96.69 320 HIS A N 1
ATOM 2556 C CA . HIS A 1 320 ? 5.970 -14.579 21.379 1.00 96.69 320 HIS A CA 1
ATOM 2557 C C . HIS A 1 320 ? 5.085 -13.875 22.415 1.00 96.69 320 HIS A C 1
ATOM 2559 O O . HIS A 1 320 ? 4.856 -12.668 22.333 1.00 96.69 320 HIS A O 1
ATOM 2565 N N . ASN A 1 321 ? 4.579 -14.616 23.406 1.00 97.12 321 ASN A N 1
ATOM 2566 C CA . ASN A 1 321 ? 3.608 -14.125 24.394 1.00 97.12 321 ASN A CA 1
ATOM 2567 C C . ASN A 1 321 ? 2.390 -13.416 23.760 1.00 97.12 321 ASN A C 1
ATOM 2569 O O . ASN A 1 321 ? 1.982 -12.349 24.221 1.00 97.12 321 ASN A O 1
ATOM 2573 N N . SER A 1 322 ? 1.796 -14.006 22.719 1.00 97.44 322 SER A N 1
ATOM 2574 C CA . SER A 1 322 ? 0.675 -13.439 21.949 1.00 97.44 322 SER A CA 1
ATOM 2575 C C . SER A 1 322 ? -0.484 -12.870 22.782 1.00 97.44 322 SER A C 1
ATOM 2577 O O . SER A 1 322 ? -1.016 -11.814 22.451 1.00 97.44 322 SER A O 1
ATOM 2579 N N . TYR A 1 323 ? -0.854 -13.487 23.910 1.00 97.94 323 TYR A N 1
ATOM 2580 C CA . TYR A 1 323 ? -1.882 -12.938 24.810 1.00 97.94 323 TYR A CA 1
ATOM 2581 C C . TYR A 1 323 ? -1.503 -11.581 25.423 1.00 97.94 323 TYR A C 1
ATOM 2583 O O . TYR A 1 323 ? -2.361 -10.706 25.549 1.00 97.94 323 TYR A O 1
ATOM 2591 N N . GLU A 1 324 ? -0.237 -11.395 25.809 1.00 98.44 324 GLU A N 1
ATOM 2592 C CA . GLU A 1 324 ? 0.264 -10.103 26.297 1.00 98.44 324 GLU A CA 1
ATOM 2593 C C . GLU A 1 324 ? 0.320 -9.085 25.156 1.00 98.44 324 GLU A C 1
ATOM 2595 O O . GLU A 1 324 ? -0.085 -7.939 25.348 1.00 98.44 324 GLU A O 1
ATOM 2600 N N . LEU A 1 325 ? 0.710 -9.515 23.951 1.00 98.75 325 LEU A N 1
ATOM 2601 C CA . LEU A 1 325 ? 0.680 -8.660 22.765 1.00 98.75 325 LEU A CA 1
ATOM 2602 C C . LEU A 1 325 ? -0.742 -8.176 22.443 1.00 98.75 325 LEU A C 1
ATOM 2604 O O . LEU A 1 325 ? -0.947 -6.981 22.262 1.00 98.75 325 LEU A O 1
ATOM 2608 N N . LEU A 1 326 ? -1.745 -9.058 22.463 1.00 98.81 326 LEU A N 1
ATOM 2609 C CA . LEU A 1 326 ? -3.157 -8.701 22.262 1.00 98.81 326 LEU A CA 1
ATOM 2610 C C . LEU A 1 326 ? -3.654 -7.690 23.308 1.00 98.81 326 LEU A C 1
ATOM 2612 O O . LEU A 1 326 ? -4.355 -6.732 22.975 1.00 98.81 326 LEU A O 1
ATOM 2616 N N . GLN A 1 327 ? -3.271 -7.865 24.578 1.00 98.50 327 GLN A N 1
ATOM 2617 C CA . GLN A 1 327 ? -3.585 -6.895 25.632 1.00 98.50 327 GLN A CA 1
ATOM 2618 C C . GLN A 1 327 ? -2.933 -5.537 25.358 1.00 98.50 327 GLN A C 1
ATOM 2620 O O . GLN A 1 327 ? -3.591 -4.505 25.510 1.00 98.50 327 GLN A O 1
ATOM 2625 N N . LYS A 1 328 ? -1.671 -5.531 24.920 1.00 98.62 328 LYS A N 1
ATOM 2626 C CA . LYS A 1 328 ? -0.941 -4.315 24.558 1.00 98.62 328 LYS A CA 1
ATOM 2627 C C . LYS A 1 328 ? -1.563 -3.615 23.352 1.00 98.62 328 LYS A C 1
ATOM 2629 O O . LYS A 1 328 ? -1.781 -2.409 23.417 1.00 98.62 328 LYS A O 1
ATOM 2634 N N . MET A 1 329 ? -1.929 -4.355 22.305 1.00 98.75 329 MET A N 1
ATOM 2635 C CA . MET A 1 329 ? -2.630 -3.824 21.130 1.00 98.75 329 MET A CA 1
ATOM 2636 C C . MET A 1 329 ? -3.921 -3.111 21.531 1.00 98.75 329 MET A C 1
ATOM 2638 O O . MET A 1 329 ? -4.143 -1.974 21.126 1.00 98.75 329 MET A O 1
ATOM 2642 N N . LYS A 1 330 ? -4.732 -3.717 22.407 1.00 98.62 330 LYS A N 1
ATOM 2643 C CA . LYS A 1 330 ? -5.926 -3.060 22.954 1.00 98.62 330 LYS A CA 1
ATOM 2644 C C . LYS A 1 330 ? -5.586 -1.794 23.746 1.00 98.62 330 LYS A C 1
ATOM 2646 O O . LYS A 1 330 ? -6.220 -0.764 23.547 1.00 98.62 330 LYS A O 1
ATOM 2651 N N . GLN A 1 331 ? -4.618 -1.863 24.662 1.00 98.44 331 GLN A N 1
ATOM 2652 C CA . GLN A 1 331 ? -4.248 -0.736 25.531 1.00 98.44 331 GLN A CA 1
ATOM 2653 C C . GLN A 1 331 ? -3.707 0.462 24.746 1.00 98.44 331 GLN A C 1
ATOM 2655 O O . GLN A 1 331 ? -4.025 1.604 25.069 1.00 98.44 331 GLN A O 1
ATOM 2660 N N . LEU A 1 332 ? -2.908 0.195 23.715 1.00 98.25 332 LEU A N 1
ATOM 2661 C CA . LEU A 1 332 ? -2.343 1.203 22.821 1.00 98.25 332 LEU A CA 1
ATOM 2662 C C . LEU A 1 332 ? -3.314 1.622 21.710 1.00 98.25 332 LEU A C 1
ATOM 2664 O O . LEU A 1 332 ? -2.980 2.500 20.919 1.00 98.25 332 LEU A O 1
ATOM 2668 N N . ASN A 1 333 ? -4.509 1.022 21.666 1.00 98.06 333 ASN A N 1
ATOM 2669 C CA . ASN A 1 333 ? -5.519 1.250 20.640 1.00 98.06 333 ASN A CA 1
ATOM 2670 C C . ASN A 1 333 ? -4.958 1.033 19.218 1.00 98.06 333 ASN A C 1
ATOM 2672 O O . ASN A 1 333 ? -5.141 1.864 18.332 1.00 98.06 333 ASN A O 1
ATOM 2676 N N . ILE A 1 334 ? -4.238 -0.076 19.023 1.00 98.62 334 ILE A N 1
ATOM 2677 C CA . ILE A 1 334 ? -3.730 -0.520 17.721 1.00 98.62 334 ILE A CA 1
ATOM 2678 C C . ILE A 1 334 ? -4.851 -1.234 16.980 1.00 98.62 334 ILE A C 1
ATOM 2680 O O . ILE A 1 334 ? -5.417 -2.196 17.498 1.00 98.62 334 ILE A O 1
ATOM 2684 N N . VAL A 1 335 ? -5.151 -0.778 15.768 1.00 98.75 335 VAL A N 1
ATOM 2685 C CA . VAL A 1 335 ? -6.126 -1.425 14.884 1.00 98.75 335 VAL A CA 1
ATOM 2686 C C . VAL A 1 335 ? -5.441 -2.400 13.938 1.00 98.75 335 VAL A C 1
ATOM 2688 O O . VAL A 1 335 ? -4.321 -2.150 13.485 1.00 98.75 335 VAL A O 1
ATOM 2691 N N . VAL A 1 336 ? -6.132 -3.496 13.637 1.00 98.81 336 VAL A N 1
ATOM 2692 C CA . VAL A 1 336 ? -5.727 -4.447 12.600 1.00 98.81 336 VAL A CA 1
ATOM 2693 C C . VAL A 1 336 ? -6.560 -4.217 11.341 1.00 98.81 336 VAL A C 1
ATOM 2695 O O . VAL A 1 336 ? -7.790 -4.122 11.401 1.00 98.81 336 VAL A O 1
ATOM 2698 N N . GLU A 1 337 ? -5.873 -4.101 10.210 1.00 98.75 337 GLU A N 1
ATOM 2699 C CA . GLU A 1 337 ? -6.447 -3.902 8.883 1.00 98.75 337 GLU A CA 1
ATOM 2700 C C . GLU A 1 337 ? -6.657 -5.277 8.243 1.00 98.75 337 GLU A C 1
ATOM 2702 O O . GLU A 1 337 ? -5.708 -5.910 7.784 1.00 98.75 337 GLU A O 1
ATOM 2707 N N . ALA A 1 338 ? -7.893 -5.781 8.295 1.00 96.94 338 ALA A N 1
ATOM 2708 C CA . ALA A 1 338 ? -8.213 -7.118 7.814 1.00 96.94 338 ALA A CA 1
ATOM 2709 C C . ALA A 1 338 ? -8.581 -7.096 6.324 1.00 96.94 338 ALA A C 1
ATOM 2711 O O . ALA A 1 338 ? -9.545 -6.433 5.930 1.00 96.94 338 ALA A O 1
ATOM 2712 N N . VAL A 1 339 ? -7.834 -7.865 5.532 1.00 96.50 339 VAL A N 1
ATOM 2713 C CA . VAL A 1 339 ? -7.939 -7.957 4.068 1.00 96.50 339 VAL A CA 1
ATOM 2714 C C . VAL A 1 339 ? -8.278 -9.402 3.679 1.00 96.50 339 VAL A C 1
ATOM 2716 O O . VAL A 1 339 ? -7.419 -10.250 3.448 1.00 96.50 339 VAL A O 1
ATOM 2719 N N . VAL A 1 340 ? -9.573 -9.734 3.712 1.00 95.94 340 VAL A N 1
ATOM 2720 C CA . VAL A 1 340 ? -10.049 -11.127 3.809 1.00 95.94 340 VAL A CA 1
ATOM 2721 C C . VAL A 1 340 ? -9.764 -11.924 2.538 1.00 95.94 340 VAL A C 1
ATOM 2723 O O . VAL A 1 340 ? -9.342 -13.079 2.635 1.00 95.94 340 VAL A O 1
ATOM 2726 N N . SER A 1 341 ? -10.022 -11.349 1.360 1.00 95.50 341 SER A N 1
ATOM 2727 C CA . SER A 1 341 ? -9.740 -12.036 0.092 1.00 95.50 341 SER A CA 1
ATOM 2728 C C . SER A 1 341 ? -8.240 -12.199 -0.157 1.00 95.50 341 SER A C 1
ATOM 2730 O O . SER A 1 341 ? -7.817 -13.303 -0.499 1.00 95.50 341 SER A O 1
ATOM 2732 N N . SER A 1 342 ? -7.444 -11.158 0.109 1.00 96.44 342 SER A N 1
ATOM 2733 C CA . SER A 1 342 ? -5.980 -11.185 -0.001 1.00 96.44 342 SER A CA 1
ATOM 2734 C C . SER A 1 342 ? -5.372 -12.280 0.884 1.00 96.44 342 SER A C 1
ATOM 2736 O O . SER A 1 342 ? -4.671 -13.164 0.393 1.00 96.44 342 SER A O 1
ATOM 2738 N N . ASN A 1 343 ? -5.738 -12.338 2.171 1.00 96.38 343 ASN A N 1
ATOM 2739 C CA . ASN A 1 343 ? -5.226 -13.373 3.074 1.00 96.38 343 ASN A CA 1
ATOM 2740 C C . ASN A 1 343 ? -5.653 -14.797 2.673 1.00 96.38 343 ASN A C 1
ATOM 2742 O O . ASN A 1 343 ? -4.902 -15.753 2.887 1.00 96.38 343 ASN A O 1
ATOM 2746 N N . GLU A 1 344 ? -6.837 -14.967 2.079 1.00 95.06 344 GLU A N 1
ATOM 2747 C CA . GLU A 1 344 ? -7.235 -16.260 1.519 1.00 95.06 344 GLU A CA 1
ATOM 2748 C C . GLU A 1 344 ? -6.397 -16.628 0.295 1.00 95.06 344 GLU A C 1
ATOM 2750 O O . GLU A 1 344 ? -6.017 -17.791 0.162 1.00 95.06 344 GLU A O 1
ATOM 2755 N N . PHE A 1 345 ? -6.116 -15.666 -0.581 1.00 94.25 345 PHE A N 1
ATOM 2756 C CA . PHE A 1 345 ? -5.362 -15.909 -1.801 1.00 94.25 345 PHE A CA 1
ATOM 2757 C C . PHE A 1 345 ? -3.885 -16.188 -1.515 1.00 94.25 345 PHE A C 1
ATOM 2759 O O . PHE A 1 345 ? -3.395 -17.273 -1.824 1.00 94.25 345 PHE A O 1
ATOM 2766 N N . ILE A 1 346 ? -3.205 -15.239 -0.870 1.00 93.62 346 ILE A N 1
ATOM 2767 C CA . ILE A 1 346 ? -1.755 -15.253 -0.644 1.00 93.62 346 ILE A CA 1
ATOM 2768 C C . ILE A 1 346 ? -1.372 -16.345 0.363 1.00 93.62 346 ILE A C 1
ATOM 2770 O O . ILE A 1 346 ? -0.403 -17.074 0.158 1.00 93.62 346 ILE A O 1
ATOM 2774 N N . LEU A 1 347 ? -2.143 -16.490 1.448 1.00 94.69 347 LEU A N 1
ATOM 2775 C CA . LEU A 1 347 ? -1.770 -17.335 2.592 1.00 94.69 347 LEU A CA 1
ATOM 2776 C C . LEU A 1 347 ? -2.629 -18.599 2.739 1.00 94.69 347 LEU A C 1
ATOM 2778 O O . LEU A 1 347 ? -2.339 -19.445 3.588 1.00 94.69 347 LEU A O 1
ATOM 2782 N N . GLY A 1 348 ? -3.720 -18.731 1.978 1.00 93.31 348 GLY A N 1
ATOM 2783 C CA . GLY A 1 348 ? -4.690 -19.816 2.162 1.00 93.31 348 GLY A CA 1
ATOM 2784 C C . GLY A 1 348 ? -5.524 -19.701 3.447 1.00 93.31 348 GLY A C 1
ATOM 2785 O O . GLY A 1 348 ? -6.205 -20.661 3.827 1.00 93.31 348 GLY A O 1
ATOM 2786 N N . ILE A 1 349 ? -5.486 -18.557 4.141 1.00 94.69 349 ILE A N 1
ATOM 2787 C CA . ILE A 1 349 ? -6.129 -18.371 5.448 1.00 94.69 349 ILE A CA 1
ATOM 2788 C C . ILE A 1 349 ? -7.544 -17.829 5.293 1.00 94.69 349 ILE A C 1
ATOM 2790 O O . ILE A 1 349 ? -7.774 -16.740 4.780 1.00 94.69 349 ILE A O 1
ATOM 2794 N N . LYS A 1 350 ? -8.521 -18.585 5.802 1.00 94.12 350 LYS A N 1
ATOM 2795 C CA . LYS A 1 350 ? -9.941 -18.217 5.774 1.00 94.12 350 LYS A CA 1
ATOM 2796 C C . LYS A 1 350 ? -10.730 -18.837 6.914 1.00 94.12 350 LYS A C 1
ATOM 2798 O O . LYS A 1 350 ? -10.283 -19.783 7.565 1.00 94.12 350 LYS A O 1
ATOM 2803 N N . ASN A 1 351 ? -11.961 -18.361 7.096 1.00 93.88 351 ASN A N 1
ATOM 2804 C CA . ASN A 1 351 ? -12.895 -18.864 8.103 1.00 93.88 351 ASN A CA 1
ATOM 2805 C C . ASN A 1 351 ? -12.234 -18.879 9.496 1.00 93.88 351 ASN A C 1
ATOM 2807 O O . ASN A 1 351 ? -11.547 -17.934 9.868 1.00 93.88 351 ASN A O 1
ATOM 2811 N N . GLY A 1 352 ? -12.401 -19.958 10.264 1.00 91.25 352 GLY A N 1
ATOM 2812 C CA . GLY A 1 352 ? -11.851 -20.074 11.617 1.00 91.25 352 GLY A CA 1
ATOM 2813 C C . GLY A 1 352 ? -10.321 -20.034 11.722 1.00 91.25 352 GLY A C 1
ATOM 2814 O O . GLY A 1 352 ? -9.824 -19.901 12.834 1.00 91.25 352 GLY A O 1
ATOM 2815 N N . ALA A 1 353 ? -9.578 -20.135 10.611 1.00 94.31 353 ALA A N 1
ATOM 2816 C CA . ALA A 1 353 ? -8.122 -19.975 10.622 1.00 94.31 353 ALA A CA 1
ATOM 2817 C C . ALA A 1 353 ? -7.685 -18.499 10.662 1.00 94.31 353 ALA A C 1
ATOM 2819 O O . ALA A 1 353 ? -6.562 -18.205 11.058 1.00 94.31 353 ALA A O 1
ATOM 2820 N N . HIS A 1 354 ? -8.556 -17.564 10.272 1.00 96.50 354 HIS A N 1
ATOM 2821 C CA . HIS A 1 354 ? -8.236 -16.139 10.269 1.00 96.50 354 HIS A CA 1
ATOM 2822 C C . HIS A 1 354 ? -8.364 -15.545 11.689 1.00 96.50 354 HIS A C 1
ATOM 2824 O O . HIS A 1 354 ? -9.407 -15.718 12.331 1.00 96.50 354 HIS A O 1
ATOM 2830 N N . PRO A 1 355 ? -7.378 -14.774 12.196 1.00 96.25 355 PRO A N 1
ATOM 2831 C CA . PRO A 1 355 ? -7.376 -14.287 13.584 1.00 96.25 355 PRO A CA 1
ATOM 2832 C C . PRO A 1 355 ? -8.380 -13.177 13.926 1.00 96.25 355 PRO A C 1
ATOM 2834 O O . PRO A 1 355 ? -8.394 -12.705 15.063 1.00 96.25 355 PRO A O 1
ATOM 2837 N N . MET A 1 356 ? -9.260 -12.756 13.012 1.00 94.38 356 MET A N 1
ATOM 2838 C CA . MET A 1 356 ? -10.204 -11.653 13.268 1.00 94.38 356 MET A CA 1
ATOM 2839 C C . MET A 1 356 ? -11.059 -11.880 14.518 1.00 94.38 356 MET A C 1
ATOM 2841 O O . MET A 1 356 ? -11.243 -10.971 15.327 1.00 94.38 356 MET A O 1
ATOM 2845 N N . LEU A 1 357 ? -11.562 -13.102 14.717 1.00 93.56 357 LEU A N 1
ATOM 2846 C CA . LEU A 1 357 ? -12.362 -13.417 15.903 1.00 93.56 357 LEU A CA 1
ATOM 2847 C C . LEU A 1 357 ? -11.536 -13.377 17.194 1.00 93.56 357 LEU A C 1
ATOM 2849 O O . LEU A 1 357 ? -12.085 -13.057 18.247 1.00 93.56 357 LEU A O 1
ATOM 2853 N N . VAL A 1 358 ? -10.230 -13.640 17.119 1.00 96.62 358 VAL A N 1
ATOM 2854 C CA . VAL A 1 358 ? -9.314 -13.537 18.262 1.00 96.62 358 VAL A CA 1
ATOM 2855 C C . VAL A 1 358 ? -9.062 -12.079 18.613 1.00 96.62 358 VAL A C 1
ATOM 2857 O O . VAL A 1 358 ? -9.252 -11.700 19.767 1.00 96.62 358 VAL A O 1
ATOM 2860 N N . TYR A 1 359 ? -8.752 -11.231 17.631 1.00 97.94 359 TYR A N 1
ATOM 2861 C CA . TYR A 1 359 ? -8.636 -9.789 17.858 1.00 97.94 359 TYR A CA 1
ATOM 2862 C C . TYR A 1 359 ? -9.903 -9.210 18.492 1.00 97.94 359 TYR A C 1
ATOM 2864 O O . TYR A 1 359 ? -9.837 -8.561 19.539 1.00 97.94 359 TYR A O 1
ATOM 2872 N N . LYS A 1 360 ? -11.070 -9.548 17.932 1.00 95.25 360 LYS A N 1
ATOM 2873 C CA . LYS A 1 360 ? -12.374 -9.140 18.464 1.00 95.25 360 LYS A CA 1
ATOM 2874 C C . LYS A 1 360 ? -12.594 -9.624 19.900 1.00 95.25 360 LYS A C 1
ATOM 2876 O O . LYS A 1 360 ? -12.968 -8.823 20.755 1.00 95.25 360 LYS A O 1
ATOM 2881 N N . ALA A 1 361 ? -12.338 -10.902 20.192 1.00 96.19 361 ALA A N 1
ATOM 2882 C CA . ALA A 1 361 ? -12.499 -11.471 21.535 1.00 96.19 361 ALA A CA 1
ATOM 2883 C C . ALA A 1 361 ? -11.590 -10.797 22.577 1.00 96.19 361 ALA A C 1
ATOM 2885 O O . ALA A 1 361 ? -11.959 -10.681 23.746 1.00 96.19 361 ALA A O 1
ATOM 2886 N N . HIS A 1 362 ? -10.429 -10.302 22.147 1.00 98.19 362 HIS A N 1
ATOM 2887 C CA . HIS A 1 362 ? -9.495 -9.565 22.991 1.00 98.19 362 HIS A CA 1
ATOM 2888 C C . HIS A 1 362 ? -9.735 -8.051 23.010 1.00 98.19 362 HIS A C 1
ATOM 2890 O O . HIS A 1 362 ? -9.032 -7.343 23.728 1.00 98.19 362 HIS A O 1
ATOM 2896 N N . GLY A 1 363 ? -10.753 -7.547 22.305 1.00 97.69 363 GLY A N 1
ATOM 2897 C CA . GLY A 1 363 ? -11.087 -6.124 22.239 1.00 97.69 363 GLY A CA 1
ATOM 2898 C C . GLY A 1 363 ? -10.059 -5.285 21.480 1.00 97.69 363 GLY A C 1
ATOM 2899 O O . GLY A 1 363 ? -9.930 -4.097 21.770 1.00 97.69 363 GLY A O 1
ATOM 2900 N N . VAL A 1 364 ? -9.315 -5.900 20.559 1.00 98.62 364 VAL A N 1
ATOM 2901 C CA . VAL A 1 364 ? -8.460 -5.201 19.596 1.00 98.62 364 VAL A CA 1
ATOM 2902 C C . VAL A 1 364 ? -9.351 -4.702 18.451 1.00 98.62 364 VAL A C 1
ATOM 2904 O O . VAL A 1 364 ? -10.122 -5.497 17.903 1.00 98.62 364 VAL A O 1
ATOM 2907 N N . PRO A 1 365 ? -9.309 -3.403 18.105 1.00 98.38 365 PRO A N 1
ATOM 2908 C CA . PRO A 1 365 ? -10.133 -2.860 17.035 1.00 98.38 365 PRO A CA 1
ATOM 2909 C C . PRO A 1 365 ? -9.745 -3.443 15.672 1.00 98.38 365 PRO A C 1
ATOM 2911 O O . PRO A 1 365 ? -8.584 -3.751 15.405 1.00 98.38 365 PRO A O 1
ATOM 2914 N N . LEU A 1 366 ? -10.743 -3.555 14.798 1.00 98.38 366 LEU A N 1
ATOM 2915 C CA . LEU A 1 366 ? -10.610 -4.051 13.431 1.00 98.38 366 LEU A CA 1
ATOM 2916 C C . LEU A 1 366 ? -11.199 -3.045 12.442 1.00 98.38 366 LEU A C 1
ATOM 2918 O O . LEU A 1 366 ? -12.145 -2.320 12.774 1.00 98.38 366 LEU A O 1
ATOM 2922 N N . ILE A 1 367 ? -10.671 -3.069 11.222 1.00 98.44 367 ILE A N 1
ATOM 2923 C CA . ILE A 1 367 ? -11.295 -2.517 10.013 1.00 98.44 367 ILE A CA 1
ATOM 2924 C C . ILE A 1 367 ? -11.288 -3.581 8.912 1.00 98.44 367 ILE A C 1
ATOM 2926 O O . ILE A 1 367 ? -10.515 -4.534 8.984 1.00 98.44 367 ILE A O 1
ATOM 2930 N N . ILE A 1 368 ? -12.133 -3.397 7.901 1.00 98.38 368 ILE A N 1
ATOM 2931 C CA . ILE A 1 368 ? -12.116 -4.176 6.658 1.00 98.38 368 ILE A CA 1
ATOM 2932 C C . ILE A 1 368 ? -11.523 -3.288 5.562 1.00 98.38 368 ILE A C 1
ATOM 2934 O O . ILE A 1 368 ? -11.889 -2.114 5.488 1.00 98.38 368 ILE A O 1
ATOM 2938 N N . ALA A 1 369 ? -10.627 -3.834 4.747 1.00 98.31 369 ALA A N 1
ATOM 2939 C CA . ALA A 1 369 ? -9.948 -3.131 3.659 1.00 98.31 369 ALA A CA 1
ATOM 2940 C C . ALA A 1 369 ? -9.706 -4.076 2.469 1.00 98.31 369 ALA A C 1
ATOM 2942 O O . ALA A 1 369 ? -9.888 -5.287 2.619 1.00 98.31 369 ALA A O 1
ATOM 2943 N N . THR A 1 370 ? -9.335 -3.546 1.299 1.00 97.94 370 THR A N 1
ATOM 2944 C CA . THR A 1 370 ? -9.242 -4.358 0.068 1.00 97.94 370 THR A CA 1
ATOM 2945 C C . THR A 1 370 ? -7.875 -4.919 -0.270 1.00 97.94 370 THR A C 1
ATOM 2947 O O . THR A 1 370 ? -7.828 -5.909 -0.993 1.00 97.94 370 THR A O 1
ATOM 2950 N N . ASP A 1 371 ? -6.795 -4.280 0.180 1.00 98.19 371 ASP A N 1
ATOM 2951 C CA . ASP A 1 371 ? -5.432 -4.540 -0.292 1.00 98.19 371 ASP A CA 1
ATOM 2952 C C . ASP A 1 371 ? -5.245 -4.163 -1.775 1.00 98.19 371 ASP A C 1
ATOM 2954 O O . ASP A 1 371 ? -5.206 -2.972 -2.101 1.00 98.19 371 ASP A O 1
ATOM 2958 N N . ASP A 1 372 ? -5.238 -5.146 -2.677 1.00 98.12 372 ASP A N 1
ATOM 2959 C CA . ASP A 1 372 ? -5.062 -4.999 -4.124 1.00 98.12 372 ASP A CA 1
ATOM 2960 C C . ASP A 1 372 ? -6.303 -5.499 -4.884 1.00 98.12 372 ASP A C 1
ATOM 2962 O O . ASP A 1 372 ? -6.295 -6.521 -5.575 1.00 98.12 372 ASP A O 1
ATOM 2966 N N . ALA A 1 373 ? -7.415 -4.764 -4.762 1.00 96.69 373 ALA A N 1
ATOM 2967 C CA . ALA A 1 373 ? -8.729 -5.185 -5.270 1.00 96.69 373 ALA A CA 1
ATOM 2968 C C . ALA A 1 373 ? -8.752 -5.531 -6.774 1.00 96.69 373 ALA A C 1
ATOM 2970 O O . ALA A 1 373 ? -9.537 -6.375 -7.213 1.00 96.69 373 ALA A O 1
ATOM 2971 N N . GLY A 1 374 ? -7.909 -4.874 -7.572 1.00 96.88 374 GLY A N 1
ATOM 2972 C CA . GLY A 1 374 ? -7.790 -5.081 -9.012 1.00 96.88 374 GLY A CA 1
ATOM 2973 C C . GLY A 1 374 ? -7.091 -6.394 -9.364 1.00 96.88 374 GLY A C 1
ATOM 2974 O O . GLY A 1 374 ? -7.582 -7.123 -10.231 1.00 96.88 374 GLY A O 1
ATOM 2975 N N . VAL A 1 375 ? -6.001 -6.717 -8.660 1.00 97.31 375 VAL A N 1
ATOM 2976 C CA . VAL A 1 375 ? -5.250 -7.978 -8.792 1.00 97.31 375 VAL A CA 1
ATOM 2977 C C . VAL A 1 375 ? -6.083 -9.137 -8.251 1.00 97.31 375 VAL A C 1
ATOM 2979 O O . VAL A 1 375 ? -6.360 -10.086 -8.983 1.00 97.31 375 VAL A O 1
ATOM 2982 N N . SER A 1 376 ? -6.618 -9.006 -7.037 1.00 95.69 376 SER A N 1
ATOM 2983 C CA . SER A 1 376 ? -7.452 -10.035 -6.399 1.00 95.69 376 SER A CA 1
ATOM 2984 C C . SER A 1 376 ? -8.866 -10.141 -6.972 1.00 95.69 376 SER A C 1
ATOM 2986 O O . SER A 1 376 ? -9.655 -10.985 -6.545 1.00 95.69 376 SER A O 1
ATOM 2988 N N . ARG A 1 377 ? -9.222 -9.285 -7.940 1.00 94.69 377 ARG A N 1
ATOM 2989 C CA . ARG A 1 377 ? -10.549 -9.244 -8.576 1.00 94.69 377 ARG A CA 1
ATOM 2990 C C . ARG A 1 377 ? -11.700 -9.099 -7.571 1.00 94.69 377 ARG A C 1
ATOM 2992 O O . ARG A 1 377 ? -12.797 -9.618 -7.787 1.00 94.69 377 ARG A O 1
ATOM 2999 N N . SER A 1 378 ? -11.443 -8.373 -6.489 1.00 94.69 378 SER A N 1
ATOM 3000 C CA . SER A 1 378 ? -12.360 -8.124 -5.378 1.00 94.69 378 SER A CA 1
ATOM 3001 C C . SER A 1 378 ? -12.874 -6.680 -5.412 1.00 94.69 378 SER A C 1
ATOM 3003 O O . SER A 1 378 ? -12.577 -5.909 -6.323 1.00 94.69 378 SER A O 1
ATOM 3005 N N . THR A 1 379 ? -13.686 -6.321 -4.425 1.00 97.12 379 THR A N 1
ATOM 3006 C CA . THR A 1 379 ? -14.165 -4.965 -4.137 1.00 97.12 379 THR A CA 1
ATOM 3007 C C . THR A 1 379 ? -14.335 -4.819 -2.630 1.00 97.12 379 THR A C 1
ATOM 3009 O O . THR A 1 379 ? -14.503 -5.826 -1.936 1.00 97.12 379 THR A O 1
ATOM 3012 N N . LEU A 1 380 ? -14.395 -3.598 -2.090 1.00 98.19 380 LEU A N 1
ATOM 3013 C CA . LEU A 1 380 ? -14.636 -3.447 -0.648 1.00 98.19 380 LEU A CA 1
ATOM 3014 C C . LEU A 1 380 ? -16.012 -4.020 -0.263 1.00 98.19 380 LEU A C 1
ATOM 3016 O O . LEU A 1 380 ? -16.187 -4.591 0.812 1.00 98.19 380 LEU A O 1
ATOM 3020 N N . SER A 1 381 ? -17.004 -3.936 -1.155 1.00 97.62 381 SER A N 1
ATOM 3021 C CA . SER A 1 381 ? -18.295 -4.615 -0.969 1.00 97.62 381 SER A CA 1
ATOM 3022 C C . SER A 1 381 ? -18.153 -6.133 -0.847 1.00 97.62 381 SER A C 1
ATOM 3024 O O . SER A 1 381 ? -18.849 -6.731 -0.024 1.00 97.62 381 SER A O 1
ATOM 3026 N N . ASN A 1 382 ? -17.271 -6.748 -1.640 1.00 97.12 382 ASN A N 1
ATOM 3027 C CA . ASN A 1 382 ? -16.982 -8.176 -1.562 1.00 97.12 382 ASN A CA 1
ATOM 3028 C C . ASN A 1 382 ? -16.292 -8.542 -0.239 1.00 97.12 382 ASN A C 1
ATOM 3030 O O . ASN A 1 382 ? -16.708 -9.507 0.396 1.00 97.12 382 ASN A O 1
ATOM 3034 N N . GLU A 1 383 ? -15.347 -7.731 0.250 1.00 98.00 383 GLU A N 1
ATOM 3035 C CA . GLU A 1 383 ? -14.721 -7.946 1.566 1.00 98.00 383 GLU A CA 1
ATOM 3036 C C . GLU A 1 383 ? -15.760 -7.956 2.698 1.00 98.00 383 GLU A C 1
ATOM 3038 O O . GLU A 1 383 ? -15.807 -8.876 3.519 1.00 98.00 383 GLU A O 1
ATOM 3043 N N . TYR A 1 384 ? -16.669 -6.972 2.710 1.00 97.88 384 TYR A N 1
ATOM 3044 C CA . TYR A 1 384 ? -17.760 -6.920 3.687 1.00 97.88 384 TYR A CA 1
ATOM 3045 C C . TYR A 1 384 ? -18.748 -8.085 3.538 1.00 97.88 384 TYR A C 1
ATOM 3047 O O . TYR A 1 384 ? -19.266 -8.570 4.549 1.00 97.88 384 TYR A O 1
ATOM 3055 N N . LEU A 1 385 ? -19.019 -8.549 2.312 1.00 96.88 385 LEU A N 1
ATOM 3056 C CA . LEU A 1 385 ? -19.859 -9.722 2.060 1.00 96.88 385 LEU A CA 1
ATOM 3057 C C . LEU A 1 385 ? -19.200 -10.994 2.602 1.00 96.88 385 LEU A C 1
ATOM 3059 O O . LEU A 1 385 ? -19.839 -11.728 3.354 1.00 96.88 385 LEU A O 1
ATOM 3063 N N . MET A 1 386 ? -17.927 -11.228 2.277 1.00 96.25 386 MET A N 1
ATOM 3064 C CA . MET A 1 386 ? -17.150 -12.368 2.770 1.00 96.25 386 MET A CA 1
ATOM 3065 C C . MET A 1 386 ? -17.068 -12.350 4.294 1.00 96.25 386 MET A C 1
ATOM 3067 O O . MET A 1 386 ? -17.297 -13.375 4.937 1.00 96.25 386 MET A O 1
ATOM 3071 N N . PHE A 1 387 ? -16.805 -11.183 4.887 1.00 95.75 387 PHE A N 1
ATOM 3072 C CA . PHE A 1 387 ? -16.793 -11.028 6.336 1.00 95.75 387 PHE A CA 1
ATOM 3073 C C . PHE A 1 387 ? -18.161 -11.360 6.951 1.00 95.75 387 PHE A C 1
ATOM 3075 O O . PHE A 1 387 ? -18.257 -12.148 7.898 1.00 95.75 387 PHE A O 1
ATOM 3082 N N . SER A 1 388 ? -19.232 -10.800 6.383 1.00 95.62 388 SER A N 1
ATOM 3083 C CA . SER A 1 388 ? -20.594 -11.001 6.879 1.00 95.62 388 SER A CA 1
ATOM 3084 C C . SER A 1 388 ? -21.037 -12.456 6.766 1.00 95.62 388 SER A C 1
ATOM 3086 O O . SER A 1 388 ? -21.656 -12.984 7.688 1.00 95.62 388 SER A O 1
ATOM 3088 N N . ASP A 1 389 ? -20.700 -13.122 5.662 1.00 95.50 389 ASP A N 1
ATOM 3089 C CA . ASP A 1 389 ? -21.060 -14.515 5.437 1.00 95.50 389 ASP A CA 1
ATOM 3090 C C . ASP A 1 389 ? -20.264 -15.477 6.328 1.00 95.50 389 ASP A C 1
ATOM 3092 O O . ASP A 1 389 ? -20.840 -16.400 6.900 1.00 95.50 389 ASP A O 1
ATOM 3096 N N . ARG A 1 390 ? -18.963 -15.255 6.510 1.00 94.88 390 ARG A N 1
ATOM 3097 C CA . ARG A 1 390 ? -18.102 -16.205 7.233 1.00 94.88 390 ARG A CA 1
ATOM 3098 C C . ARG A 1 390 ? -18.180 -16.056 8.744 1.00 94.88 390 ARG A C 1
ATOM 3100 O O . ARG A 1 390 ? -18.174 -17.056 9.457 1.00 94.88 390 ARG A O 1
ATOM 3107 N N . TYR A 1 391 ? -18.255 -14.820 9.232 1.00 93.25 391 TYR A N 1
ATOM 3108 C CA . TYR A 1 391 ? -18.128 -14.518 10.663 1.00 93.25 391 TYR A CA 1
ATOM 3109 C C . TYR A 1 391 ? -19.436 -14.059 11.310 1.00 93.25 391 TYR A C 1
ATOM 3111 O O . TYR A 1 391 ? -19.466 -13.853 12.523 1.00 93.25 391 TYR A O 1
ATOM 3119 N N . LYS A 1 392 ? -20.510 -13.927 10.516 1.00 93.69 392 LYS A N 1
ATOM 3120 C CA . LYS A 1 392 ? -21.885 -13.636 10.956 1.00 93.69 392 LYS A CA 1
ATOM 3121 C C . LYS A 1 392 ? -21.967 -12.516 12.021 1.00 93.69 392 LYS A C 1
ATOM 3123 O O . LYS A 1 392 ? -22.566 -12.728 13.078 1.00 93.69 392 LYS A O 1
ATOM 3128 N N . PRO A 1 393 ? -21.357 -11.337 11.783 1.00 95.44 393 PRO A N 1
ATOM 3129 C CA . PRO A 1 393 ? -21.436 -10.208 12.701 1.00 95.44 393 PRO A CA 1
ATOM 3130 C C . PRO A 1 393 ? -22.883 -9.717 12.833 1.00 95.44 393 PRO A C 1
ATOM 3132 O O . PRO A 1 393 ? -23.689 -9.830 11.906 1.00 95.44 393 PRO A O 1
ATOM 3135 N N . SER A 1 394 ? -23.206 -9.098 13.965 1.00 96.44 394 SER A N 1
ATOM 3136 C CA . SER A 1 394 ? -24.429 -8.295 14.058 1.00 96.44 394 SER A CA 1
ATOM 3137 C C . SER A 1 394 ? -24.314 -7.019 13.213 1.00 96.44 394 SER A C 1
ATOM 3139 O O . SER A 1 394 ? -23.215 -6.548 12.915 1.00 96.44 394 SER A O 1
ATOM 3141 N N . TYR A 1 395 ? -25.449 -6.395 12.883 1.00 96.56 395 TYR A N 1
ATOM 3142 C CA . TYR A 1 395 ? -25.452 -5.105 12.181 1.00 96.56 395 TYR A CA 1
ATOM 3143 C C . TYR A 1 395 ? -24.678 -4.013 12.945 1.00 96.56 395 TYR A C 1
ATOM 3145 O O . TYR A 1 395 ? -23.960 -3.226 12.336 1.00 96.56 395 TYR A O 1
ATOM 3153 N N . ALA A 1 396 ? -24.764 -4.000 14.280 1.00 97.25 396 ALA A N 1
ATOM 3154 C CA . ALA A 1 396 ? -24.028 -3.049 15.112 1.00 97.25 396 ALA A CA 1
ATOM 3155 C C . ALA A 1 396 ? -22.507 -3.245 15.012 1.00 97.25 396 ALA A C 1
ATOM 3157 O O . ALA A 1 396 ? -21.765 -2.272 14.929 1.00 97.25 396 ALA A O 1
ATOM 3158 N N . GLU A 1 397 ? -22.042 -4.495 14.969 1.00 96.50 397 GLU A N 1
ATOM 3159 C CA . GLU A 1 397 ? -20.620 -4.810 14.792 1.00 96.50 397 GLU A CA 1
ATOM 3160 C C . GLU A 1 397 ? -20.134 -4.441 13.389 1.00 96.50 397 GLU A C 1
ATOM 3162 O O . GLU A 1 397 ? -19.050 -3.884 13.243 1.00 96.50 397 GLU A O 1
ATOM 3167 N N . LEU A 1 398 ? -20.951 -4.694 12.363 1.00 97.25 398 LEU A N 1
ATOM 3168 C CA . LEU A 1 398 ? -20.659 -4.282 10.992 1.00 97.25 398 LEU A CA 1
ATOM 3169 C C . LEU A 1 398 ? -20.520 -2.756 10.889 1.00 97.25 398 LEU A C 1
ATOM 3171 O O . LEU A 1 398 ? -19.558 -2.256 10.309 1.00 97.25 398 LEU A O 1
ATOM 3175 N N . LYS A 1 399 ? -21.456 -2.020 11.500 1.00 98.12 399 LYS A N 1
ATOM 3176 C CA . LYS A 1 399 ? -21.439 -0.557 11.570 1.00 98.12 399 LYS A CA 1
ATOM 3177 C C . LYS A 1 399 ? -20.193 -0.068 12.313 1.00 98.12 399 LYS A C 1
ATOM 3179 O O . LYS A 1 399 ? -19.507 0.811 11.807 1.00 98.12 399 LYS A O 1
ATOM 3184 N N . GLU A 1 400 ? -19.823 -0.678 13.437 1.00 98.19 400 GLU A N 1
ATOM 3185 C CA . GLU A 1 400 ? -18.609 -0.318 14.184 1.00 98.19 400 GLU A CA 1
ATOM 3186 C C . GLU A 1 400 ? -17.325 -0.449 13.345 1.00 98.19 400 GLU A C 1
ATOM 3188 O O . GLU A 1 400 ? -16.494 0.457 13.372 1.00 98.19 400 GLU A O 1
ATOM 3193 N N . LEU A 1 401 ? -17.182 -1.504 12.530 1.00 98.19 401 LEU A N 1
ATOM 3194 C CA . LEU A 1 401 ? -16.047 -1.642 11.599 1.00 98.19 401 LEU A CA 1
ATOM 3195 C C . LEU A 1 401 ? -15.992 -0.492 10.584 1.00 98.19 401 LEU A C 1
ATOM 3197 O O . LEU A 1 401 ? -14.917 0.032 10.295 1.00 98.19 401 LEU A O 1
ATOM 3201 N N . VAL A 1 402 ? -17.154 -0.071 10.075 1.00 98.75 402 VAL A N 1
ATOM 3202 C CA . VAL A 1 402 ? -17.273 1.071 9.156 1.00 98.75 402 VAL A CA 1
ATOM 3203 C C . VAL A 1 402 ? -16.883 2.391 9.835 1.00 98.75 402 VAL A C 1
ATOM 3205 O O . VAL A 1 402 ? -16.215 3.225 9.232 1.00 98.75 402 VAL A O 1
ATOM 3208 N N . TYR A 1 403 ? -17.257 2.609 11.098 1.00 98.81 403 TYR A N 1
ATOM 3209 C CA . TYR A 1 403 ? -16.808 3.800 11.829 1.00 98.81 403 TYR A CA 1
ATOM 3210 C C . TYR A 1 403 ? -15.314 3.747 12.158 1.00 98.81 403 TYR A C 1
ATOM 3212 O O . TYR A 1 403 ? -14.634 4.777 12.108 1.00 98.81 403 TYR A O 1
ATOM 3220 N N . ASN A 1 404 ? -14.784 2.564 12.473 1.00 98.81 404 ASN A N 1
ATOM 3221 C CA . ASN A 1 404 ? -13.364 2.377 12.755 1.00 98.81 404 ASN A CA 1
ATOM 3222 C C . ASN A 1 404 ? -12.491 2.777 11.564 1.00 98.81 404 ASN A C 1
ATOM 3224 O O . ASN A 1 404 ? -11.455 3.410 11.769 1.00 98.81 404 ASN A O 1
ATOM 3228 N N . SER A 1 405 ? -12.939 2.537 10.332 1.00 98.69 405 SER A N 1
ATOM 3229 C CA . SER A 1 405 ? -12.194 2.954 9.142 1.00 98.69 405 SER A CA 1
ATOM 3230 C C . SER A 1 405 ? -12.029 4.481 9.019 1.00 98.69 405 SER A C 1
ATOM 3232 O O . SER A 1 405 ? -11.168 4.949 8.287 1.00 98.69 405 SER A O 1
ATOM 3234 N N . ILE A 1 406 ? -12.818 5.286 9.740 1.00 98.81 406 ILE A N 1
ATOM 3235 C CA . ILE A 1 406 ? -12.626 6.742 9.836 1.00 98.81 406 ILE A CA 1
ATOM 3236 C C . ILE A 1 406 ? -11.891 7.118 11.127 1.00 98.81 406 ILE A C 1
ATOM 3238 O O . ILE A 1 406 ? -10.987 7.955 11.111 1.00 98.81 406 ILE A O 1
ATOM 3242 N N . ARG A 1 407 ? -12.225 6.483 12.259 1.00 98.75 407 ARG A N 1
ATOM 3243 C CA . ARG A 1 407 ? -11.588 6.760 13.563 1.00 98.75 407 ARG A CA 1
ATOM 3244 C C . ARG A 1 407 ? -10.084 6.473 13.546 1.00 98.75 407 ARG A C 1
ATOM 3246 O O . ARG A 1 407 ? -9.316 7.228 14.147 1.00 98.75 407 ARG A O 1
ATOM 3253 N N . PHE A 1 408 ? -9.665 5.435 12.824 1.00 98.75 408 PHE A N 1
ATOM 3254 C CA . PHE A 1 408 ? -8.266 5.020 12.697 1.00 98.75 408 PHE A CA 1
ATOM 3255 C C . PHE A 1 408 ? -7.561 5.537 11.434 1.00 98.75 408 PHE A C 1
ATOM 3257 O O . PHE A 1 408 ? -6.361 5.306 11.274 1.00 98.75 408 PHE A O 1
ATOM 3264 N N . ALA A 1 409 ? -8.246 6.300 10.577 1.00 98.69 409 ALA A N 1
ATOM 3265 C CA . ALA A 1 409 ? -7.593 7.026 9.490 1.00 98.69 409 ALA A CA 1
ATOM 3266 C C . ALA A 1 409 ? -6.474 7.930 10.037 1.00 98.69 409 ALA A C 1
ATOM 3268 O O . ALA A 1 409 ? -6.537 8.391 11.183 1.00 98.69 409 ALA A O 1
ATOM 3269 N N . PHE A 1 410 ? -5.462 8.239 9.230 1.00 98.75 410 PHE A N 1
ATOM 3270 C CA . PHE A 1 410 ? -4.419 9.199 9.620 1.00 98.75 410 PHE A CA 1
ATOM 3271 C C . PHE A 1 410 ? -4.781 10.658 9.304 1.00 98.75 410 PHE A C 1
ATOM 3273 O O . PHE A 1 410 ? -3.936 11.544 9.384 1.00 98.75 410 PHE A O 1
ATOM 3280 N N . LEU A 1 411 ? -6.063 10.916 9.036 1.00 98.38 411 LEU A N 1
ATOM 3281 C CA . LEU A 1 411 ? -6.659 12.250 8.981 1.00 98.38 411 LEU A CA 1
A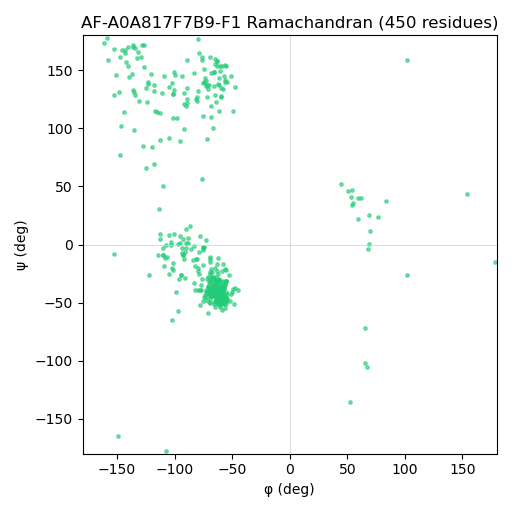TOM 3282 C C . LEU A 1 411 ? -6.455 13.041 10.283 1.00 98.38 411 LEU A C 1
ATOM 3284 O O . LEU A 1 411 ? -6.374 12.465 11.375 1.00 98.38 411 LEU A O 1
ATOM 3288 N N . SER A 1 412 ? -6.463 14.371 10.175 1.00 97.31 412 SER A N 1
ATOM 3289 C CA . SER A 1 412 ? -6.554 15.248 11.347 1.00 97.31 412 SER A CA 1
ATOM 3290 C C . SER A 1 412 ? -7.883 15.051 12.086 1.00 97.31 412 SER A C 1
ATOM 3292 O O . SER A 1 412 ? -8.878 14.621 11.501 1.00 97.31 412 SER A O 1
ATOM 3294 N N . ASP A 1 413 ? -7.944 15.414 13.369 1.00 97.50 413 ASP A N 1
ATOM 3295 C CA . ASP A 1 413 ? -9.170 15.261 14.170 1.00 97.50 413 ASP A CA 1
ATOM 3296 C C . ASP A 1 413 ? -10.368 16.018 13.566 1.00 97.50 413 ASP A C 1
ATOM 3298 O O . ASP A 1 413 ? -11.494 15.520 13.574 1.00 97.50 413 ASP A O 1
ATOM 3302 N N . SER A 1 414 ? -10.119 17.194 12.978 1.00 98.06 414 SER A N 1
ATOM 3303 C CA . SER A 1 414 ? -11.143 17.981 12.278 1.00 98.06 414 SER A CA 1
ATOM 3304 C C . SER A 1 414 ? -11.677 17.244 11.047 1.00 98.06 414 SER A C 1
ATOM 3306 O O . SER A 1 414 ? -12.890 17.114 10.874 1.00 98.06 414 SER A O 1
ATOM 3308 N N . GLU A 1 415 ? -10.786 16.702 10.214 1.00 98.12 415 GLU A N 1
ATOM 3309 C CA . GLU A 1 415 ? -11.177 15.928 9.033 1.00 98.12 415 GLU A CA 1
ATOM 3310 C C . GLU A 1 415 ? -11.897 14.635 9.424 1.00 98.12 415 GLU A C 1
ATOM 3312 O O . GLU A 1 415 ? -12.917 14.307 8.819 1.00 98.12 415 GLU A O 1
ATOM 3317 N N . LYS A 1 416 ? -11.446 13.933 10.473 1.00 98.62 416 LYS A N 1
ATOM 3318 C CA . LYS A 1 416 ? -12.160 12.766 11.012 1.00 98.62 416 LYS A CA 1
ATOM 3319 C C . LYS A 1 416 ? -13.574 13.128 11.421 1.00 98.62 416 LYS A C 1
ATOM 3321 O O . LYS A 1 416 ? -14.504 12.444 11.010 1.00 98.62 416 LYS A O 1
ATOM 3326 N N . GLN A 1 417 ? -13.759 14.208 12.180 1.00 98.62 417 GLN A N 1
ATOM 3327 C CA . GLN A 1 417 ? -15.092 14.625 12.607 1.00 98.62 417 GLN A CA 1
ATOM 3328 C C . GLN A 1 417 ? -15.992 14.964 11.412 1.00 98.62 417 GLN A C 1
ATOM 3330 O O . GLN A 1 417 ? -17.163 14.590 11.397 1.00 98.62 417 GLN A O 1
ATOM 3335 N N . GLN A 1 418 ? -15.451 15.618 10.380 1.00 98.19 418 GLN A N 1
ATOM 3336 C CA . GLN A 1 418 ? -16.192 15.883 9.145 1.00 98.19 418 GLN A CA 1
ATOM 3337 C C . GLN A 1 418 ? -16.603 14.586 8.437 1.00 98.19 418 GLN A C 1
ATOM 3339 O O . GLN A 1 418 ? -17.758 14.452 8.032 1.00 98.19 418 GLN A O 1
ATOM 3344 N N . GLN A 1 419 ? -15.690 13.620 8.308 1.00 98.62 419 GLN A N 1
ATOM 3345 C CA . GLN A 1 419 ? -15.984 12.322 7.698 1.00 98.62 419 GLN A CA 1
ATOM 3346 C C . GLN A 1 419 ? -16.995 11.515 8.526 1.00 98.62 419 GLN A C 1
ATOM 3348 O O . GLN A 1 419 ? -17.892 10.904 7.953 1.00 98.62 419 GLN A O 1
ATOM 3353 N N . LEU A 1 420 ? -16.911 11.551 9.858 1.00 98.75 420 LEU A N 1
ATOM 3354 C CA . LEU A 1 420 ? -17.872 10.900 10.752 1.00 98.75 420 LEU A CA 1
ATOM 3355 C C . LEU A 1 420 ? -19.276 11.495 10.598 1.00 98.75 420 LEU A C 1
ATOM 3357 O O . LEU A 1 420 ? -20.224 10.743 10.415 1.00 98.75 420 LEU A O 1
ATOM 3361 N N . ASN A 1 421 ? -19.405 12.824 10.548 1.00 98.56 421 ASN A N 1
ATOM 3362 C CA . ASN A 1 421 ? -20.700 13.478 10.330 1.00 98.56 421 ASN A CA 1
ATOM 3363 C C . ASN A 1 421 ? -21.314 13.104 8.967 1.00 98.56 421 ASN A C 1
ATOM 3365 O O . ASN A 1 421 ? -22.520 12.881 8.863 1.00 98.56 421 ASN A O 1
ATOM 3369 N N . LYS A 1 422 ? -20.490 13.019 7.909 1.00 98.06 422 LYS A N 1
ATOM 3370 C CA . LYS A 1 422 ? -20.938 12.529 6.592 1.00 98.06 422 LYS A CA 1
ATOM 3371 C C . LYS A 1 422 ? -21.410 11.079 6.677 1.00 98.06 422 LYS A C 1
ATOM 3373 O O . LYS A 1 422 ? -22.439 10.731 6.105 1.00 98.06 422 LYS A O 1
ATOM 3378 N N . LEU A 1 423 ? -20.664 10.243 7.392 1.00 98.44 423 LEU A N 1
ATOM 3379 C CA . LEU A 1 423 ? -20.979 8.832 7.560 1.00 98.44 423 LEU A CA 1
ATOM 3380 C C . LEU A 1 423 ? -22.286 8.631 8.342 1.00 98.44 423 LEU A C 1
ATOM 3382 O O . LEU A 1 423 ? -23.091 7.795 7.937 1.00 98.44 423 LEU A O 1
ATOM 3386 N N . ASP A 1 424 ? -22.528 9.429 9.386 1.00 98.56 424 ASP A N 1
ATOM 3387 C CA . ASP A 1 424 ? -23.783 9.437 10.147 1.00 98.56 424 ASP A CA 1
ATOM 3388 C C . ASP A 1 424 ? -24.983 9.708 9.234 1.00 98.56 424 ASP A C 1
ATOM 3390 O O . ASP A 1 424 ? -25.931 8.923 9.215 1.00 98.56 424 ASP A O 1
ATOM 3394 N N . ALA A 1 425 ? -24.918 10.771 8.424 1.00 98.25 425 ALA A N 1
ATOM 3395 C CA . ALA A 1 425 ? -25.978 11.111 7.474 1.00 98.25 425 ALA A CA 1
ATOM 3396 C C . ALA A 1 425 ? -26.231 9.977 6.466 1.00 98.25 425 ALA A C 1
ATOM 3398 O O . ALA A 1 425 ? -27.367 9.559 6.265 1.00 98.25 425 ALA A O 1
ATOM 3399 N N . ARG A 1 426 ? -25.164 9.399 5.901 1.00 98.00 426 ARG A N 1
ATOM 3400 C CA . ARG A 1 426 ? -25.280 8.284 4.947 1.00 98.00 426 ARG A CA 1
ATOM 3401 C C . ARG A 1 426 ? -25.863 7.022 5.578 1.00 98.00 426 ARG A C 1
ATOM 3403 O O . ARG A 1 426 ? -26.520 6.245 4.884 1.00 98.00 426 ARG A O 1
ATOM 3410 N N . PHE A 1 427 ? -25.594 6.770 6.860 1.00 98.50 427 PHE A N 1
ATOM 3411 C CA . PHE A 1 427 ? -26.210 5.654 7.575 1.00 98.50 427 PHE A CA 1
ATOM 3412 C C . PHE A 1 427 ? -27.689 5.896 7.831 1.00 98.50 427 PHE A C 1
ATOM 3414 O O . PHE A 1 427 ? -28.452 4.955 7.649 1.00 98.50 427 PHE A O 1
ATOM 3421 N N . LEU A 1 428 ? -28.094 7.118 8.187 1.00 98.25 428 LEU A N 1
ATOM 3422 C CA . LEU A 1 428 ? -29.510 7.466 8.338 1.00 98.25 428 LEU A CA 1
ATOM 3423 C C . LEU A 1 428 ? -30.280 7.205 7.037 1.00 98.25 428 LEU A C 1
ATOM 3425 O O . LEU A 1 428 ? -31.260 6.463 7.061 1.00 98.25 428 LEU A O 1
ATOM 3429 N N . ASP A 1 429 ? -29.774 7.702 5.904 1.00 97.75 429 ASP A N 1
ATOM 3430 C CA . ASP A 1 429 ? -30.391 7.484 4.588 1.00 97.75 429 ASP A CA 1
ATOM 3431 C C . ASP A 1 429 ? -30.492 5.986 4.247 1.00 97.75 429 ASP A C 1
ATOM 3433 O O . ASP A 1 429 ? -31.512 5.492 3.760 1.00 97.75 429 ASP A O 1
ATOM 3437 N N . PHE A 1 430 ? -29.421 5.231 4.515 1.00 97.69 430 PHE A N 1
ATOM 3438 C CA . PHE A 1 430 ? -29.389 3.793 4.263 1.00 97.69 430 PHE A CA 1
ATOM 3439 C C . PHE A 1 430 ? -30.359 3.020 5.162 1.00 97.69 430 PHE A C 1
ATOM 3441 O O . PHE A 1 430 ? -31.054 2.126 4.683 1.00 97.69 430 PHE A O 1
ATOM 3448 N N . GLU A 1 431 ? -30.407 3.337 6.453 1.00 97.94 431 GLU A N 1
ATOM 3449 C CA . GLU A 1 431 ? -31.270 2.673 7.430 1.00 97.94 431 GLU A CA 1
ATOM 3450 C C . GLU A 1 431 ? -32.748 2.968 7.156 1.00 97.94 431 GLU A C 1
ATOM 3452 O O . GLU A 1 431 ? -33.565 2.048 7.220 1.00 97.94 431 GLU A O 1
ATOM 3457 N N . GLU A 1 432 ? -33.088 4.197 6.758 1.00 97.62 432 GLU A N 1
ATOM 3458 C CA . GLU A 1 432 ? -34.434 4.562 6.306 1.00 97.62 432 GLU A CA 1
ATOM 3459 C C . GLU A 1 432 ? -34.833 3.785 5.043 1.00 97.62 432 GLU A C 1
ATOM 3461 O O . GLU A 1 432 ? -35.906 3.175 4.992 1.00 97.62 432 GLU A O 1
ATOM 3466 N N . MET A 1 433 ? -33.948 3.731 4.040 1.00 97.06 433 MET A N 1
ATOM 3467 C CA . MET A 1 433 ? -34.174 2.950 2.821 1.00 97.06 433 MET A CA 1
ATOM 3468 C C . MET A 1 433 ? -34.434 1.471 3.143 1.00 97.06 433 MET A C 1
ATOM 3470 O O . MET A 1 433 ? -35.388 0.885 2.631 1.00 97.06 433 MET A O 1
ATOM 3474 N N . ILE A 1 434 ? -33.613 0.858 4.001 1.00 95.81 434 ILE A N 1
ATOM 3475 C CA . ILE A 1 434 ? -33.775 -0.551 4.383 1.00 95.81 434 ILE A CA 1
ATOM 3476 C C . ILE A 1 434 ? -35.054 -0.770 5.195 1.00 95.81 434 ILE A C 1
ATOM 3478 O O . ILE A 1 434 ? -35.755 -1.751 4.947 1.00 95.81 434 ILE A O 1
ATOM 3482 N N . ALA A 1 435 ? -35.405 0.131 6.115 1.00 94.75 435 ALA A N 1
ATOM 3483 C CA . ALA A 1 435 ? -36.654 0.042 6.870 1.00 94.75 435 ALA A CA 1
ATOM 3484 C C . ALA A 1 435 ? -37.882 0.050 5.942 1.00 94.75 435 ALA A C 1
ATOM 3486 O O . ALA A 1 435 ? -38.797 -0.754 6.132 1.00 94.75 435 ALA A O 1
ATOM 3487 N N . ASN A 1 436 ? -37.865 0.886 4.898 1.00 94.31 436 ASN A N 1
ATOM 3488 C CA . ASN A 1 436 ? -38.907 0.918 3.869 1.00 94.31 436 ASN A CA 1
ATOM 3489 C C . ASN A 1 436 ? -38.958 -0.374 3.037 1.00 94.31 436 ASN A C 1
ATOM 3491 O O . ASN A 1 436 ? -40.036 -0.865 2.720 1.00 94.31 436 ASN A O 1
ATOM 3495 N N . VAL A 1 437 ? -37.812 -0.978 2.710 1.00 92.62 437 VAL A N 1
ATOM 3496 C CA . VAL A 1 437 ? -37.792 -2.287 2.032 1.00 92.62 437 VAL A CA 1
ATOM 3497 C C . VAL A 1 437 ? -38.400 -3.367 2.933 1.00 92.62 437 VAL A C 1
ATOM 3499 O O . VAL A 1 437 ? -39.268 -4.122 2.499 1.00 92.62 437 VAL A O 1
ATOM 3502 N N . VAL A 1 438 ? -38.005 -3.427 4.205 1.00 90.06 438 VAL A N 1
ATOM 3503 C CA . VAL A 1 438 ? -38.508 -4.439 5.149 1.00 90.06 438 VAL A CA 1
ATOM 3504 C C . VAL A 1 438 ? -40.010 -4.280 5.416 1.00 90.06 438 VAL A C 1
ATOM 3506 O O . VAL A 1 438 ? -40.715 -5.288 5.518 1.00 90.06 438 VAL A O 1
ATOM 3509 N N . SER A 1 439 ? -40.530 -3.050 5.481 1.00 87.44 439 SER A N 1
ATOM 3510 C CA . SER A 1 439 ? -41.968 -2.810 5.666 1.00 87.44 439 SER A CA 1
ATOM 3511 C C . SER A 1 439 ? -42.801 -3.342 4.492 1.00 87.44 439 SER A C 1
ATOM 3513 O O . SER A 1 439 ? -43.860 -3.922 4.717 1.00 87.44 439 SER A O 1
ATOM 3515 N N . THR A 1 440 ? -42.290 -3.268 3.257 1.00 84.44 440 THR A N 1
ATOM 3516 C CA . THR A 1 440 ? -42.967 -3.863 2.084 1.00 84.44 440 THR A CA 1
ATOM 3517 C C . THR A 1 440 ? -42.921 -5.392 2.063 1.00 84.44 440 THR A C 1
ATOM 3519 O O . THR A 1 440 ? -43.846 -6.032 1.573 1.00 84.44 440 THR A O 1
ATOM 3522 N N . LEU A 1 441 ? -41.882 -6.005 2.640 1.00 78.56 441 LEU A N 1
ATOM 3523 C CA . LEU A 1 441 ? -41.781 -7.465 2.762 1.00 78.56 441 LEU A CA 1
ATOM 3524 C C . LEU A 1 441 ? -42.690 -8.047 3.855 1.00 78.56 441 LEU A C 1
ATOM 3526 O O . LEU A 1 441 ? -42.931 -9.252 3.873 1.00 78.56 441 LEU A O 1
ATOM 3530 N N . SER A 1 442 ? -43.165 -7.207 4.776 1.00 62.03 442 SER A N 1
ATOM 3531 C CA . SER A 1 442 ? -44.009 -7.595 5.909 1.00 62.03 442 SER A CA 1
ATOM 3532 C C . SER A 1 442 ? -45.502 -7.310 5.688 1.00 62.03 442 SER A C 1
ATOM 3534 O O . SER A 1 442 ? -46.299 -7.501 6.609 1.00 62.03 442 SER A O 1
ATOM 3536 N N . GLU A 1 443 ? -45.916 -6.937 4.468 1.00 50.59 443 GLU A N 1
ATOM 3537 C CA . GLU A 1 443 ? -47.336 -6.882 4.110 1.00 50.59 443 GLU A CA 1
ATOM 3538 C C . GLU A 1 443 ? -47.976 -8.291 4.142 1.00 50.59 443 GLU A C 1
ATOM 3540 O O . GLU A 1 443 ? -47.468 -9.233 3.519 1.00 50.59 443 GLU A O 1
ATOM 3545 N N . PRO A 1 444 ? -49.115 -8.472 4.841 1.00 50.81 444 PRO A N 1
ATOM 3546 C CA . PRO A 1 444 ? -49.818 -9.747 4.906 1.00 50.81 444 PRO A CA 1
ATOM 3547 C C . PRO A 1 444 ? -50.491 -10.039 3.557 1.00 50.81 444 PRO A C 1
ATOM 3549 O O . PRO A 1 444 ? -51.628 -9.648 3.309 1.00 50.81 444 PRO A O 1
ATOM 3552 N N . GLY A 1 445 ? -49.769 -10.726 2.671 1.00 55.81 445 GLY A N 1
ATOM 3553 C CA . GLY A 1 445 ? -50.267 -11.102 1.343 1.00 55.81 445 GLY A CA 1
ATOM 3554 C C . GLY A 1 445 ? -49.276 -11.847 0.447 1.00 55.81 445 GLY A C 1
ATOM 3555 O O . GLY A 1 445 ? -49.699 -12.482 -0.517 1.00 55.81 445 GLY A O 1
ATOM 3556 N N . VAL A 1 446 ? -47.976 -11.842 0.762 1.00 50.12 446 VAL A N 1
ATOM 3557 C CA . VAL A 1 446 ? -46.970 -12.584 -0.013 1.00 50.12 446 VAL A CA 1
ATOM 3558 C C . VAL A 1 446 ? -46.720 -13.953 0.627 1.00 50.12 446 VAL A C 1
ATOM 3560 O O . VAL A 1 446 ? -45.853 -14.126 1.480 1.00 50.12 446 VAL A O 1
ATOM 3563 N N . THR A 1 447 ? -47.497 -14.958 0.220 1.00 42.25 447 THR A N 1
ATOM 3564 C CA . THR A 1 447 ? -47.163 -16.368 0.470 1.00 42.25 447 THR A CA 1
ATOM 3565 C C . THR A 1 447 ? -45.933 -16.746 -0.351 1.00 42.25 447 THR A C 1
ATOM 3567 O O . THR A 1 447 ? -46.017 -16.867 -1.575 1.00 42.25 447 THR A O 1
ATOM 3570 N N . TYR A 1 448 ? -44.796 -16.958 0.312 1.00 50.41 448 TYR A N 1
ATOM 3571 C CA . TYR A 1 448 ? -43.640 -17.600 -0.307 1.00 50.41 448 TYR A CA 1
ATOM 3572 C C . TYR A 1 448 ? -43.970 -19.072 -0.578 1.00 50.41 448 TYR A C 1
ATOM 3574 O O . TYR A 1 448 ? -44.274 -19.838 0.336 1.00 50.41 448 TYR A O 1
ATOM 3582 N N . TRP A 1 449 ? -43.927 -19.466 -1.850 1.00 44.22 449 TRP A N 1
ATOM 3583 C CA . TRP A 1 449 ? -43.993 -20.864 -2.265 1.00 44.22 449 TRP A CA 1
ATOM 3584 C C . TRP A 1 449 ? -42.728 -21.584 -1.793 1.00 44.22 449 TRP A C 1
ATOM 3586 O O . TRP A 1 449 ? -41.679 -21.454 -2.419 1.00 44.22 449 TRP A O 1
ATOM 3596 N N . GLY A 1 450 ? -42.815 -22.328 -0.691 1.00 50.34 450 GLY A N 1
ATOM 3597 C CA . GLY A 1 450 ? -41.700 -23.170 -0.253 1.00 50.34 450 GLY A CA 1
ATOM 3598 C C . GLY A 1 450 ? -41.636 -23.469 1.238 1.00 50.34 450 GLY A C 1
ATOM 3599 O O . GLY A 1 450 ? -40.555 -23.419 1.812 1.00 50.34 450 GLY A O 1
ATOM 3600 N N . SER A 1 451 ? -42.759 -23.792 1.872 1.00 40.59 451 SER A N 1
ATOM 3601 C CA . SER A 1 451 ? -42.751 -24.507 3.149 1.00 40.59 451 SER A CA 1
ATOM 3602 C C . SER A 1 451 ? -43.798 -25.618 3.118 1.00 40.59 451 SER A C 1
ATOM 3604 O O . SER A 1 451 ? -44.994 -25.391 3.297 1.00 40.59 451 SER A O 1
ATOM 3606 N N . SER A 1 452 ? -43.321 -26.832 2.853 1.00 43.25 452 SER A N 1
ATOM 3607 C CA . SER A 1 452 ? -44.002 -28.094 3.146 1.00 43.25 452 SER A CA 1
ATOM 3608 C C . SER A 1 452 ? -43.010 -29.033 3.801 1.00 43.25 452 SER A C 1
ATOM 3610 O O . SER A 1 452 ? -41.937 -29.208 3.175 1.00 43.25 452 SER A O 1
#

Nearest PDB structures (foldseek):
  6n91-assembly1_B  TM=8.062E-01  e=9.325E-15  Vibrio cholerae O1 biovar El Tor str. N16961
  6ijm-assembly1_A  TM=7.720E-01  e=4.175E-12  Arabidopsis thaliana
  6j23-assembly1_A  TM=7.628E-01  e=4.175E-12  Arabidopsis thaliana
  6iv5-assembly1_A  TM=7.733E-01  e=6.408E-12  Arabidopsis thaliana
  6ijp-assembly1_A  TM=7.489E-01  e=2.444E-11  Arabidopsis thaliana

Secondary structure (DSSP, 8-state):
----EEEEEEHHHHS-HHHHHHHHHHTT-EEESS-BGGGTB-TT-EES-GGG--HHHHHHEE-HHHHHH-HHHHHHHHHHHS-TT-TT--TTSPPHHHHHHHHHHHHHHHHTT-HHHHHHHHHHHHHHTT--EEEEEEEEPPPPP--HHHHHHHHT--TTS-HHHHHHHHHHHHHHHTT-HHHHHHHHHHHHHHHHHTTTT--SS-EEEEEEEEETTS-HHHHHHHHHHHHHHHTT-TTEEEEEEES-TTSHHHHHHHHHHHHHHHHHHTTSTT-EEEEEE----BTTB-GGGGSSHHHHIIIII--SEEEE--GGGTSTTHHHHHHHHHHTTPEEEE-HHHHHHHH---GGGSTHHHHHHTT--EEE--BSTTTTT--HHHHHHHHHHHH---HHHHHHHHHHHHHTSSS-HHHHHHHHHHHHHHHHHHHHHHHHHHHHHTSTT---S---

Mean predicted aligned error: 4.13 Å